Protein 1U2W (pdb70)

Solvent-accessible surface area: 18990 Å² total; per-residue (Å²): 116,99,61,75,86,25,1,81,29,0,55,26,14,18,156,110,37,70,6,63,0,0,7,90,0,0,113,5,0,8,38,114,30,31,0,70,0,0,15,1,2,11,79,19,160,34,0,12,33,42,6,2,6,52,12,17,68,37,94,98,75,52,0,29,86,16,3,151,42,0,109,167,20,26,0,0,64,114,179,179,42,45,33,27,18,15,42,103,52,0,76,64,0,0,66,20,0,21,51,15,59,156,86,144,239,110,107,65,89,154,64,2,93,134,2,71,35,43,16,159,111,31,61,11,72,4,0,9,86,0,0,129,3,0,0,39,62,36,26,0,63,1,0,20,2,2,2,8,9,35,32,1,6,29,41,4,2,4,48,9,27,63,41,96,96,76,56,0,48,99,15,0,155,33,0,98,124,44,30,0,5,70,69,54,124,65,63,147,96,30,32,33,24,17,30,47,67,46,0,13,70,0,0,44,35,0,18,31,9,65,177,130,58,132,104,2,73,27,35,18,156,106,18,79,8,64,3,0,10,94,0,0,83,4,1,0,32,86,40,34,0,74,0,0,16,0,1,10,58,47,157,45,1,10,28,45,5,0,6,48,9,19,65,43,97,97,74,51,0,49,91,17,0,133,16,0,108,126,31,31,0,1,66,96,107,144,87,50,167,87,36,22,30,26,21,18,43,89,17,0,77,21,0,0,75,8,6,47,67,98,118,108,59,72,145,48,1,85,129,0,56,32,43,23,156,118,43,95,8,75,28,3,0,101,38,0,59,21,4,1,35,66,37,32,0,50,0,2,1,1,9,13,8,33,106,73,11,49,42,66,39,0,6,94,9,16,70,40,86,96,74,74,0,49,104,23,4,182,64,59,193,154,78,63,30,85,42,107,44,17,64,10,0,0,6,3,0,3,6,14,46,60,67,141

Secondary structure (DSSP, 8-state):
--SHHHHHHHHHHHHTTTHHHHHHHHHHHHSHHHHHHHHHHHHSS-EEHHHHHHHHT--HHHHHHHHHHHHHTTSEEE---EEEES-HHHHHHHHHHHHHHT---/--SHHHHHHHHHHHHTS-HHHHHHHHHHHHSHHHHHHHHHTTTSS-EEHHHHHHHHT--HHHHHHHHHHHHHTTSEEEEE-SS-EEEEESSHHHHHHHHHHHHHHH-/-HHHHHHHHTS-HHHHHHHHHHHHSHHHHHHHHHTTTSS-EEHHHHHHHHT--HHHHHHHHHHHHHTTSEEEEEETTEEEEEES-HHHHHHHHHHHH-/--SHHHHHHHHHHHHHS-HHHHHHHHHHHHSHHHHHHHHHHHH-S-B-HHHHHHHHT--HHHHHHHHHHH--B--S-HHHHHHHHHHHHHHHH-

Organism: Staphylococcus aureus (NCBI:txid1280)

Nearest PDB structures (foldseek):
  1u2w-assembly2_D  TM=1.011E+00  e=2.960E-14  Staphylococcus aureus
  3f72-assembly3_F  TM=9.836E-01  e=2.219E-11  Staphylococcus aureus
  3f72-assembly2_D  TM=9.922E-01  e=5.862E-11  Staphylococcus aureus
  3f72-assembly3_E  TM=9.466E-01  e=2.370E-10  Staphylococcus aureus
  1u2w-assembly2_C  TM=9.843E-01  e=5.892E-10  Staphylococcus aureus

CATH classification: 1.10.10.10

Structure (mmCIF, N/CA/C/O backbone):
data_1U2W
#
_entry.id   1U2W
#
_cell.length_a   116.536
_cell.length_b   116.536
_cell.length_c   41.842
_cell.angle_alpha   90.00
_cell.angle_beta   90.00
_cell.angle_gamma   90.00
#
_symmetry.space_group_name_H-M   'P 41'
#
loop_
_entity.id
_entity.type
_entity.pdbx_description
1 polymer 'Cadmium efflux system accessory protein'
2 non-polymer 'ZINC ION'
3 water water
#
loop_
_atom_site.group_PDB
_atom_site.id
_atom_site.type_symbol
_atom_site.label_atom_id
_atom_site.label_alt_id
_atom_site.label_comp_id
_atom_site.label_asym_id
_atom_site.label_entity_id
_atom_site.label_seq_id
_atom_site.pdbx_PDB_ins_code
_atom_site.Cartn_x
_atom_site.Cartn_y
_atom_site.Cartn_z
_atom_site.occupancy
_atom_site.B_iso_or_equiv
_atom_site.auth_seq_id
_atom_site.auth_comp_id
_atom_site.auth_asym_id
_atom_site.auth_atom_id
_atom_site.pdbx_PDB_model_num
ATOM 1 N N . GLY A 1 11 ? 49.754 26.796 -25.628 1.00 45.99 11 GLY A N 1
ATOM 2 C CA . GLY A 1 11 ? 49.375 27.317 -24.267 1.00 44.66 11 GLY A CA 1
ATOM 3 C C . GLY A 1 11 ? 48.867 26.237 -23.337 1.00 44.51 11 GLY A C 1
ATOM 4 O O . GLY A 1 11 ? 49.201 25.074 -23.480 1.00 44.71 11 GLY A O 1
ATOM 5 N N . TYR A 1 12 ? 48.010 26.621 -22.400 1.00 43.71 12 TYR A N 1
ATOM 6 C CA . TYR A 1 12 ? 47.512 25.710 -21.406 1.00 43.19 12 TYR A CA 1
ATOM 7 C C . TYR A 1 12 ? 45.993 25.911 -21.203 1.00 43.39 12 TYR A C 1
ATOM 8 O O . TYR A 1 12 ? 45.575 27.014 -20.808 1.00 42.27 12 TYR A O 1
ATOM 17 N N . ASP A 1 13 ? 45.189 24.870 -21.459 1.00 42.20 13 ASP A N 1
ATOM 18 C CA . ASP A 1 13 ? 43.722 24.976 -21.290 1.00 43.96 13 ASP A CA 1
ATOM 19 C C . ASP A 1 13 ? 43.117 26.195 -21.975 1.00 42.17 13 ASP A C 1
ATOM 20 O O . ASP A 1 13 ? 42.205 26.839 -21.390 1.00 41.47 13 ASP A O 1
ATOM 25 N N . GLU A 1 14 ? 43.535 26.491 -23.200 1.00 39.11 14 GLU A N 1
ATOM 26 C CA . GLU A 1 14 ? 43.255 27.815 -23.726 1.00 38.87 14 GLU A CA 1
ATOM 27 C C . GLU A 1 14 ? 41.738 27.973 -23.953 1.00 37.25 14 GLU A C 1
ATOM 28 O O . GLU A 1 14 ? 41.260 29.062 -23.942 1.00 36.60 14 GLU A O 1
ATOM 34 N N . GLU A 1 15 ? 41.033 26.907 -24.229 1.00 35.87 15 GLU A N 1
ATOM 35 C CA . GLU A 1 15 ? 39.596 27.098 -24.557 1.00 38.10 15 GLU A CA 1
ATOM 36 C C . GLU A 1 15 ? 38.848 27.454 -23.278 1.00 38.55 15 GLU A C 1
ATOM 37 O O . GLU A 1 15 ? 38.102 28.446 -23.229 1.00 37.47 15 GLU A O 1
ATOM 43 N N . LYS A 1 16 ? 39.085 26.667 -22.225 1.00 37.19 16 LYS A N 1
ATOM 44 C CA . LYS A 1 16 ? 38.452 27.004 -20.957 1.00 37.43 16 LYS A CA 1
ATOM 45 C C . LYS A 1 16 ? 38.909 28.368 -20.456 1.00 36.84 16 LYS A C 1
ATOM 46 O O . LYS A 1 16 ? 38.103 29.216 -20.030 1.00 33.52 16 LYS A O 1
ATOM 52 N N . VAL A 1 17 ? 40.208 28.624 -20.524 1.00 34.09 17 VAL A N 1
ATOM 53 C CA . VAL A 1 17 ? 40.690 29.938 -20.116 1.00 33.83 17 VAL A CA 1
ATOM 54 C C . VAL A 1 17 ? 40.126 31.101 -20.888 1.00 33.43 17 VAL A C 1
ATOM 55 O O . VAL A 1 17 ? 39.779 32.119 -20.292 1.00 34.65 17 VAL A O 1
ATOM 59 N N . ASN A 1 18 ? 40.026 30.958 -22.194 1.00 32.51 18 ASN A N 1
ATOM 60 C CA . ASN A 1 18 ? 39.540 32.064 -23.022 1.00 34.59 18 ASN A CA 1
ATOM 61 C C . ASN A 1 18 ? 38.083 32.267 -22.683 1.00 32.78 18 ASN A C 1
ATOM 62 O O . ASN A 1 18 ? 37.582 33.403 -22.679 1.00 31.70 18 ASN A O 1
ATOM 67 N N . ARG A 1 19 ? 37.382 31.162 -22.444 1.00 29.25 19 ARG A N 1
ATOM 68 C CA . ARG A 1 19 ? 35.943 31.292 -22.113 1.00 30.47 19 ARG A CA 1
ATOM 69 C C . ARG A 1 19 ? 35.664 32.003 -20.747 1.00 29.29 19 ARG A C 1
ATOM 70 O O . ARG A 1 19 ? 34.821 32.930 -20.658 1.00 29.41 19 ARG A O 1
ATOM 78 N N . ILE A 1 20 ? 36.439 31.651 -19.711 1.00 29.64 20 ILE A N 1
ATOM 79 C CA . ILE A 1 20 ? 36.315 32.361 -18.433 1.00 29.93 20 ILE A CA 1
ATOM 80 C C . ILE A 1 20 ? 36.771 33.830 -18.515 1.00 29.95 20 ILE A C 1
ATOM 81 O O . ILE A 1 20 ? 36.150 34.687 -17.934 1.00 28.61 20 ILE A O 1
ATOM 86 N N . GLN A 1 21 ? 37.818 34.138 -19.286 1.00 31.98 21 GLN A N 1
ATOM 87 C CA . GLN A 1 21 ? 38.155 35.550 -19.537 1.00 31.80 21 GLN A CA 1
ATOM 88 C C . GLN A 1 21 ? 36.978 36.289 -20.176 1.00 35.04 21 GLN A C 1
ATOM 89 O O . GLN A 1 21 ? 36.707 37.441 -19.833 1.00 34.94 21 GLN A O 1
ATOM 95 N N . GLY A 1 22 ? 36.318 35.615 -21.125 1.00 34.09 22 GLY A N 1
ATOM 96 C CA . GLY A 1 22 ? 35.137 36.138 -21.790 1.00 34.65 22 GLY A CA 1
ATOM 97 C C . GLY A 1 22 ? 34.084 36.426 -20.760 1.00 33.60 22 GLY A C 1
ATOM 98 O O . GLY A 1 22 ? 33.553 37.522 -20.748 1.00 34.26 22 GLY A O 1
ATOM 99 N N . ASP A 1 23 ? 33.828 35.469 -19.861 1.00 32.08 23 ASP A N 1
ATOM 100 C CA . ASP A 1 23 ? 32.830 35.564 -18.772 1.00 32.46 23 ASP A CA 1
ATOM 101 C C . ASP A 1 23 ? 33.186 36.782 -17.912 1.00 31.70 23 ASP A C 1
ATOM 102 O O . ASP A 1 23 ? 32.321 37.568 -17.514 1.00 33.13 23 ASP A O 1
ATOM 107 N N . LEU A 1 24 ? 34.475 36.930 -17.569 1.00 31.65 24 LEU A N 1
ATOM 108 C CA . LEU A 1 24 ? 34.871 38.086 -16.762 1.00 32.35 24 LEU A CA 1
ATOM 109 C C . LEU A 1 24 ? 34.684 39.433 -17.496 1.00 33.31 24 LEU A C 1
ATOM 110 O O . LEU A 1 24 ? 34.360 40.441 -16.853 1.00 32.96 24 LEU A O 1
ATOM 115 N N . GLN A 1 25 ? 34.922 39.432 -18.798 1.00 34.03 25 GLN A N 1
ATOM 116 C CA . GLN A 1 25 ? 34.836 40.654 -19.634 1.00 36.12 25 GLN A CA 1
ATOM 117 C C . GLN A 1 25 ? 33.400 41.125 -19.687 1.00 35.56 25 GLN A C 1
ATOM 118 O O . GLN A 1 25 ? 33.112 42.325 -19.796 1.00 35.35 25 GLN A O 1
ATOM 124 N N . THR A 1 26 ? 32.462 40.190 -19.568 1.00 33.25 26 THR A N 1
ATOM 125 C CA . THR A 1 26 ? 31.057 40.579 -19.654 1.00 35.10 26 THR A CA 1
ATOM 126 C C . THR A 1 26 ? 30.405 41.022 -18.361 1.00 35.49 26 THR A C 1
ATOM 127 O O . THR A 1 26 ? 29.193 41.296 -18.370 1.00 36.44 26 THR A O 1
ATOM 131 N N . VAL A 1 27 ? 31.154 41.094 -17.253 1.00 33.91 27 VAL A N 1
ATOM 132 C CA . VAL A 1 27 ? 30.550 41.574 -15.998 1.00 35.47 27 VAL A CA 1
ATOM 133 C C . VAL A 1 27 ? 31.375 42.701 -15.484 1.00 35.19 27 VAL A C 1
ATOM 134 O O . VAL A 1 27 ? 32.572 42.823 -15.804 1.00 34.58 27 VAL A O 1
ATOM 138 N N . ASP A 1 28 ? 30.753 43.515 -14.660 1.00 37.00 28 ASP A N 1
ATOM 139 C CA . ASP A 1 28 ? 31.443 44.685 -14.172 1.00 37.51 28 ASP A CA 1
ATOM 140 C C . ASP A 1 28 ? 32.222 44.290 -12.912 1.00 38.49 28 ASP A C 1
ATOM 141 O O . ASP A 1 28 ? 31.842 44.664 -11.798 1.00 37.70 28 ASP A O 1
ATOM 146 N N . ILE A 1 29 ? 33.299 43.515 -13.095 1.00 39.06 29 ILE A N 1
ATOM 147 C CA . ILE A 1 29 ? 34.126 43.066 -11.970 1.00 39.90 29 ILE A CA 1
ATOM 148 C C . ILE A 1 29 ? 34.785 44.249 -11.271 1.00 40.40 29 ILE A C 1
ATOM 149 O O . ILE A 1 29 ? 34.940 44.266 -10.045 1.00 39.63 29 ILE A O 1
ATOM 154 N N . SER A 1 30 ? 35.140 45.245 -12.075 1.00 39.14 30 SER A N 1
ATOM 155 C CA . SER A 1 30 ? 35.617 46.528 -11.566 1.00 40.43 30 SER A CA 1
ATOM 156 C C . SER A 1 30 ? 34.702 47.212 -10.558 1.00 39.43 30 SER A C 1
ATOM 157 O O . SER A 1 30 ? 35.163 47.716 -9.539 1.00 36.47 30 SER A O 1
ATOM 160 N N . GLY A 1 31 ? 33.415 47.235 -10.903 1.00 39.91 31 GLY A N 1
ATOM 161 C CA . GLY A 1 31 ? 32.336 47.775 -10.076 1.00 39.13 31 GLY A CA 1
ATOM 162 C C . GLY A 1 31 ? 32.096 47.007 -8.811 1.00 39.81 31 GLY A C 1
ATOM 163 O O . GLY A 1 31 ? 31.809 47.622 -7.755 1.00 40.40 31 GLY A O 1
ATOM 164 N N . VAL A 1 32 ? 32.203 45.676 -8.890 1.00 39.08 32 VAL A N 1
ATOM 165 C CA . VAL A 1 32 ? 32.196 44.813 -7.713 1.00 38.96 32 VAL A CA 1
ATOM 166 C C . VAL A 1 32 ? 33.334 45.192 -6.749 1.00 39.17 32 VAL A C 1
ATOM 167 O O . VAL A 1 32 ? 33.099 45.324 -5.553 1.00 37.47 32 VAL A O 1
ATOM 171 N N . SER A 1 33 ? 34.553 45.342 -7.275 1.00 37.90 33 SER A N 1
ATOM 172 C CA . SER A 1 33 ? 35.696 45.709 -6.459 1.00 37.46 33 SER A CA 1
ATOM 173 C C . SER A 1 33 ? 35.438 47.060 -5.768 1.00 36.88 33 SER A C 1
ATOM 174 O O . SER A 1 33 ? 35.781 47.214 -4.628 1.00 35.54 33 SER A O 1
ATOM 177 N N . GLN A 1 34 ? 34.817 48.014 -6.463 1.00 36.46 34 GLN A N 1
ATOM 178 C CA . GLN A 1 34 ? 34.568 49.345 -5.882 1.00 38.04 34 GLN A CA 1
ATOM 179 C C . GLN A 1 34 ? 33.560 49.269 -4.770 1.00 37.62 34 GLN A C 1
ATOM 180 O O . GLN A 1 34 ? 33.739 49.874 -3.727 1.00 36.21 34 GLN A O 1
ATOM 186 N N . ILE A 1 35 ? 32.523 48.486 -4.981 1.00 37.58 35 ILE A N 1
ATOM 187 C CA . ILE A 1 35 ? 31.434 48.430 -4.052 1.00 38.53 35 ILE A CA 1
ATOM 188 C C . ILE A 1 35 ? 31.873 47.667 -2.782 1.00 37.68 35 ILE A C 1
ATOM 189 O O . ILE A 1 35 ? 31.589 48.108 -1.670 1.00 35.72 35 ILE A O 1
ATOM 194 N N . LEU A 1 36 ? 32.566 46.527 -2.950 1.00 36.21 36 LEU A N 1
ATOM 195 C CA . LEU A 1 36 ? 33.136 45.802 -1.828 1.00 36.67 36 LEU A CA 1
ATOM 196 C C . LEU A 1 36 ? 34.184 46.576 -1.048 1.00 38.18 36 LEU A C 1
ATOM 197 O O . LEU A 1 36 ? 34.215 46.498 0.188 1.00 37.10 36 LEU A O 1
ATOM 202 N N . LYS A 1 37 ? 35.016 47.330 -1.762 1.00 37.92 37 LYS A N 1
ATOM 203 C CA . LYS A 1 37 ? 36.028 48.197 -1.121 1.00 41.29 37 LYS A CA 1
ATOM 204 C C . LYS A 1 37 ? 35.375 49.301 -0.284 1.00 40.95 37 LYS A C 1
ATOM 205 O O . LYS A 1 37 ? 35.842 49.629 0.819 1.00 42.48 37 LYS A O 1
ATOM 211 N N . ALA A 1 38 ? 34.312 49.884 -0.807 1.00 40.37 38 ALA A N 1
ATOM 212 C CA . ALA A 1 38 ? 33.565 50.862 -0.034 1.00 40.85 38 ALA A CA 1
ATOM 213 C C . ALA A 1 38 ? 33.035 50.230 1.258 1.00 40.37 38 ALA A C 1
ATOM 214 O O . ALA A 1 38 ? 33.232 50.796 2.344 1.00 40.89 38 ALA A O 1
ATOM 216 N N . ILE A 1 39 ? 32.402 49.053 1.183 1.00 40.15 39 ILE A N 1
ATOM 217 C CA . ILE A 1 39 ? 31.852 48.451 2.398 1.00 39.97 39 ILE A CA 1
ATOM 218 C C . ILE A 1 39 ? 32.956 47.883 3.292 1.00 40.03 39 ILE A C 1
ATOM 219 O O . ILE A 1 39 ? 32.792 47.819 4.491 1.00 41.57 39 ILE A O 1
ATOM 224 N N . ALA A 1 40 ? 34.083 47.484 2.725 1.00 40.75 40 ALA A N 1
ATOM 225 C CA . ALA A 1 40 ? 35.105 46.758 3.491 1.00 40.11 40 ALA A CA 1
ATOM 226 C C . ALA A 1 40 ? 35.811 47.644 4.512 1.00 40.10 40 ALA A C 1
ATOM 227 O O . ALA A 1 40 ? 36.337 47.141 5.477 1.00 41.15 40 ALA A O 1
ATOM 229 N N . ASP A 1 41 ? 35.841 48.957 4.312 1.00 40.08 41 ASP A N 1
ATOM 230 C CA . ASP A 1 41 ? 36.503 49.841 5.274 1.00 40.08 41 ASP A CA 1
ATOM 231 C C . ASP A 1 41 ? 35.899 49.627 6.666 1.00 39.98 41 ASP A C 1
ATOM 232 O O . ASP A 1 41 ? 34.668 49.533 6.831 1.00 38.12 41 ASP A O 1
ATOM 237 N N . GLU A 1 42 ? 36.770 49.484 7.670 1.00 40.53 42 GLU A N 1
ATOM 238 C CA . GLU A 1 42 ? 36.313 49.225 9.032 1.00 40.74 42 GLU A CA 1
ATOM 239 C C . GLU A 1 42 ? 35.130 50.089 9.448 1.00 39.15 42 GLU A C 1
ATOM 240 O O . GLU A 1 42 ? 34.054 49.596 9.857 1.00 38.30 42 GLU A O 1
ATOM 246 N N . ASN A 1 43 ? 35.312 51.394 9.340 1.00 38.58 43 ASN A N 1
ATOM 247 C CA . ASN A 1 43 ? 34.227 52.277 9.702 1.00 38.09 43 ASN A CA 1
ATOM 248 C C . ASN A 1 43 ? 32.980 52.216 8.810 1.00 36.17 43 ASN A C 1
ATOM 249 O O . ASN A 1 43 ? 31.875 52.321 9.328 1.00 36.97 43 ASN A O 1
ATOM 254 N N . ARG A 1 44 ? 33.141 52.026 7.496 1.00 34.89 44 ARG A N 1
ATOM 255 C CA . ARG A 1 44 ? 31.989 51.959 6.596 1.00 33.41 44 ARG A CA 1
ATOM 256 C C . ARG A 1 44 ? 31.198 50.698 6.802 1.00 33.65 44 ARG A C 1
ATOM 257 O O . ARG A 1 44 ? 29.943 50.661 6.723 1.00 33.66 44 ARG A O 1
ATOM 265 N N . ALA A 1 45 ? 31.932 49.636 7.107 1.00 34.47 45 ALA A N 1
ATOM 266 C CA . ALA A 1 45 ? 31.283 48.402 7.494 1.00 33.98 45 ALA A CA 1
ATOM 267 C C . ALA A 1 45 ? 30.417 48.571 8.786 1.00 35.17 45 ALA A C 1
ATOM 268 O O . ALA A 1 45 ? 29.261 48.098 8.866 1.00 34.87 45 ALA A O 1
ATOM 270 N N . LYS A 1 46 ? 30.955 49.302 9.776 1.00 35.53 46 LYS A N 1
ATOM 271 C CA . LYS A 1 46 ? 30.158 49.674 10.944 1.00 35.24 46 LYS A CA 1
ATOM 272 C C . LYS A 1 46 ? 28.901 50.469 10.608 1.00 34.26 46 LYS A C 1
ATOM 273 O O . LYS A 1 46 ? 27.802 50.130 11.068 1.00 32.24 46 LYS A O 1
ATOM 279 N N . ILE A 1 47 ? 29.049 51.514 9.774 1.00 33.59 47 ILE A N 1
ATOM 280 C CA . ILE A 1 47 ? 27.901 52.248 9.280 1.00 33.63 47 ILE A CA 1
ATOM 281 C C . ILE A 1 47 ? 26.869 51.320 8.633 1.00 34.22 47 ILE A C 1
ATOM 282 O O . ILE A 1 47 ? 25.663 51.340 8.978 1.00 32.49 47 ILE A O 1
ATOM 287 N N . THR A 1 48 ? 27.337 50.494 7.692 1.00 35.47 48 THR A N 1
ATOM 288 C CA . THR A 1 48 ? 26.447 49.589 6.992 1.00 36.46 48 THR A CA 1
ATOM 289 C C . THR A 1 48 ? 25.713 48.670 7.973 1.00 37.82 48 THR A C 1
ATOM 290 O O . THR A 1 48 ? 24.481 48.470 7.891 1.00 36.34 48 THR A O 1
ATOM 294 N N . TYR A 1 49 ? 26.466 48.061 8.890 1.00 38.88 49 TYR A N 1
ATOM 295 C CA . TYR A 1 49 ? 25.794 47.261 9.928 1.00 39.34 49 TYR A CA 1
ATOM 296 C C . TYR A 1 49 ? 24.797 48.087 10.785 1.00 38.96 49 TYR A C 1
ATOM 297 O O . TYR A 1 49 ? 23.683 47.626 11.059 1.00 39.40 49 TYR A O 1
ATOM 306 N N . ALA A 1 50 ? 25.166 49.310 11.141 1.00 38.80 50 ALA A N 1
ATOM 307 C CA . ALA A 1 50 ? 24.290 50.168 11.939 1.00 38.12 50 ALA A CA 1
ATOM 308 C C . ALA A 1 50 ? 22.946 50.432 11.258 1.00 39.35 50 ALA A C 1
ATOM 309 O O . ALA A 1 50 ? 21.907 50.383 11.921 1.00 39.47 50 ALA A O 1
ATOM 311 N N . LEU A 1 51 ? 22.978 50.661 9.935 1.00 39.44 51 LEU A N 1
ATOM 312 C CA . LEU A 1 51 ? 21.788 50.865 9.098 1.00 40.66 51 LEU A CA 1
ATOM 313 C C . LEU A 1 51 ? 21.014 49.604 8.744 1.00 42.33 51 LEU A C 1
ATOM 314 O O . LEU A 1 51 ? 19.866 49.684 8.315 1.00 42.26 51 LEU A O 1
ATOM 319 N N . CYS A 1 52 ? 21.632 48.440 8.947 1.00 43.67 52 CYS A N 1
ATOM 320 C CA . CYS A 1 52 ? 20.870 47.190 8.944 1.00 47.07 52 CYS A CA 1
ATOM 321 C C . CYS A 1 52 ? 20.002 47.039 10.209 1.00 48.79 52 CYS A C 1
ATOM 322 O O . CYS A 1 52 ? 19.072 46.218 10.232 1.00 50.10 52 CYS A O 1
ATOM 325 N N . GLN A 1 53 ? 20.314 47.791 11.262 1.00 51.30 53 GLN A N 1
ATOM 326 C CA . GLN A 1 53 ? 19.620 47.606 12.525 1.00 53.28 53 GLN A CA 1
ATOM 327 C C . GLN A 1 53 ? 18.608 48.712 12.777 1.00 54.73 53 GLN A C 1
ATOM 328 O O . GLN A 1 53 ? 17.463 48.415 13.118 1.00 55.67 53 GLN A O 1
ATOM 334 N N . ASP A 1 54 ? 19.007 49.980 12.614 1.00 55.98 54 ASP A N 1
ATOM 335 C CA . ASP A 1 54 ? 18.051 51.115 12.644 1.00 56.22 54 ASP A CA 1
ATOM 336 C C . ASP A 1 54 ? 17.779 51.621 11.245 1.00 56.61 54 ASP A C 1
ATOM 337 O O . ASP A 1 54 ? 18.667 51.575 10.391 1.00 56.62 54 ASP A O 1
ATOM 342 N N . GLU A 1 55 ? 16.559 52.102 11.006 1.00 56.11 55 GLU A N 1
ATOM 343 C CA . GLU A 1 55 ? 16.138 52.415 9.629 1.00 56.43 55 GLU A CA 1
ATOM 344 C C . GLU A 1 55 ? 16.937 53.597 9.087 1.00 54.69 55 GLU A C 1
ATOM 345 O O . GLU A 1 55 ? 17.447 53.560 7.964 1.00 54.84 55 GLU A O 1
ATOM 351 N N . GLU A 1 56 ? 17.043 54.639 9.908 1.00 52.19 56 GLU A N 1
ATOM 352 C CA . GLU A 1 56 ? 17.700 55.861 9.521 1.00 49.57 56 GLU A CA 1
ATOM 353 C C . GLU A 1 56 ? 18.542 56.451 10.649 1.00 47.64 56 GLU A C 1
ATOM 354 O O . GLU A 1 56 ? 18.141 56.450 11.820 1.00 48.29 56 GLU A O 1
ATOM 360 N N . LEU A 1 57 ? 19.700 56.993 10.293 1.00 43.74 57 LEU A N 1
ATOM 361 C CA . LEU A 1 57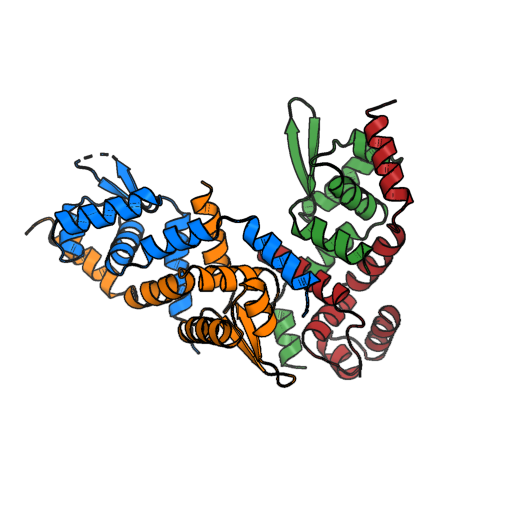 ? 20.527 57.648 11.283 1.00 39.97 57 LEU A CA 1
ATOM 362 C C . LEU A 1 57 ? 20.959 58.980 10.698 1.00 37.47 57 LEU A C 1
ATOM 363 O O . LEU A 1 57 ? 21.090 59.096 9.496 1.00 36.89 57 LEU A O 1
ATOM 368 N N . CYS A 1 58 ? 21.191 59.963 11.541 1.00 34.14 58 CYS A N 1
ATOM 369 C CA . CYS A 1 58 ? 21.741 61.238 11.071 1.00 34.30 58 CYS A CA 1
ATOM 370 C C . CYS A 1 58 ? 23.267 61.155 11.200 1.00 32.62 58 CYS A C 1
ATOM 371 O O . CYS A 1 58 ? 23.804 60.231 11.839 1.00 29.78 58 CYS A O 1
ATOM 374 N N . VAL A 1 59 ? 23.970 62.086 10.565 1.00 30.22 59 VAL A N 1
ATOM 375 C CA . VAL A 1 59 ? 25.430 62.045 10.547 1.0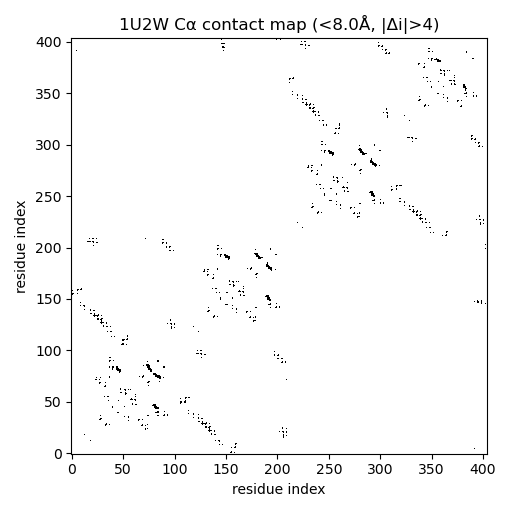0 30.05 59 VAL A CA 1
ATOM 376 C C . VAL A 1 59 ? 26.055 62.165 11.969 1.00 30.37 59 VAL A C 1
ATOM 377 O O . VAL A 1 59 ? 27.120 61.653 12.229 1.00 29.28 59 VAL A O 1
ATOM 381 N N . CYS A 1 60 ? 25.400 62.884 12.867 1.00 29.59 60 CYS A N 1
ATOM 382 C CA . CYS A 1 60 ? 25.932 63.071 14.193 1.00 30.55 60 CYS A CA 1
ATOM 383 C C . CYS A 1 60 ? 25.848 61.733 14.969 1.00 30.09 60 CYS A C 1
ATOM 384 O O . CYS A 1 60 ? 26.803 61.349 15.647 1.00 30.08 60 CYS A O 1
ATOM 387 N N . ASP A 1 61 ? 24.731 61.019 14.832 1.00 29.49 61 ASP A N 1
ATOM 388 C CA . ASP A 1 61 ? 24.586 59.708 15.467 1.00 31.83 61 ASP A CA 1
ATOM 389 C C . ASP A 1 61 ? 25.727 58.828 15.012 1.00 30.51 61 ASP A C 1
ATOM 390 O O . ASP A 1 61 ? 26.315 58.107 15.810 1.00 32.14 61 ASP A O 1
ATOM 395 N N . ILE A 1 62 ? 26.020 58.874 13.715 1.00 31.05 62 ILE A N 1
ATOM 396 C CA . ILE A 1 62 ? 27.017 57.997 13.079 1.00 30.29 62 ILE A CA 1
ATOM 397 C C . ILE A 1 62 ? 28.431 58.330 13.559 1.00 28.99 62 ILE A C 1
ATOM 398 O O . ILE A 1 62 ? 29.179 57.444 13.912 1.00 29.20 62 ILE A O 1
ATOM 403 N N . ALA A 1 63 ? 28.779 59.619 13.577 1.00 28.11 63 ALA A N 1
ATOM 404 C CA . ALA A 1 63 ? 30.082 60.081 14.093 1.00 27.74 63 ALA A CA 1
ATOM 405 C C . ALA A 1 63 ? 30.282 59.661 15.569 1.00 28.60 63 ALA A C 1
ATOM 406 O O . ALA A 1 63 ? 31.356 59.146 15.964 1.00 29.84 63 ALA A O 1
ATOM 408 N N . ASN A 1 64 ? 29.231 59.814 16.375 1.00 27.74 64 ASN A N 1
ATOM 409 C CA . ASN A 1 64 ? 29.302 59.404 17.776 1.00 28.36 64 ASN A CA 1
ATOM 410 C C . ASN A 1 64 ? 29.405 57.860 17.939 1.00 29.03 64 ASN A C 1
ATOM 411 O O . ASN A 1 64 ? 30.190 57.368 18.740 1.00 30.69 64 ASN A O 1
ATOM 416 N N . ILE A 1 65 ? 28.579 57.125 17.220 1.00 29.87 65 ILE A N 1
ATOM 417 C CA . ILE A 1 65 ? 28.682 55.637 17.196 1.00 32.31 65 ILE A CA 1
ATOM 418 C C . ILE A 1 65 ? 30.105 55.163 16.833 1.00 33.43 65 ILE A C 1
ATOM 419 O O . ILE A 1 65 ? 30.685 54.324 17.517 1.00 33.84 65 ILE A O 1
ATOM 424 N N . LEU A 1 66 ? 30.656 55.713 15.759 1.00 33.97 66 LEU A N 1
ATOM 425 C CA . LEU A 1 66 ? 31.999 55.371 15.270 1.00 33.73 66 LEU A CA 1
ATOM 426 C C . LEU A 1 66 ? 33.134 55.927 16.095 1.00 33.33 66 LEU A C 1
ATOM 427 O O . LEU A 1 66 ? 34.260 55.443 16.010 1.00 32.45 66 LEU A O 1
ATOM 432 N N . GLY A 1 67 ? 32.869 57.004 16.844 1.00 32.81 67 GLY A N 1
ATOM 433 C CA . GLY A 1 67 ? 33.932 57.670 17.600 1.00 32.61 67 GLY A CA 1
ATOM 434 C C . GLY A 1 67 ? 34.872 58.419 16.683 1.00 33.03 67 GLY A C 1
ATOM 435 O O . GLY A 1 67 ? 36.085 58.435 16.910 1.00 33.00 67 GLY A O 1
ATOM 436 N N . VAL A 1 68 ? 34.299 59.061 15.659 1.00 31.60 68 VAL A N 1
ATOM 437 C CA . VAL A 1 68 ? 35.051 59.782 14.647 1.00 30.49 68 VAL A CA 1
ATOM 438 C C . VAL A 1 68 ? 34.489 61.238 14.539 1.00 29.71 68 VAL A C 1
ATOM 439 O O . VAL A 1 68 ? 33.454 61.513 15.103 1.00 30.19 68 VAL A O 1
ATOM 443 N N . THR A 1 69 ? 35.158 62.134 13.834 1.00 28.63 69 THR A N 1
ATOM 444 C CA . THR A 1 69 ? 34.687 63.547 13.734 1.00 28.57 69 THR A CA 1
ATOM 445 C C . THR A 1 69 ? 33.488 63.507 12.772 1.00 27.57 69 THR A C 1
ATOM 446 O O . THR A 1 69 ? 33.330 62.570 11.983 1.00 24.52 69 THR A O 1
ATOM 450 N N . ILE A 1 70 ? 32.628 64.517 12.876 1.00 26.92 70 ILE A N 1
ATOM 451 C CA . ILE A 1 70 ? 31.511 64.686 11.943 1.00 26.15 70 ILE A CA 1
ATOM 452 C C . ILE A 1 70 ? 32.015 64.778 10.502 1.00 27.50 70 ILE A C 1
ATOM 453 O O . ILE A 1 70 ? 31.391 64.214 9.591 1.00 26.42 70 ILE A O 1
ATOM 458 N N . ALA A 1 71 ? 33.125 65.489 10.271 1.00 27.10 71 ALA A N 1
ATOM 459 C CA . ALA A 1 71 ? 33.679 65.494 8.910 1.00 28.87 71 ALA A CA 1
ATOM 460 C C . ALA A 1 71 ? 34.010 64.086 8.397 1.00 30.75 71 ALA A C 1
ATOM 461 O O . ALA A 1 71 ? 33.632 63.709 7.257 1.00 30.94 71 ALA A O 1
ATOM 463 N N . ASN A 1 72 ? 34.679 63.303 9.231 1.00 30.94 72 ASN A N 1
ATOM 464 C CA . ASN A 1 72 ? 35.046 61.923 8.839 1.00 32.00 72 ASN A CA 1
ATOM 465 C C . ASN A 1 72 ? 33.830 61.037 8.510 1.00 32.61 72 ASN A C 1
ATOM 466 O O . ASN A 1 72 ? 33.828 60.287 7.501 1.00 34.32 72 ASN A O 1
ATOM 471 N N . ALA A 1 73 ? 32.807 61.080 9.360 1.00 31.05 73 ALA A N 1
ATOM 472 C CA . ALA A 1 73 ? 31.550 60.382 9.096 1.00 30.97 73 ALA A CA 1
ATOM 473 C C . ALA A 1 73 ? 30.892 60.856 7.789 1.00 31.74 73 ALA A C 1
ATOM 474 O O . ALA A 1 73 ? 30.415 60.029 7.005 1.00 31.94 73 ALA A O 1
ATOM 476 N N . SER A 1 74 ? 30.881 62.174 7.540 1.00 32.22 74 SER A N 1
ATOM 477 C CA . SER A 1 74 ? 30.366 62.721 6.274 1.00 32.92 74 SER A CA 1
ATOM 478 C C . SER A 1 74 ? 31.094 62.126 5.075 1.00 33.08 74 SER A C 1
ATOM 479 O O . SER A 1 74 ? 30.478 61.729 4.079 1.00 33.18 74 SER A O 1
ATOM 482 N N . HIS A 1 75 ? 32.415 62.049 5.195 1.00 33.79 75 HIS A N 1
ATOM 483 C CA . HIS A 1 75 ? 33.273 61.512 4.143 1.00 34.44 75 HIS A CA 1
ATOM 484 C C . HIS A 1 75 ? 32.944 60.067 3.880 1.00 35.01 75 HIS A C 1
ATOM 485 O O . HIS A 1 75 ? 32.840 59.634 2.729 1.00 33.98 75 HIS A O 1
ATOM 492 N N . HIS A 1 76 ? 32.765 59.317 4.960 1.00 33.19 76 HIS A N 1
ATOM 493 C CA . HIS A 1 76 ? 32.426 57.904 4.848 1.00 34.00 76 HIS A CA 1
ATOM 494 C C . HIS A 1 76 ? 31.050 57.698 4.225 1.00 34.63 76 HIS A C 1
ATOM 495 O O . HIS A 1 76 ? 30.863 56.777 3.410 1.00 31.84 76 HIS A O 1
ATOM 502 N N . LEU A 1 77 ? 30.103 58.580 4.555 1.00 33.73 77 LEU A N 1
ATOM 503 C CA . LEU A 1 77 ? 28.745 58.493 3.997 1.00 34.92 77 LEU A CA 1
ATOM 504 C C . LEU A 1 77 ? 28.734 58.890 2.519 1.00 35.14 77 LEU A C 1
ATOM 505 O O . LEU A 1 77 ? 27.991 58.316 1.718 1.00 34.42 77 LEU A O 1
ATOM 510 N N . ARG A 1 78 ? 29.566 59.859 2.156 1.00 36.32 78 ARG A N 1
ATOM 511 C CA . ARG A 1 78 ? 29.676 60.284 0.744 1.00 37.41 78 ARG A CA 1
ATOM 512 C C . ARG A 1 78 ? 30.124 59.082 -0.131 1.00 38.14 78 ARG A C 1
ATOM 513 O O . ARG A 1 78 ? 29.544 58.812 -1.213 1.00 39.01 78 ARG A O 1
ATOM 521 N N . THR A 1 79 ? 31.149 58.387 0.356 1.00 35.33 79 THR A N 1
ATOM 522 C CA . THR A 1 79 ? 31.723 57.225 -0.300 1.00 36.31 79 THR A CA 1
ATOM 523 C C . THR A 1 79 ? 30.715 56.077 -0.428 1.00 36.36 79 THR A C 1
ATOM 524 O O . THR A 1 79 ? 30.602 55.456 -1.511 1.00 35.86 79 THR A O 1
ATOM 528 N N . LEU A 1 80 ? 29.987 55.807 0.649 1.00 34.71 80 LEU A N 1
ATOM 529 C CA . LEU A 1 80 ? 28.931 54.793 0.619 1.00 36.16 80 LEU A CA 1
ATOM 530 C C . LEU A 1 80 ? 27.838 55.198 -0.361 1.00 36.64 80 LEU A C 1
ATOM 531 O O . LEU A 1 80 ? 27.334 54.376 -1.129 1.00 37.70 80 LEU A O 1
ATOM 536 N N . TYR A 1 81 ? 27.502 56.479 -0.361 1.00 37.52 81 TYR A N 1
ATOM 537 C CA . TYR A 1 81 ? 26.461 57.020 -1.205 1.00 38.29 81 TYR A CA 1
ATOM 538 C C . TYR A 1 81 ? 26.817 56.878 -2.679 1.00 38.85 81 TYR A C 1
ATOM 539 O O . TYR A 1 81 ? 25.956 56.574 -3.483 1.00 40.34 81 TYR A O 1
ATOM 548 N N . LYS A 1 82 ? 28.079 57.079 -3.037 1.00 38.87 82 LYS A N 1
ATOM 549 C CA . LYS A 1 82 ? 28.466 57.006 -4.439 1.00 40.40 82 LYS A CA 1
ATOM 550 C C . LYS A 1 82 ? 28.293 55.593 -4.986 1.00 40.61 82 LYS A C 1
ATOM 551 O O . LYS A 1 82 ? 28.177 55.417 -6.197 1.00 40.12 82 LYS A O 1
ATOM 557 N N . GLN A 1 83 ? 28.258 54.590 -4.094 1.00 39.85 83 GLN A N 1
ATOM 558 C CA . GLN A 1 83 ? 28.183 53.179 -4.482 1.00 40.88 83 GLN A CA 1
ATOM 559 C C . GLN A 1 83 ? 26.798 52.565 -4.233 1.00 40.85 83 GLN A C 1
ATOM 560 O O . GLN A 1 83 ? 26.608 51.322 -4.294 1.00 42.22 83 GLN A O 1
ATOM 566 N N . GLY A 1 84 ? 25.856 53.436 -3.898 1.00 41.67 84 GLY A N 1
ATOM 567 C CA . GLY A 1 84 ? 24.473 53.071 -3.559 1.00 42.51 84 GLY A CA 1
ATOM 568 C C . GLY A 1 84 ? 24.284 52.262 -2.283 1.00 42.87 84 GLY A C 1
ATOM 569 O O . GLY A 1 84 ? 23.253 51.602 -2.085 1.00 43.45 84 GLY A O 1
ATOM 570 N N . VAL A 1 85 ? 25.272 52.312 -1.405 1.00 42.70 85 VAL A N 1
ATOM 571 C CA . VAL A 1 85 ? 25.242 51.493 -0.190 1.00 42.45 85 VAL A CA 1
ATOM 572 C C . VAL A 1 85 ? 24.282 52.086 0.819 1.00 43.69 85 VAL A C 1
ATOM 573 O O . VAL A 1 85 ? 23.677 51.335 1.580 1.00 44.20 85 VAL A O 1
ATOM 577 N N . VAL A 1 86 ? 24.180 53.431 0.833 1.00 44.03 86 VAL A N 1
ATOM 578 C CA . VAL A 1 86 ? 23.269 54.196 1.672 1.00 44.72 86 VAL A CA 1
ATOM 579 C C . VAL A 1 86 ? 22.476 55.192 0.828 1.00 46.54 86 VAL A C 1
ATOM 580 O O . VAL A 1 86 ? 22.937 55.638 -0.230 1.00 46.97 86 VAL A O 1
ATOM 584 N N . ASN A 1 87 ? 21.282 55.530 1.267 1.00 49.07 87 ASN A N 1
ATOM 585 C CA . ASN A 1 87 ? 20.511 56.601 0.642 1.00 51.92 87 ASN A CA 1
ATOM 586 C C . ASN A 1 87 ? 20.277 57.675 1.693 1.00 52.73 87 ASN A C 1
ATOM 587 O O . ASN A 1 87 ? 20.500 57.432 2.888 1.00 51.95 87 ASN A O 1
ATOM 592 N N . PHE A 1 88 ? 19.834 58.856 1.260 1.00 54.47 88 PHE A N 1
ATOM 593 C CA . PHE A 1 88 ? 19.407 59.875 2.199 1.00 56.17 88 PHE A CA 1
ATOM 594 C C . PHE A 1 88 ? 18.068 60.517 1.838 1.00 57.57 88 PHE A C 1
ATOM 595 O O . PHE A 1 88 ? 17.627 60.508 0.695 1.00 57.41 88 PHE A O 1
ATOM 603 N N . ARG A 1 89 ? 17.464 61.105 2.852 1.00 58.96 89 ARG A N 1
ATOM 604 C CA . ARG A 1 89 ? 16.126 61.643 2.801 1.00 60.26 89 ARG A CA 1
ATOM 605 C C . ARG A 1 89 ? 16.156 62.825 3.743 1.00 60.61 89 ARG A C 1
ATOM 606 O O . ARG A 1 89 ? 16.965 62.842 4.678 1.00 60.82 89 ARG A O 1
ATOM 614 N N . LEU A 1 94 ? 17.420 68.204 8.199 1.00 57.98 94 LEU A N 1
ATOM 615 C CA . LEU A 1 94 ? 18.433 67.186 8.519 1.00 57.65 94 LEU A CA 1
ATOM 616 C C . LEU A 1 94 ? 18.421 65.980 7.567 1.00 57.50 94 LEU A C 1
ATOM 617 O O . LEU A 1 94 ? 17.364 65.411 7.268 1.00 58.34 94 LEU A O 1
ATOM 622 N N . ALA A 1 95 ? 19.600 65.579 7.094 1.00 56.15 95 ALA A N 1
ATOM 623 C CA . ALA A 1 95 ? 19.719 64.369 6.295 1.00 54.62 95 ALA A CA 1
ATOM 624 C C . ALA A 1 95 ? 19.718 63.161 7.217 1.00 53.18 95 ALA A C 1
ATOM 625 O O . ALA A 1 95 ? 20.432 63.126 8.226 1.00 52.53 95 ALA A O 1
ATOM 627 N N . LEU A 1 96 ? 18.861 62.207 6.887 1.00 51.54 96 LEU A N 1
ATOM 628 C CA . LEU A 1 96 ? 18.852 60.917 7.545 1.00 50.15 96 LEU A CA 1
ATOM 629 C C . LEU A 1 96 ? 19.221 59.840 6.556 1.00 48.90 96 LEU A C 1
ATOM 630 O O . LEU A 1 96 ? 18.713 59.796 5.429 1.00 48.23 96 LEU A O 1
ATOM 635 N N . TYR A 1 97 ? 20.108 58.954 6.990 1.00 47.51 97 TYR A N 1
ATOM 636 C CA . TYR A 1 97 ? 20.646 57.945 6.100 1.00 46.32 97 TYR A CA 1
ATOM 637 C C . TYR A 1 97 ? 20.033 56.594 6.371 1.00 46.28 97 TYR A C 1
ATOM 638 O O . TYR A 1 97 ? 19.684 56.269 7.506 1.00 46.11 97 TYR A O 1
ATOM 647 N N . SER A 1 98 ? 19.905 55.816 5.305 1.00 44.95 98 SER A N 1
ATOM 648 C CA . SER A 1 98 ? 19.371 54.465 5.365 1.00 44.26 98 SER A CA 1
ATOM 649 C C . SER A 1 98 ? 20.145 53.610 4.424 1.00 43.82 98 SER A C 1
ATOM 650 O O . SER A 1 98 ? 20.863 54.108 3.548 1.00 42.33 98 SER A O 1
ATOM 653 N N . LEU A 1 99 ? 19.991 52.298 4.595 1.00 42.33 99 LEU A N 1
ATOM 654 C CA . LEU A 1 99 ? 20.588 51.358 3.713 1.00 44.22 99 LEU A CA 1
ATOM 655 C C . LEU A 1 99 ? 20.128 51.590 2.298 1.00 43.53 99 LEU A C 1
ATOM 656 O O . LEU A 1 99 ? 18.954 51.916 2.076 1.00 42.81 99 LEU A O 1
ATOM 661 N N . GLY A 1 100 ? 21.067 51.463 1.360 1.00 43.60 100 GLY A N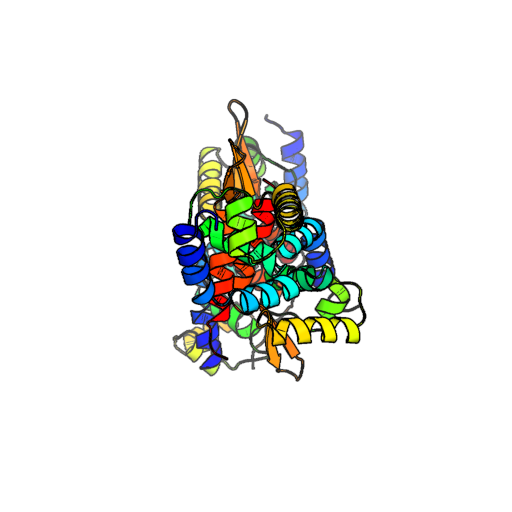 1
ATOM 662 C CA . GLY A 1 100 ? 20.801 51.672 -0.077 1.00 45.05 100 GLY A CA 1
ATOM 663 C C . GLY A 1 100 ? 19.686 50.775 -0.573 1.00 46.34 100 GLY A C 1
ATOM 664 O O . GLY A 1 100 ? 18.721 51.239 -1.184 1.00 46.43 100 GLY A O 1
ATOM 665 N N . ASP A 1 101 ? 19.806 49.481 -0.278 1.00 45.95 101 ASP A N 1
ATOM 666 C CA . ASP A 1 101 ? 18.764 48.535 -0.598 1.00 46.93 101 ASP A CA 1
ATOM 667 C C . ASP A 1 101 ? 19.034 47.218 0.077 1.00 46.30 101 ASP A C 1
ATOM 668 O O . ASP A 1 101 ? 20.052 47.039 0.733 1.00 44.96 101 ASP A O 1
ATOM 673 N N . GLU A 1 102 ? 18.103 46.298 -0.100 1.00 46.01 102 GLU A N 1
ATOM 674 C CA . GLU A 1 102 ? 18.188 44.997 0.524 1.00 46.61 102 GLU A CA 1
ATOM 675 C C . GLU A 1 102 ? 19.427 44.164 0.093 1.00 44.93 102 GLU A C 1
ATOM 676 O O . GLU A 1 102 ? 19.889 43.329 0.865 1.00 44.39 102 GLU A O 1
ATOM 682 N N . HIS A 1 103 ? 19.969 44.382 -1.112 1.00 43.55 103 HIS A N 1
ATOM 683 C CA . HIS A 1 103 ? 21.187 43.658 -1.550 1.00 43.80 103 HIS A CA 1
ATOM 684 C C . HIS A 1 103 ? 22.360 43.928 -0.573 1.00 40.74 103 HIS A C 1
ATOM 685 O O . HIS A 1 103 ? 23.088 43.033 -0.219 1.00 40.92 103 HIS A O 1
ATOM 692 N N . ILE A 1 104 ? 22.528 45.184 -0.175 1.00 39.59 104 ILE A N 1
ATOM 693 C CA . ILE A 1 104 ? 23.546 45.547 0.800 1.00 37.86 104 ILE A CA 1
ATOM 694 C C . ILE A 1 104 ? 23.326 44.838 2.134 1.00 37.18 104 ILE A C 1
ATOM 695 O O . ILE A 1 104 ? 24.267 44.307 2.712 1.00 37.19 104 ILE A O 1
ATOM 700 N N . ARG A 1 105 ? 22.091 44.812 2.635 1.00 36.76 105 ARG A N 1
ATOM 701 C CA . ARG A 1 105 ? 21.791 44.080 3.878 1.00 37.14 105 ARG A CA 1
ATOM 702 C C . ARG A 1 105 ? 22.236 42.609 3.786 1.00 35.33 105 ARG A C 1
ATOM 703 O O . ARG A 1 105 ? 22.887 42.078 4.678 1.00 35.78 105 ARG A O 1
ATOM 711 N N . GLN A 1 106 ? 21.923 41.971 2.666 1.00 34.26 106 GLN A N 1
ATOM 712 C CA . GLN A 1 106 ? 22.183 40.550 2.470 1.00 36.30 106 GLN A CA 1
ATOM 713 C C . GLN A 1 106 ? 23.673 40.272 2.368 1.00 35.05 106 GLN A C 1
ATOM 714 O O . GLN A 1 106 ? 24.165 39.358 3.008 1.00 35.91 106 GLN A O 1
ATOM 720 N N . ILE A 1 107 ? 24.425 41.098 1.632 1.00 36.42 107 ILE A N 1
ATOM 721 C CA . ILE A 1 107 ? 25.889 40.897 1.601 1.00 35.88 107 ILE A CA 1
ATOM 722 C C . ILE A 1 107 ? 26.438 40.936 3.053 1.00 37.16 107 ILE A C 1
ATOM 723 O O . ILE A 1 107 ? 27.245 40.116 3.419 1.00 34.97 107 ILE A O 1
ATOM 728 N N . MET A 1 108 ? 26.000 41.945 3.851 1.00 37.91 108 MET A N 1
ATOM 729 C CA . MET A 1 108 ? 26.465 42.032 5.251 1.00 38.75 108 MET A CA 1
ATOM 730 C C . MET A 1 108 ? 26.169 40.762 6.027 1.00 37.84 108 MET A C 1
ATOM 731 O O . MET A 1 108 ? 27.056 40.223 6.667 1.00 38.12 108 MET A O 1
ATOM 736 N N . MET A 1 109 ? 24.947 40.255 5.937 1.00 37.68 109 MET A N 1
ATOM 737 C CA . MET A 1 109 ? 24.501 39.164 6.794 1.00 36.39 109 MET A CA 1
ATOM 738 C C . MET A 1 109 ? 25.160 37.860 6.348 1.00 35.30 109 MET A C 1
ATOM 739 O O . MET A 1 109 ? 25.497 36.966 7.157 1.00 33.94 109 MET A O 1
ATOM 744 N N . ILE A 1 110 ? 25.377 37.738 5.034 1.00 34.31 110 ILE A N 1
ATOM 745 C CA . ILE A 1 110 ? 26.099 36.578 4.456 1.00 32.02 110 ILE A CA 1
ATOM 746 C C . ILE A 1 110 ? 27.599 36.529 4.845 1.00 32.35 110 ILE A C 1
ATOM 747 O O . ILE A 1 110 ? 28.097 35.496 5.215 1.00 30.32 110 ILE A O 1
ATOM 752 N N . ALA A 1 111 ? 28.276 37.672 4.817 1.00 31.54 111 ALA A N 1
ATOM 753 C CA . ALA A 1 111 ? 29.683 37.697 5.224 1.00 33.46 111 ALA A CA 1
ATOM 754 C C . ALA A 1 111 ? 29.807 37.386 6.714 1.00 33.83 111 ALA A C 1
ATOM 755 O O . ALA A 1 111 ? 30.696 36.647 7.138 1.00 35.78 111 ALA A O 1
ATOM 757 N N . LEU A 1 112 ? 28.847 37.879 7.490 1.00 35.59 112 LEU A N 1
ATOM 758 C CA . LEU A 1 112 ? 28.821 37.588 8.941 1.00 35.83 112 LEU A CA 1
ATOM 759 C C . LEU A 1 112 ? 28.563 36.117 9.164 1.00 34.54 112 LEU A C 1
ATOM 760 O O . LEU A 1 112 ? 29.302 35.463 9.951 1.00 36.51 112 LEU A O 1
ATOM 765 N N . ALA A 1 113 ? 27.588 35.520 8.450 1.00 35.82 113 ALA A N 1
ATOM 766 C CA . ALA A 1 113 ? 27.364 34.059 8.598 1.00 35.51 113 ALA A CA 1
ATOM 767 C C . ALA A 1 113 ? 28.606 33.270 8.242 1.00 34.82 113 ALA A C 1
ATOM 768 O O . ALA A 1 113 ? 29.011 32.308 8.958 1.00 35.24 113 ALA A O 1
ATOM 770 N N . HIS A 1 114 ? 29.231 33.637 7.116 1.00 35.49 114 HIS A N 1
ATOM 771 C CA . HIS A 1 114 ? 30.401 32.907 6.640 1.00 35.35 114 HIS A CA 1
ATOM 772 C C . HIS A 1 114 ? 31.560 32.925 7.621 1.00 36.52 114 HIS A C 1
ATOM 773 O O . HIS A 1 114 ? 32.299 31.921 7.771 1.00 35.39 114 HIS A O 1
ATOM 780 N N . LYS A 1 115 ? 31.761 34.065 8.255 1.00 36.83 115 LYS A N 1
ATOM 781 C CA . LYS A 1 115 ? 32.863 34.249 9.205 1.00 39.29 115 LYS A CA 1
ATOM 782 C C . LYS A 1 115 ? 32.729 33.439 10.500 1.00 40.94 115 LYS A C 1
ATOM 783 O O . LYS A 1 115 ? 33.697 33.188 11.189 1.00 39.25 115 LYS A O 1
ATOM 789 N N . LYS A 1 116 ? 31.514 32.976 10.799 1.00 41.29 116 LYS A N 1
ATOM 790 C CA . LYS A 1 116 ? 31.281 32.120 11.986 1.00 41.42 116 LYS A CA 1
ATOM 791 C C . LYS A 1 116 ? 31.563 30.654 11.802 1.00 42.10 116 LYS A C 1
ATOM 792 O O . LYS A 1 116 ? 31.531 29.866 12.770 1.00 42.52 116 LYS A O 1
ATOM 798 N N . GLU A 1 117 ? 31.779 30.226 10.570 1.00 41.38 117 GLU A N 1
ATOM 799 C CA . GLU A 1 117 ? 32.051 28.853 10.275 1.00 42.47 117 GLU A CA 1
ATOM 800 C C . GLU A 1 117 ? 33.367 28.406 10.852 1.00 43.62 117 GLU A C 1
ATOM 801 O O . GLU A 1 117 ? 34.286 29.240 11.000 1.00 42.26 117 GLU A O 1
ATOM 807 N N . VAL A 1 118 ? 33.426 27.117 11.181 1.00 44.18 118 VAL A N 1
ATOM 808 C CA . VAL A 1 118 ? 34.629 26.413 11.617 1.00 48.54 118 VAL A CA 1
ATOM 809 C C . VAL A 1 118 ? 35.393 25.637 10.499 1.00 51.73 118 VAL A C 1
ATOM 810 O O . VAL A 1 118 ? 34.834 24.716 9.839 1.00 53.10 118 VAL A O 1
ATOM 814 N N . LYS A 1 119 ? 36.658 26.034 10.331 1.00 54.20 119 LYS A N 1
ATOM 815 C CA . LYS A 1 119 ? 37.802 25.189 9.870 1.00 56.27 119 LYS A CA 1
ATOM 816 C C . LYS A 1 119 ? 38.472 25.702 8.600 1.00 56.66 119 LYS A C 1
ATOM 817 O O . LYS A 1 119 ? 39.685 26.015 8.606 1.00 57.96 119 LYS A O 1
ATOM 823 N N . GLY B 1 11 ? 26.495 65.037 25.963 1.00 41.82 11 GLY B N 1
ATOM 824 C CA . GLY B 1 11 ? 26.539 64.210 24.705 1.00 42.60 11 GLY B CA 1
ATOM 825 C C . GLY B 1 11 ? 25.444 64.547 23.703 1.00 43.14 11 GLY B C 1
ATOM 826 O O . GLY B 1 11 ? 24.817 65.605 23.780 1.00 43.56 11 GLY B O 1
ATOM 827 N N . TYR B 1 12 ? 25.240 63.648 22.746 1.00 43.76 12 TYR B N 1
ATOM 828 C CA . TYR B 1 12 ? 24.196 63.736 21.721 1.00 44.01 12 TYR B CA 1
ATOM 829 C C . TYR B 1 12 ? 23.618 62.336 21.482 1.00 44.30 12 TYR B C 1
ATOM 830 O O . TYR B 1 12 ? 24.351 61.446 21.086 1.00 43.78 12 TYR B O 1
ATOM 839 N N . ASP B 1 13 ? 22.312 62.166 21.687 1.00 44.80 13 ASP B N 1
ATOM 840 C CA . ASP B 1 13 ? 21.613 60.892 21.486 1.00 45.80 13 ASP B CA 1
ATOM 841 C C . ASP B 1 13 ? 22.309 59.738 22.194 1.00 45.29 13 ASP B C 1
ATOM 842 O O . ASP B 1 13 ? 22.403 58.647 21.644 1.00 44.86 13 ASP B O 1
ATOM 847 N N . GLU B 1 14 ? 22.779 59.975 23.419 1.00 45.11 14 GLU B N 1
ATOM 848 C CA . GLU B 1 14 ? 23.684 59.021 24.060 1.00 45.74 14 GLU B CA 1
ATOM 849 C C . GLU B 1 14 ? 23.084 57.619 24.169 1.00 45.55 14 GLU B C 1
ATOM 850 O O . GLU B 1 14 ? 23.787 56.614 23.999 1.00 44.89 14 GLU B O 1
ATOM 856 N N . GLU B 1 15 ? 21.777 57.569 24.415 1.00 45.76 15 GLU B N 1
ATOM 857 C CA . GLU B 1 15 ? 21.051 56.292 24.544 1.00 45.97 15 GLU B CA 1
ATOM 858 C C . GLU B 1 15 ? 21.035 55.496 23.236 1.00 44.52 15 GLU B C 1
ATOM 859 O O . GLU B 1 15 ? 21.361 54.291 23.222 1.00 43.99 15 GLU B O 1
ATOM 865 N N . LYS B 1 16 ? 20.656 56.148 22.137 1.00 43.96 16 LYS B N 1
ATOM 866 C CA . LYS B 1 16 ? 20.655 55.469 20.842 1.00 43.24 16 LYS B CA 1
ATOM 867 C C . LYS B 1 16 ? 22.055 55.044 20.398 1.00 42.69 16 LYS B C 1
ATOM 868 O O . LYS B 1 16 ? 22.251 53.885 19.962 1.00 41.49 16 LYS B O 1
ATOM 874 N N . VAL B 1 17 ? 23.003 55.986 20.505 1.00 41.06 17 VAL B N 1
ATOM 875 C CA . VAL B 1 17 ? 24.422 55.701 20.258 1.00 40.52 17 VAL B CA 1
ATOM 876 C C . VAL B 1 17 ? 24.908 54.505 21.109 1.00 40.67 17 VAL B C 1
ATOM 877 O O . VAL B 1 17 ? 25.535 53.596 20.572 1.00 40.34 17 VAL B O 1
ATOM 881 N N . ASN B 1 18 ? 24.615 54.512 22.418 1.00 40.42 18 ASN B N 1
ATOM 882 C CA . ASN B 1 18 ? 25.004 53.418 23.304 1.00 41.45 18 ASN B CA 1
ATOM 883 C C . ASN B 1 18 ? 24.447 52.103 22.811 1.00 40.52 18 ASN B C 1
ATOM 884 O O . ASN B 1 18 ? 25.179 51.114 22.705 1.00 40.81 18 ASN B O 1
ATOM 889 N N . ARG B 1 19 ? 23.163 52.093 22.471 1.00 40.51 19 ARG B N 1
ATOM 890 C CA . ARG B 1 19 ? 22.522 50.840 22.057 1.00 42.35 19 ARG B CA 1
ATOM 891 C C . ARG B 1 19 ? 23.164 50.291 20.794 1.00 40.51 19 ARG B C 1
ATOM 892 O O . ARG B 1 19 ? 23.506 49.117 20.719 1.00 40.25 19 ARG B O 1
ATOM 900 N N . ILE B 1 20 ? 23.314 51.154 19.790 1.00 39.14 20 ILE B N 1
ATOM 901 C CA . ILE B 1 20 ? 23.890 50.712 18.501 1.00 37.27 20 ILE B CA 1
ATOM 902 C C . ILE B 1 20 ? 25.337 50.303 18.684 1.00 35.71 20 ILE B C 1
ATOM 903 O O . ILE B 1 20 ? 25.750 49.339 18.119 1.00 34.22 20 ILE B O 1
ATOM 908 N N . GLN B 1 21 ? 26.104 51.037 19.484 1.00 36.12 21 GLN B N 1
ATOM 909 C CA . GLN B 1 21 ? 27.446 50.587 19.823 1.00 34.82 21 GLN B CA 1
ATOM 910 C C . GLN B 1 21 ? 27.379 49.188 20.412 1.00 37.11 21 GLN B C 1
ATOM 911 O O . GLN B 1 21 ? 28.226 48.341 20.101 1.00 34.79 21 GLN B O 1
ATOM 917 N N . GLY B 1 22 ? 26.368 48.965 21.257 1.00 37.94 22 GLY B N 1
ATOM 918 C CA . GLY B 1 22 ? 26.107 47.678 21.891 1.00 38.66 22 GLY B CA 1
ATOM 919 C C . GLY B 1 22 ? 25.816 46.600 20.884 1.00 40.42 22 GLY B C 1
ATOM 920 O O . GLY B 1 22 ? 26.373 45.531 20.974 1.00 40.19 22 GLY B O 1
ATOM 921 N N . ASP B 1 23 ? 24.977 46.891 19.886 1.00 40.85 23 ASP B N 1
ATOM 922 C CA . ASP B 1 23 ? 24.678 45.900 18.839 1.00 42.46 23 ASP B CA 1
ATOM 923 C C . ASP B 1 23 ? 25.937 45.590 18.013 1.00 40.22 23 ASP B C 1
ATOM 924 O O . ASP B 1 23 ? 26.232 44.446 17.734 1.00 40.35 23 ASP B O 1
ATOM 929 N N . LEU B 1 24 ? 26.668 46.631 17.636 1.00 38.72 24 LEU B N 1
ATOM 930 C CA . LEU B 1 24 ? 27.917 46.472 16.906 1.00 36.38 24 LEU B CA 1
ATOM 931 C C . LEU B 1 24 ? 28.944 45.635 17.659 1.00 36.30 24 LEU B C 1
ATOM 932 O O . LEU B 1 24 ? 29.624 44.825 17.063 1.00 36.97 24 LEU B O 1
ATOM 937 N N . GLN B 1 25 ? 29.085 45.834 18.958 1.00 35.58 25 GLN B N 1
ATOM 938 C CA . GLN B 1 25 ? 30.056 45.037 19.722 1.00 35.61 25 GLN B CA 1
ATOM 939 C C . GLN B 1 25 ? 29.764 43.541 19.641 1.00 35.73 25 GLN B C 1
ATOM 940 O O . GLN B 1 25 ? 30.679 42.740 19.578 1.00 34.97 25 GLN B O 1
ATOM 946 N N . THR B 1 26 ? 28.494 43.162 19.537 1.00 35.71 26 THR B N 1
ATOM 947 C CA . THR B 1 26 ? 28.170 41.733 19.459 1.00 36.58 26 THR B CA 1
ATOM 948 C C . THR B 1 26 ? 28.420 41.106 18.109 1.00 36.34 26 THR B C 1
ATOM 949 O O . THR B 1 26 ? 28.168 39.932 17.909 1.00 37.05 26 THR B O 1
ATOM 953 N N . VAL B 1 27 ? 28.866 41.882 17.147 1.00 37.08 27 VAL B N 1
ATOM 954 C CA . VAL B 1 27 ? 28.996 41.364 15.837 1.00 37.56 27 VAL B CA 1
ATOM 955 C C . VAL B 1 27 ? 30.489 41.480 15.363 1.00 37.45 27 VAL B C 1
ATOM 956 O O . VAL B 1 27 ? 31.190 42.407 15.745 1.00 37.01 27 VAL B O 1
ATOM 960 N N . ASP B 1 28 ? 30.987 40.507 14.596 1.00 35.85 28 ASP B N 1
ATOM 961 C CA . ASP B 1 28 ? 32.395 40.494 14.149 1.00 35.43 28 ASP B CA 1
ATOM 962 C C . ASP B 1 28 ? 32.645 41.413 12.907 1.00 36.71 28 ASP B C 1
ATOM 963 O O . ASP B 1 28 ? 33.009 40.969 11.802 1.00 33.93 28 ASP B O 1
ATOM 968 N N . ILE B 1 29 ? 32.517 42.735 13.103 1.00 35.23 29 ILE B N 1
ATOM 969 C CA . ILE B 1 29 ? 32.603 43.596 11.966 1.00 36.05 29 ILE B CA 1
ATOM 970 C C . ILE B 1 29 ? 34.034 43.607 11.456 1.00 35.67 29 ILE B C 1
ATOM 971 O O . ILE B 1 29 ? 34.272 43.663 10.245 1.00 35.95 29 ILE B O 1
ATOM 976 N N . SER B 1 30 ? 34.996 43.529 12.366 1.00 34.34 30 SER B N 1
ATOM 977 C CA . SER B 1 30 ? 36.393 43.420 11.955 1.00 36.07 30 SER B CA 1
ATOM 978 C C . SER B 1 30 ? 36.582 42.265 10.937 1.00 36.04 30 SER B C 1
ATOM 979 O O . SER B 1 30 ? 37.220 42.434 9.884 1.00 36.23 30 SER B O 1
ATOM 982 N N . GLY B 1 31 ? 35.951 41.125 11.211 1.00 36.50 31 GLY B N 1
ATOM 983 C CA . GLY B 1 31 ? 36.099 39.942 10.340 1.00 35.85 31 GLY B CA 1
ATOM 984 C C . GLY B 1 31 ? 35.420 40.086 9.019 1.00 35.46 31 GLY B C 1
ATOM 985 O O . GLY B 1 31 ? 35.897 39.568 8.009 1.00 36.48 31 GLY B O 1
ATOM 986 N N . VAL B 1 32 ? 34.297 40.794 9.014 1.00 35.72 32 VAL B N 1
ATOM 987 C CA . VAL B 1 32 ? 33.553 41.071 7.807 1.00 34.72 32 VAL B CA 1
ATOM 988 C C . VAL B 1 32 ? 34.423 41.963 6.910 1.00 33.96 32 VAL B C 1
ATOM 989 O O . VAL B 1 32 ? 34.593 41.699 5.733 1.00 32.57 32 VAL B O 1
ATOM 993 N N . SER B 1 33 ? 35.011 43.007 7.493 1.00 34.39 33 SER B N 1
ATOM 994 C CA . SER B 1 33 ? 35.970 43.842 6.797 1.00 35.02 33 SER B CA 1
ATOM 995 C C . SER B 1 33 ? 37.146 43.048 6.130 1.00 34.78 33 SER B C 1
ATOM 996 O O . SER B 1 33 ? 37.477 43.262 4.943 1.00 33.75 33 SER B O 1
ATOM 999 N N . GLN B 1 34 ? 37.776 42.151 6.896 1.00 34.03 34 GLN B N 1
ATOM 1000 C CA . GLN B 1 34 ? 38.865 41.347 6.396 1.00 34.24 34 GLN B CA 1
ATOM 1001 C C . GLN B 1 34 ? 38.412 40.536 5.203 1.00 33.59 34 GLN B C 1
ATOM 1002 O O . GLN B 1 34 ? 39.104 40.532 4.214 1.00 33.42 34 GLN B O 1
ATOM 1008 N N . ILE B 1 35 ? 37.283 39.829 5.301 1.00 32.88 35 ILE B N 1
ATOM 1009 C CA . ILE B 1 35 ? 36.901 39.002 4.169 1.00 34.04 35 ILE B CA 1
ATOM 1010 C C . ILE B 1 35 ? 36.472 39.826 2.932 1.00 33.08 35 ILE B C 1
ATOM 1011 O O . ILE B 1 35 ? 36.783 39.453 1.805 1.00 29.67 35 ILE B O 1
ATOM 1016 N N . LEU B 1 36 ? 35.784 40.959 3.162 1.00 32.38 36 LEU B N 1
ATOM 1017 C CA . LEU B 1 36 ? 35.371 41.794 2.021 1.00 32.68 36 LEU B CA 1
ATOM 1018 C C . LEU B 1 36 ? 36.547 42.427 1.361 1.00 33.20 36 LEU B C 1
ATOM 1019 O O . LEU B 1 36 ? 36.559 42.590 0.131 1.00 34.32 36 LEU B O 1
ATOM 1024 N N . LYS B 1 37 ? 37.532 42.813 2.154 1.00 33.35 37 LYS B N 1
ATOM 1025 C CA . LYS B 1 37 ? 38.783 43.365 1.617 1.00 34.96 37 LYS B CA 1
ATOM 1026 C C . LYS B 1 37 ? 39.521 42.333 0.745 1.00 32.99 37 LYS B C 1
ATOM 1027 O O . LYS B 1 37 ? 40.117 42.680 -0.286 1.00 34.17 37 LYS B O 1
ATOM 1033 N N . ALA B 1 38 ? 39.533 41.082 1.208 1.00 30.79 38 ALA B N 1
ATOM 1034 C CA . ALA B 1 38 ? 40.161 39.980 0.478 1.00 31.06 38 ALA B CA 1
ATOM 1035 C C . ALA B 1 38 ? 39.517 39.833 -0.911 1.00 30.82 38 ALA B C 1
ATOM 1036 O O . ALA B 1 38 ? 40.205 39.763 -1.908 1.00 29.57 38 ALA B O 1
ATOM 1038 N N . ILE B 1 39 ? 38.195 39.893 -0.984 1.00 31.11 39 ILE B N 1
ATOM 1039 C CA . ILE B 1 39 ? 37.514 39.698 -2.267 1.00 31.89 39 ILE B CA 1
ATOM 1040 C C . ILE B 1 39 ? 37.597 40.921 -3.142 1.00 33.02 39 ILE B C 1
ATOM 1041 O O . ILE B 1 39 ? 37.642 40.772 -4.339 1.00 33.38 39 ILE B O 1
ATOM 1046 N N . ALA B 1 40 ? 37.599 42.111 -2.523 1.00 32.77 40 ALA B N 1
ATOM 1047 C CA . ALA B 1 40 ? 37.582 43.411 -3.234 1.00 34.96 40 ALA B CA 1
ATOM 1048 C C . ALA B 1 40 ? 38.785 43.684 -4.127 1.00 34.40 40 ALA B C 1
ATOM 1049 O O . ALA B 1 40 ? 38.692 44.423 -5.127 1.00 36.31 40 ALA B O 1
ATOM 1051 N N . ASP B 1 41 ? 39.942 43.188 -3.735 1.00 34.34 41 ASP B N 1
ATOM 1052 C CA . ASP B 1 41 ? 41.133 43.397 -4.540 1.00 34.66 41 ASP B CA 1
ATOM 1053 C C . ASP B 1 41 ? 40.827 43.029 -6.002 1.00 34.62 41 ASP B C 1
ATOM 1054 O O . ASP B 1 41 ? 40.167 42.026 -6.244 1.00 31.90 41 ASP B O 1
ATOM 1059 N N . GLU B 1 42 ? 41.269 43.841 -6.975 1.00 34.60 42 GLU B N 1
ATOM 1060 C CA . GLU B 1 42 ? 40.757 43.640 -8.342 1.00 35.81 42 GLU B CA 1
ATOM 1061 C C . GLU B 1 42 ? 41.074 42.252 -8.886 1.00 34.32 42 GLU B C 1
ATOM 1062 O O . GLU B 1 42 ? 40.192 41.577 -9.437 1.00 35.03 42 GLU B O 1
ATOM 1068 N N . ASN B 1 43 ? 42.291 41.766 -8.679 1.00 31.89 43 ASN B N 1
ATOM 1069 C CA . ASN B 1 43 ? 42.575 40.375 -9.122 1.00 31.64 43 ASN B CA 1
ATOM 1070 C C . ASN B 1 43 ? 41.880 39.295 -8.321 1.00 29.47 43 ASN B C 1
ATOM 1071 O O . ASN B 1 43 ? 41.535 38.256 -8.854 1.00 29.24 43 ASN B O 1
ATOM 1076 N N . ARG B 1 44 ? 41.750 39.499 -7.009 1.00 28.26 44 ARG B N 1
ATOM 1077 C CA . ARG B 1 44 ? 41.175 38.459 -6.172 1.00 27.70 44 ARG B CA 1
ATOM 1078 C C . ARG B 1 44 ? 39.671 38.443 -6.498 1.00 27.66 44 ARG B C 1
ATOM 1079 O O . ARG B 1 44 ? 39.060 37.393 -6.496 1.00 25.32 44 ARG B O 1
ATOM 1087 N N . ALA B 1 45 ? 39.087 39.592 -6.862 1.00 26.68 45 ALA B N 1
ATOM 1088 C CA . ALA B 1 45 ? 37.634 39.561 -7.267 1.00 29.13 45 ALA B CA 1
ATOM 1089 C C . ALA B 1 45 ? 37.436 38.745 -8.563 1.00 29.75 45 ALA B C 1
ATOM 1090 O O . ALA B 1 45 ? 36.400 38.052 -8.751 1.00 28.53 45 ALA B O 1
ATOM 1092 N N . LYS B 1 46 ? 38.433 38.841 -9.458 1.00 29.05 46 LYS B N 1
ATOM 1093 C CA . LYS B 1 46 ? 38.363 38.115 -10.730 1.00 28.69 46 LYS B CA 1
ATOM 1094 C C . LYS B 1 46 ? 38.509 36.588 -10.469 1.00 28.39 46 LYS B C 1
ATOM 1095 O O . LYS B 1 46 ? 37.840 35.803 -11.104 1.00 27.11 46 LYS B O 1
ATOM 1101 N N . ILE B 1 47 ? 39.398 36.218 -9.561 1.00 28.40 47 ILE B N 1
ATOM 1102 C CA . ILE B 1 47 ? 39.591 34.791 -9.170 1.00 29.41 47 ILE B CA 1
ATOM 1103 C C . ILE B 1 47 ? 38.286 34.252 -8.610 1.00 28.32 47 ILE B C 1
ATOM 1104 O O . ILE B 1 47 ? 37.857 33.121 -8.908 1.00 26.78 47 ILE B O 1
ATOM 1109 N N . THR B 1 48 ? 37.706 35.029 -7.696 1.00 28.29 48 THR B N 1
ATOM 1110 C CA . THR B 1 48 ? 36.471 34.620 -7.039 1.00 29.16 48 THR B CA 1
ATOM 1111 C C . THR B 1 48 ? 35.375 34.401 -8.102 1.00 28.52 48 THR B C 1
ATOM 1112 O O . THR B 1 48 ? 34.702 33.383 -8.090 1.00 27.79 48 THR B O 1
ATOM 1116 N N . TYR B 1 49 ? 35.172 35.363 -8.991 1.00 28.21 49 TYR B N 1
ATOM 1117 C CA . TYR B 1 49 ? 34.199 35.230 -10.101 1.00 27.75 49 TYR B CA 1
ATOM 1118 C C . TYR B 1 49 ? 34.545 34.046 -11.005 1.00 27.65 49 TYR B C 1
ATOM 1119 O O . TYR B 1 49 ? 33.662 33.336 -11.436 1.00 27.32 49 TYR B O 1
ATOM 1128 N N . ALA B 1 50 ? 35.820 33.826 -11.254 1.00 26.82 50 ALA B N 1
ATOM 1129 C CA . ALA B 1 50 ? 36.219 32.744 -12.114 1.00 28.07 50 ALA B CA 1
ATOM 1130 C C . ALA B 1 50 ? 35.872 31.409 -11.494 1.00 28.26 50 ALA B C 1
ATOM 1131 O O . ALA B 1 50 ? 35.438 30.460 -12.169 1.00 30.22 50 ALA B O 1
ATOM 1133 N N . LEU B 1 51 ? 35.961 31.350 -10.181 1.00 27.23 51 LEU B N 1
ATOM 1134 C CA . LEU B 1 51 ? 35.612 30.101 -9.445 1.00 26.33 51 LEU B CA 1
ATOM 1135 C C . LEU B 1 51 ? 34.102 29.942 -9.305 1.00 29.09 51 LEU B C 1
ATOM 1136 O O . LEU B 1 51 ? 33.618 28.915 -8.839 1.00 27.47 51 LEU B O 1
ATOM 1141 N N . CYS B 1 52 ? 33.364 30.952 -9.716 1.00 28.14 52 CYS B N 1
ATOM 1142 C CA . CYS B 1 52 ? 31.931 30.794 -9.920 1.00 30.73 52 CYS B CA 1
ATOM 1143 C C . CYS B 1 52 ? 31.601 30.105 -11.259 1.00 30.58 52 CYS B C 1
ATOM 1144 O O . CYS B 1 52 ? 30.453 29.776 -11.521 1.00 32.66 52 CYS B O 1
ATOM 1147 N N . GLN B 1 53 ? 32.585 29.924 -12.114 1.00 29.81 53 GLN B N 1
ATOM 1148 C CA . GLN B 1 53 ? 32.332 29.336 -13.455 1.00 32.49 53 GLN B CA 1
ATOM 1149 C C . GLN B 1 53 ? 32.772 27.877 -13.637 1.00 32.43 53 GLN B C 1
ATOM 1150 O O . GLN B 1 53 ? 32.406 27.245 -14.628 1.00 34.15 53 GLN B O 1
ATOM 1156 N N . ASP B 1 54 ? 33.585 27.362 -12.711 1.00 32.83 54 ASP B N 1
ATOM 1157 C CA . ASP B 1 54 ? 33.996 25.961 -12.706 1.00 33.89 54 ASP B CA 1
ATOM 1158 C C . ASP B 1 54 ? 33.979 25.524 -11.242 1.00 33.98 54 ASP B C 1
ATOM 1159 O O . ASP B 1 54 ? 34.111 26.335 -10.359 1.00 36.54 54 ASP B O 1
ATOM 1164 N N . GLU B 1 55 ? 33.849 24.228 -10.973 1.00 35.45 55 GLU B N 1
ATOM 1165 C CA . GLU B 1 55 ? 33.871 23.746 -9.563 1.00 35.36 55 GLU B CA 1
ATOM 1166 C C . GLU B 1 55 ? 35.261 23.981 -8.959 1.00 33.78 55 GLU B C 1
ATOM 1167 O O . GLU B 1 55 ? 35.414 24.362 -7.790 1.00 32.74 55 GLU B O 1
ATOM 1173 N N . GLU B 1 56 ? 36.265 23.706 -9.770 1.00 33.46 56 GLU B N 1
ATOM 1174 C CA . GLU B 1 56 ? 37.656 23.767 -9.333 1.00 35.16 56 GLU B CA 1
ATOM 1175 C C . GLU B 1 56 ? 38.530 24.262 -10.466 1.00 33.30 56 GLU B C 1
ATOM 1176 O O . GLU B 1 56 ? 38.305 23.901 -11.616 1.00 34.83 56 GLU B O 1
ATOM 1182 N N . LEU B 1 57 ? 39.559 25.040 -10.138 1.00 30.96 57 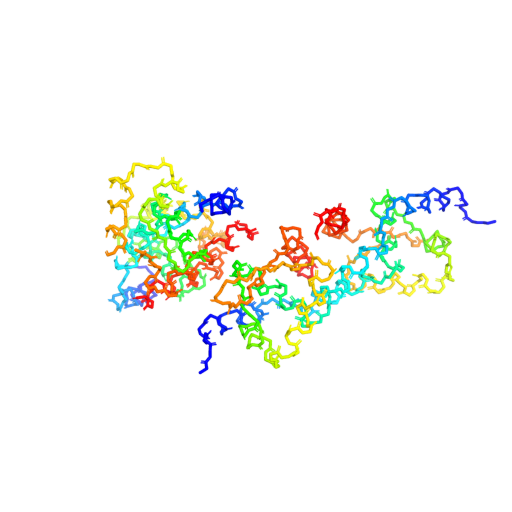LEU B N 1
ATOM 1183 C CA . LEU B 1 57 ? 40.560 25.452 -11.111 1.00 30.51 57 LEU B CA 1
ATOM 1184 C C . LEU B 1 57 ? 41.929 25.315 -10.513 1.00 30.67 57 LEU B C 1
ATOM 1185 O O . LEU B 1 57 ? 42.118 25.482 -9.309 1.00 30.94 57 LEU B O 1
ATOM 1190 N N . CYS B 1 58 ? 42.897 25.008 -11.345 1.00 29.17 58 CYS B N 1
ATOM 1191 C CA . CYS B 1 58 ? 44.259 24.898 -10.853 1.00 30.43 58 CYS B CA 1
ATOM 1192 C C . CYS B 1 58 ? 44.958 26.246 -10.884 1.00 29.06 58 CYS B C 1
ATOM 1193 O O . CYS B 1 58 ? 44.493 27.184 -11.518 1.00 28.05 58 CYS B O 1
ATOM 1196 N N . VAL B 1 59 ? 46.091 26.355 -10.206 1.00 28.52 59 VAL B N 1
ATOM 1197 C CA . VAL B 1 59 ? 46.745 27.642 -10.137 1.00 28.52 59 VAL B CA 1
ATOM 1198 C C . VAL B 1 59 ? 47.134 28.167 -11.539 1.00 27.39 59 VAL B C 1
ATOM 1199 O O . VAL B 1 59 ? 47.118 29.360 -11.761 1.00 25.57 59 VAL B O 1
ATOM 1203 N N . CYS B 1 60 ? 47.473 27.253 -12.448 1.00 27.74 60 CYS B N 1
ATOM 1204 C CA . CYS B 1 60 ? 47.873 27.560 -13.818 1.00 28.36 60 CYS B CA 1
ATOM 1205 C C . CYS B 1 60 ? 46.713 28.159 -14.614 1.00 27.96 60 CYS B C 1
ATOM 1206 O O . CYS B 1 60 ? 46.890 29.178 -15.278 1.00 28.94 60 CYS B O 1
ATOM 1209 N N . ASP B 1 61 ? 45.520 27.583 -14.471 1.00 28.51 61 ASP B N 1
ATOM 1210 C CA . ASP B 1 61 ? 44.342 28.146 -15.118 1.00 28.95 61 ASP B CA 1
ATOM 1211 C C . ASP B 1 61 ? 44.134 29.571 -14.605 1.00 26.63 61 ASP B C 1
ATOM 1212 O O . ASP B 1 61 ? 43.812 30.459 -15.367 1.00 26.05 61 ASP B O 1
ATOM 1217 N N . ILE B 1 62 ? 44.264 29.751 -13.293 1.00 25.92 62 ILE B N 1
ATOM 1218 C CA . ILE B 1 62 ? 43.959 31.053 -12.660 1.00 25.81 62 ILE B CA 1
ATOM 1219 C C . ILE B 1 62 ? 44.932 32.092 -13.136 1.00 25.30 62 ILE B C 1
ATOM 1220 O O . ILE B 1 62 ? 44.579 33.211 -13.469 1.00 24.83 62 ILE B O 1
ATOM 1225 N N . ALA B 1 63 ? 46.195 31.717 -13.177 1.00 24.92 63 ALA B N 1
ATOM 1226 C CA . ALA B 1 63 ? 47.205 32.649 -13.642 1.00 24.47 63 ALA B CA 1
ATOM 1227 C C . ALA B 1 63 ? 46.918 33.071 -15.114 1.00 24.86 63 ALA B C 1
ATOM 1228 O O . ALA B 1 63 ? 47.010 34.254 -15.499 1.00 25.02 63 ALA B O 1
ATOM 1230 N N . ASN B 1 64 ? 46.579 32.094 -15.934 1.00 24.70 64 ASN B N 1
ATOM 1231 C CA . ASN B 1 64 ? 46.373 32.346 -17.362 1.00 24.98 64 ASN B CA 1
ATOM 1232 C C . ASN B 1 64 ? 45.068 33.191 -17.550 1.00 24.95 64 ASN B C 1
ATOM 1233 O O . ASN B 1 64 ? 45.014 34.156 -18.338 1.00 24.35 64 ASN B O 1
ATOM 1238 N N . ILE B 1 65 ? 44.037 32.869 -16.796 1.00 25.32 65 ILE B N 1
ATOM 1239 C CA . ILE B 1 65 ? 42.839 33.722 -16.821 1.00 27.67 65 ILE B CA 1
ATOM 1240 C C . ILE B 1 65 ? 43.139 35.166 -16.424 1.00 27.74 65 ILE B C 1
ATOM 1241 O O . ILE B 1 65 ? 42.738 36.033 -17.151 1.00 27.22 65 ILE B O 1
ATOM 1246 N N . LEU B 1 66 ? 43.862 35.418 -15.309 1.00 28.45 66 LEU B N 1
ATOM 1247 C CA . LEU B 1 66 ? 44.274 36.802 -14.904 1.00 29.99 66 LEU B CA 1
ATOM 1248 C C . LEU B 1 66 ? 45.302 37.457 -15.801 1.00 30.24 66 LEU B C 1
ATOM 1249 O O . LEU B 1 66 ? 45.394 38.707 -15.874 1.00 30.72 66 LEU B O 1
ATOM 1254 N N . GLY B 1 67 ? 46.127 36.620 -16.421 1.00 28.32 67 GLY B N 1
ATOM 1255 C CA . GLY B 1 67 ? 47.298 37.081 -17.184 1.00 28.41 67 GLY B CA 1
ATOM 1256 C C . GLY B 1 67 ? 48.382 37.507 -16.217 1.00 27.74 67 GLY B C 1
ATOM 1257 O O . GLY B 1 67 ? 49.003 38.558 -16.381 1.00 26.45 67 GLY B O 1
ATOM 1258 N N . VAL B 1 68 ? 48.591 36.702 -15.184 1.00 26.09 68 VAL B N 1
ATOM 1259 C CA . VAL B 1 68 ? 49.637 36.977 -14.215 1.00 27.48 68 VAL B CA 1
ATOM 1260 C C . VAL B 1 68 ? 50.568 35.768 -14.129 1.00 25.80 68 VAL B C 1
ATOM 1261 O O . VAL B 1 68 ? 50.303 34.718 -14.686 1.00 24.22 68 VAL B O 1
ATOM 1265 N N . THR B 1 69 ? 51.684 35.923 -13.438 1.00 25.81 69 THR B N 1
ATOM 1266 C CA . THR B 1 69 ? 52.560 34.781 -13.220 1.00 25.32 69 THR B CA 1
ATOM 1267 C C . THR B 1 69 ? 51.902 33.742 -12.289 1.00 25.53 69 THR B C 1
ATOM 1268 O O . THR B 1 69 ? 51.016 34.073 -11.535 1.00 25.85 69 THR B O 1
ATOM 1272 N N . ILE B 1 70 ? 52.351 32.490 -12.381 1.00 25.93 70 ILE B N 1
ATOM 1273 C CA . ILE B 1 70 ? 51.939 31.439 -11.444 1.00 26.06 70 ILE B CA 1
ATOM 1274 C C . ILE B 1 70 ? 52.264 31.804 -9.976 1.00 26.73 70 ILE B C 1
ATOM 1275 O O . ILE B 1 70 ? 51.433 31.598 -9.104 1.00 26.45 70 ILE B O 1
ATOM 1280 N N . ALA B 1 71 ? 53.457 32.349 -9.713 1.00 25.69 71 ALA B N 1
ATOM 1281 C CA . ALA B 1 71 ? 53.747 32.933 -8.375 1.00 27.37 71 ALA B CA 1
ATOM 1282 C C . ALA B 1 71 ? 52.750 34.038 -7.872 1.00 28.04 71 ALA B C 1
ATOM 1283 O O . ALA B 1 71 ? 52.380 34.079 -6.680 1.00 26.57 71 ALA B O 1
ATOM 1285 N N . ASN B 1 72 ? 52.332 34.940 -8.753 1.00 28.29 72 ASN B N 1
ATOM 1286 C CA . ASN B 1 72 ? 51.456 36.019 -8.304 1.00 29.57 72 ASN B CA 1
ATOM 1287 C C . ASN B 1 72 ? 50.043 35.476 -8.034 1.00 28.60 72 ASN B C 1
ATOM 1288 O O . ASN B 1 72 ? 49.398 35.871 -7.065 1.00 28.75 72 ASN B O 1
ATOM 1293 N N . ALA B 1 73 ? 49.593 34.555 -8.888 1.00 27.98 73 ALA B N 1
ATOM 1294 C CA . ALA B 1 73 ? 48.354 33.770 -8.734 1.00 27.94 73 ALA B CA 1
ATOM 1295 C C . ALA B 1 73 ? 48.318 33.002 -7.385 1.00 28.72 73 ALA B C 1
ATOM 1296 O O . ALA B 1 73 ? 47.321 33.055 -6.612 1.00 27.41 73 ALA B O 1
ATOM 1298 N N . SER B 1 74 ? 49.441 32.334 -7.075 1.00 28.82 74 SER B N 1
ATOM 1299 C CA . SER B 1 74 ? 49.612 31.615 -5.818 1.00 29.97 74 SER B CA 1
ATOM 1300 C C . SER B 1 74 ? 49.423 32.523 -4.642 1.00 30.35 74 SER B C 1
ATOM 1301 O O . SER B 1 74 ? 48.791 32.121 -3.667 1.00 31.97 74 SER B O 1
ATOM 1304 N N . HIS B 1 75 ? 50.024 33.715 -4.706 1.00 30.79 75 HIS B N 1
ATOM 1305 C CA . HIS B 1 75 ? 49.964 34.706 -3.651 1.00 31.29 75 HIS B CA 1
ATOM 1306 C C . HIS B 1 75 ? 48.534 35.210 -3.426 1.00 30.60 75 HIS B C 1
ATOM 1307 O O . HIS B 1 75 ? 48.137 35.438 -2.277 1.00 29.82 75 HIS B O 1
ATOM 1314 N N . HIS B 1 76 ? 47.760 35.416 -4.498 1.00 30.23 76 HIS B N 1
ATOM 1315 C CA . HIS B 1 76 ? 46.333 35.794 -4.314 1.00 29.97 76 HIS B CA 1
ATOM 1316 C C . HIS B 1 76 ? 45.518 34.684 -3.726 1.00 30.18 76 HIS B C 1
ATOM 1317 O O . HIS B 1 76 ? 44.681 34.907 -2.838 1.00 31.03 76 HIS B O 1
ATOM 1324 N N . LEU B 1 77 ? 45.733 33.486 -4.238 1.00 29.13 77 LEU B N 1
ATOM 1325 C CA . LEU B 1 77 ? 45.055 32.306 -3.733 1.00 29.73 77 LEU B CA 1
ATOM 1326 C C . LEU B 1 77 ? 45.369 32.059 -2.252 1.00 30.18 77 LEU B C 1
ATOM 1327 O O . LEU B 1 77 ? 44.461 31.702 -1.524 1.00 29.87 77 LEU B O 1
ATOM 1332 N N . ARG B 1 78 ? 46.626 32.250 -1.818 1.00 31.27 78 ARG B N 1
ATOM 1333 C CA . ARG B 1 78 ? 46.974 32.096 -0.377 1.00 32.43 78 ARG B CA 1
ATOM 1334 C C . ARG B 1 78 ? 46.137 33.026 0.478 1.00 32.15 78 ARG B C 1
ATOM 1335 O O . ARG B 1 78 ? 45.643 32.646 1.561 1.00 32.46 78 ARG B O 1
ATOM 1343 N N . THR B 1 79 ? 46.030 34.268 0.021 1.00 31.62 79 THR B N 1
ATOM 1344 C CA . THR B 1 79 ? 45.291 35.298 0.720 1.00 31.26 79 THR B CA 1
ATOM 1345 C C . THR B 1 79 ? 43.822 34.916 0.814 1.00 31.68 79 THR B C 1
ATOM 1346 O O . THR B 1 79 ? 43.230 34.977 1.911 1.00 29.82 79 THR B O 1
ATOM 1350 N N . LEU B 1 80 ? 43.256 34.510 -0.332 1.00 28.37 80 LEU B N 1
ATOM 1351 C CA . LEU B 1 80 ? 41.860 34.105 -0.362 1.00 30.17 80 LEU B CA 1
ATOM 1352 C C . LEU B 1 80 ? 41.636 32.926 0.551 1.00 30.28 80 LEU B C 1
ATOM 1353 O O . LEU B 1 80 ? 40.651 32.899 1.267 1.00 31.70 80 LEU B O 1
ATOM 1358 N N . TYR B 1 81 ? 42.578 31.991 0.536 1.00 30.31 81 TYR B N 1
ATOM 1359 C CA . TYR B 1 81 ? 42.517 30.808 1.369 1.00 32.14 81 TYR B CA 1
ATOM 1360 C C . TYR B 1 81 ? 42.487 31.169 2.862 1.00 32.49 81 TYR B C 1
ATOM 1361 O O . TYR B 1 81 ? 41.631 30.675 3.624 1.00 31.54 81 TYR B O 1
ATOM 1370 N N . LYS B 1 82 ? 43.377 32.073 3.249 1.00 32.16 82 LYS B N 1
ATOM 1371 C CA . LYS B 1 82 ? 43.530 32.487 4.652 1.00 33.70 82 LYS B CA 1
ATOM 1372 C C . LYS B 1 82 ? 42.288 33.208 5.191 1.00 34.34 82 LYS B C 1
ATOM 1373 O O . LYS B 1 82 ? 41.928 33.101 6.377 1.00 34.38 82 LYS B O 1
ATOM 1379 N N . GLN B 1 83 ? 41.603 33.898 4.302 1.00 35.18 83 GLN B N 1
ATOM 1380 C CA . GLN B 1 83 ? 40.406 34.616 4.674 1.00 36.64 83 GLN B CA 1
ATOM 1381 C C . GLN B 1 83 ? 39.155 33.787 4.456 1.00 36.70 83 GLN B C 1
ATOM 1382 O O . GLN B 1 83 ? 38.031 34.271 4.659 1.00 37.85 83 GLN B O 1
ATOM 1388 N N . GLY B 1 84 ? 39.362 32.521 4.107 1.00 36.35 84 GLY B N 1
ATOM 1389 C CA . GLY B 1 84 ? 38.290 31.529 3.950 1.00 35.06 84 GLY B CA 1
ATOM 1390 C C . GLY B 1 84 ? 37.409 31.715 2.718 1.00 33.92 84 GLY B C 1
ATOM 1391 O O . GLY B 1 84 ? 36.259 31.272 2.663 1.00 35.90 84 GLY B O 1
ATOM 1392 N N . VAL B 1 85 ? 37.927 32.398 1.718 1.00 31.37 85 VAL B N 1
ATOM 1393 C CA . VAL B 1 85 ? 37.132 32.615 0.508 1.00 30.22 85 VAL B CA 1
ATOM 1394 C C . VAL B 1 85 ? 37.247 31.434 -0.465 1.00 30.58 85 VAL B C 1
ATOM 1395 O O . VAL B 1 85 ? 36.314 31.206 -1.243 1.00 30.19 85 VAL B O 1
ATOM 1399 N N . VAL B 1 86 ? 38.428 30.788 -0.491 1.00 29.22 86 VAL B N 1
ATOM 1400 C CA . VAL B 1 86 ? 38.628 29.610 -1.371 1.00 28.94 86 VAL B CA 1
ATOM 1401 C C . VAL B 1 86 ? 38.971 28.411 -0.530 1.00 29.28 86 VAL B C 1
ATOM 1402 O O . VAL B 1 86 ? 39.437 28.586 0.590 1.00 31.81 86 VAL B O 1
ATOM 1406 N N . ASN B 1 87 ? 38.680 27.214 -1.013 1.00 31.11 87 ASN B N 1
ATOM 1407 C CA . ASN B 1 87 ? 39.275 26.001 -0.437 1.00 33.55 87 ASN B CA 1
ATOM 1408 C C . ASN B 1 87 ? 40.151 25.323 -1.441 1.00 35.10 87 ASN B C 1
ATOM 1409 O O . ASN B 1 87 ? 40.191 25.711 -2.595 1.00 34.22 87 ASN B O 1
ATOM 1414 N N . PHE B 1 88 ? 40.886 24.304 -1.007 1.00 36.48 88 PHE B N 1
ATOM 1415 C CA . PHE B 1 88 ? 41.610 23.540 -1.975 1.00 39.21 88 PHE B CA 1
ATOM 1416 C C . PHE B 1 88 ? 41.727 22.088 -1.589 1.00 40.29 88 PHE B C 1
ATOM 1417 O O . PHE B 1 88 ? 41.600 21.726 -0.409 1.00 38.33 88 PHE B O 1
ATOM 1425 N N . ARG B 1 89 ? 41.939 21.273 -2.617 1.00 41.83 89 ARG B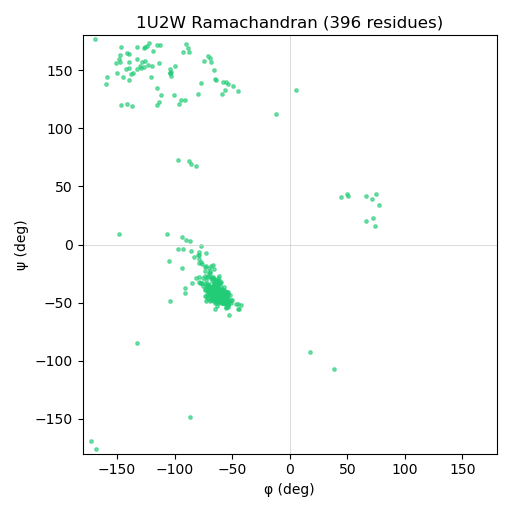 N 1
ATOM 1426 C CA . ARG B 1 89 ? 42.396 19.908 -2.421 1.00 44.56 89 ARG B CA 1
ATOM 1427 C C . ARG B 1 89 ? 43.621 19.621 -3.283 1.00 46.17 89 ARG B C 1
ATOM 1428 O O . ARG B 1 89 ? 43.872 20.287 -4.289 1.00 45.42 89 ARG B O 1
ATOM 1436 N N . LYS B 1 90 ? 44.393 18.626 -2.868 1.00 48.50 90 LYS B N 1
ATOM 1437 C CA . LYS B 1 90 ? 45.478 18.128 -3.698 1.00 51.58 90 LYS B CA 1
ATOM 1438 C C . LYS B 1 90 ? 45.010 16.823 -4.303 1.00 52.68 90 LYS B C 1
ATOM 1439 O O . LYS B 1 90 ? 44.201 16.112 -3.695 1.00 52.87 90 LYS B O 1
ATOM 1445 N N . GLU B 1 91 ? 45.492 16.532 -5.506 1.00 54.45 91 GLU B N 1
ATOM 1446 C CA . GLU B 1 91 ? 45.235 15.241 -6.142 1.00 56.40 91 GLU B CA 1
ATOM 1447 C C . GLU B 1 91 ? 46.511 14.626 -6.705 1.00 57.09 91 GLU B C 1
ATOM 1448 O O . GLU B 1 91 ? 47.170 13.817 -6.036 1.00 57.87 91 GLU B O 1
ATOM 1454 N N . GLY B 1 92 ? 46.851 15.040 -7.927 1.00 57.85 92 GLY B N 1
ATOM 1455 C CA . GLY B 1 92 ? 47.881 14.414 -8.770 1.00 57.73 92 GLY B CA 1
ATOM 1456 C C . GLY B 1 92 ? 49.234 13.927 -8.247 1.00 58.19 92 GLY B C 1
ATOM 1457 O O . GLY B 1 92 ? 49.612 12.762 -8.501 1.00 58.20 92 GLY B O 1
ATOM 1458 N N . LYS B 1 93 ? 49.994 14.760 -7.525 1.00 57.86 93 LYS B N 1
ATOM 1459 C CA . LYS B 1 93 ? 49.583 16.038 -6.955 1.00 56.72 93 LYS B CA 1
ATOM 1460 C C . LYS B 1 93 ? 49.494 17.205 -7.933 1.00 56.14 93 LYS B C 1
ATOM 1461 O O . LYS B 1 93 ? 50.343 17.381 -8.825 1.00 55.94 93 LYS B O 1
ATOM 1467 N N . LEU B 1 94 ? 48.429 17.978 -7.729 1.00 54.48 94 LEU B N 1
ATOM 1468 C CA . LEU B 1 94 ? 48.205 19.279 -8.317 1.00 53.33 94 LEU B CA 1
ATOM 1469 C C . LEU B 1 94 ? 47.177 19.881 -7.371 1.00 51.96 94 LEU B C 1
ATOM 1470 O O . LEU B 1 94 ? 46.279 19.156 -6.929 1.00 52.18 94 LEU B O 1
ATOM 1475 N N . ALA B 1 95 ? 47.321 21.166 -7.022 1.00 49.71 95 ALA B N 1
ATOM 1476 C CA . ALA B 1 95 ? 46.415 21.807 -6.060 1.00 48.03 95 ALA B CA 1
ATOM 1477 C C . ALA B 1 95 ? 45.247 22.429 -6.790 1.00 45.89 95 ALA B C 1
ATOM 1478 O O . ALA B 1 95 ? 45.452 23.250 -7.679 1.00 45.90 95 ALA B O 1
ATOM 1480 N N . LEU B 1 96 ? 44.035 22.032 -6.396 1.00 43.57 96 LEU B N 1
ATOM 1481 C CA . LEU B 1 96 ? 42.797 22.485 -7.029 1.00 41.02 96 LEU B CA 1
ATOM 1482 C C . LEU B 1 96 ? 41.945 23.365 -6.078 1.00 39.02 96 LEU B C 1
ATOM 1483 O O . LEU B 1 96 ? 41.609 22.943 -4.965 1.00 38.34 96 LEU B O 1
ATOM 1488 N N . TYR B 1 97 ? 41.645 24.592 -6.513 1.00 36.52 97 TYR B N 1
ATOM 1489 C CA . TYR B 1 97 ? 40.999 25.594 -5.672 1.00 35.37 97 TYR B CA 1
ATOM 1490 C C . TYR B 1 97 ? 39.522 25.677 -6.066 1.00 33.48 97 TYR B C 1
ATOM 1491 O O . TYR B 1 97 ? 39.213 25.481 -7.218 1.00 32.33 97 TYR B O 1
ATOM 1500 N N . SER B 1 98 ? 38.645 25.915 -5.096 1.00 32.83 98 SER B N 1
ATOM 1501 C CA . SER B 1 98 ? 37.209 26.081 -5.320 1.00 31.81 98 SER B CA 1
ATOM 1502 C C . SER B 1 98 ? 36.674 27.223 -4.436 1.00 31.48 98 SER B C 1
ATOM 1503 O O . SER B 1 98 ? 37.301 27.619 -3.468 1.00 30.77 98 SER B O 1
ATOM 1506 N N . LEU B 1 99 ? 35.490 27.746 -4.726 1.00 31.76 99 LEU B N 1
ATOM 1507 C CA . LEU B 1 99 ? 34.814 28.643 -3.760 1.00 32.47 99 LEU B CA 1
ATOM 1508 C C . LEU B 1 99 ? 34.662 27.973 -2.439 1.00 31.84 99 LEU B C 1
ATOM 1509 O O . LEU B 1 99 ? 34.322 26.768 -2.383 1.00 32.40 99 LEU B O 1
ATOM 1514 N N . GLY B 1 100 ? 34.881 28.738 -1.383 1.00 33.70 100 GLY B N 1
ATOM 1515 C CA . GLY B 1 100 ? 34.677 28.282 -0.013 1.00 33.19 100 GLY B CA 1
ATOM 1516 C C . GLY B 1 100 ? 33.365 27.532 0.134 1.00 35.51 100 GLY B C 1
ATOM 1517 O O . GLY B 1 100 ? 33.359 26.363 0.504 1.00 35.43 100 GLY B O 1
ATOM 1518 N N . ASP B 1 101 ? 32.269 28.183 -0.258 1.00 35.31 101 ASP B N 1
ATOM 1519 C CA . ASP B 1 101 ? 30.913 27.607 -0.185 1.00 33.62 101 ASP B CA 1
ATOM 1520 C C . ASP B 1 101 ? 29.969 28.626 -0.912 1.00 32.60 101 ASP B C 1
ATOM 1521 O O . ASP B 1 101 ? 30.457 29.590 -1.557 1.00 31.65 101 ASP B O 1
ATOM 1526 N N . GLU B 1 102 ? 28.636 28.469 -0.802 1.00 31.21 102 GLU B N 1
ATOM 1527 C CA . GLU B 1 102 ? 27.752 29.301 -1.615 1.00 30.57 102 GLU B CA 1
ATOM 1528 C C . GLU B 1 102 ? 27.690 30.731 -1.131 1.00 29.20 102 GLU B C 1
ATOM 1529 O O . GLU B 1 102 ? 27.291 31.602 -1.891 1.00 30.55 102 GLU B O 1
ATOM 1535 N N . HIS B 1 103 ? 28.065 30.990 0.117 1.00 27.73 103 HIS B N 1
ATOM 1536 C CA . HIS B 1 103 ? 28.098 32.389 0.643 1.00 26.49 103 HIS B CA 1
ATOM 1537 C C . HIS B 1 103 ? 28.934 33.294 -0.272 1.00 28.09 103 HIS B C 1
ATOM 1538 O O . HIS B 1 103 ? 28.597 34.429 -0.541 1.00 29.54 103 HIS B O 1
ATOM 1545 N N . ILE B 1 104 ? 30.045 32.762 -0.732 1.00 29.63 104 ILE B N 1
ATOM 1546 C CA . ILE B 1 104 ? 30.959 33.553 -1.563 1.00 30.62 104 ILE B CA 1
ATOM 1547 C C . ILE B 1 104 ? 30.336 33.792 -2.919 1.00 30.04 104 ILE B C 1
ATOM 1548 O O . ILE B 1 104 ? 30.356 34.908 -3.407 1.00 30.61 104 ILE B O 1
ATOM 1553 N N . ARG B 1 105 ? 29.769 32.741 -3.521 1.00 30.52 105 ARG B N 1
ATOM 1554 C CA . ARG B 1 105 ? 29.036 32.936 -4.779 1.00 30.76 105 ARG B CA 1
ATOM 1555 C C . ARG B 1 105 ? 27.914 33.977 -4.606 1.00 29.70 105 ARG B C 1
ATOM 1556 O O . ARG B 1 105 ? 27.685 34.825 -5.472 1.00 29.44 105 ARG B O 1
ATOM 1564 N N . GLN B 1 106 ? 27.204 33.927 -3.483 1.00 28.86 106 GLN B N 1
ATOM 1565 C CA . GLN B 1 106 ? 26.091 34.894 -3.272 1.00 28.36 106 GLN B CA 1
ATOM 1566 C C . GLN B 1 106 ? 26.578 36.319 -3.156 1.00 29.39 106 GLN B C 1
ATOM 1567 O O . GLN B 1 106 ? 26.036 37.256 -3.782 1.00 29.18 106 GLN B O 1
ATOM 1573 N N . ILE B 1 107 ? 27.610 36.501 -2.360 1.00 30.97 107 ILE B N 1
ATOM 1574 C CA . ILE B 1 107 ? 28.241 37.830 -2.222 1.00 31.04 107 ILE B CA 1
ATOM 1575 C C . ILE B 1 107 ? 28.640 38.405 -3.592 1.00 30.01 107 ILE B C 1
ATOM 1576 O O . ILE B 1 107 ? 28.343 39.566 -3.902 1.00 32.35 107 ILE B O 1
ATOM 1581 N N . MET B 1 108 ? 29.364 37.624 -4.368 1.00 30.18 108 MET B N 1
ATOM 1582 C CA . MET B 1 108 ? 29.754 38.042 -5.724 1.00 31.10 108 MET B CA 1
ATOM 1583 C C . MET B 1 108 ? 28.559 38.388 -6.618 1.00 30.02 108 MET B C 1
ATOM 1584 O O . MET B 1 108 ? 28.487 39.482 -7.262 1.00 32.12 108 MET B O 1
ATOM 1589 N N . MET B 1 109 ? 27.588 37.480 -6.665 1.00 31.88 109 MET B N 1
ATOM 1590 C CA . MET B 1 109 ? 26.405 37.678 -7.546 1.00 31.74 109 MET B CA 1
ATOM 1591 C C . MET B 1 109 ? 25.503 38.812 -7.090 1.00 31.92 109 MET B C 1
ATOM 1592 O O . MET B 1 109 ? 24.999 39.548 -7.948 1.00 31.10 109 MET B O 1
ATOM 1597 N N . ILE B 1 110 ? 25.283 38.950 -5.766 1.00 30.42 110 ILE B N 1
ATOM 1598 C CA . ILE B 1 110 ? 24.526 40.115 -5.225 1.00 30.35 110 ILE B CA 1
ATOM 1599 C C . ILE B 1 110 ? 25.264 41.428 -5.430 1.00 30.77 110 ILE B C 1
ATOM 1600 O O . ILE B 1 110 ? 24.675 42.455 -5.774 1.00 31.81 110 ILE B O 1
ATOM 1605 N N . ALA B 1 111 ? 26.580 41.417 -5.249 1.0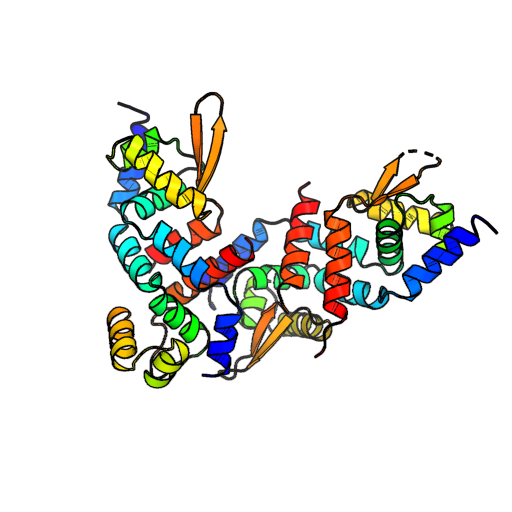0 31.26 111 ALA B N 1
ATOM 1606 C CA . ALA B 1 111 ? 27.336 42.659 -5.537 1.00 31.96 111 ALA B CA 1
ATOM 1607 C C . ALA B 1 111 ? 27.188 43.089 -7.008 1.00 32.93 111 ALA B C 1
ATOM 1608 O O . ALA B 1 111 ? 26.941 44.290 -7.312 1.00 32.49 111 ALA B O 1
ATOM 1610 N N . LEU B 1 112 ? 27.294 42.129 -7.933 1.00 33.80 112 LEU B N 1
ATOM 1611 C CA . LEU B 1 112 ? 27.072 42.400 -9.366 1.00 35.26 112 LEU B CA 1
ATOM 1612 C C . LEU B 1 112 ? 25.678 42.924 -9.683 1.00 36.48 112 LEU B C 1
ATOM 1613 O O . LEU B 1 112 ? 25.519 43.865 -10.472 1.00 36.94 112 LEU B O 1
ATOM 1618 N N . ALA B 1 113 ? 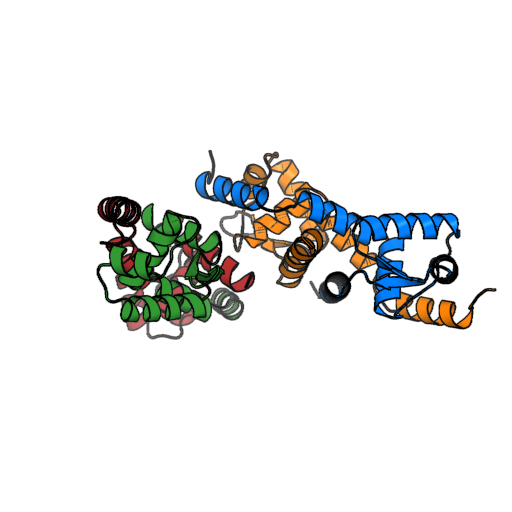24.668 42.311 -9.094 1.00 36.82 113 ALA B N 1
ATOM 1619 C CA . ALA B 1 113 ? 23.293 42.754 -9.251 1.00 36.59 113 ALA B CA 1
ATOM 1620 C C . ALA B 1 113 ? 23.083 44.200 -8.776 1.00 38.05 113 ALA B C 1
ATOM 1621 O O . ALA B 1 113 ? 22.486 45.004 -9.485 1.00 37.61 113 ALA B O 1
ATOM 1623 N N . HIS B 1 114 ? 23.594 44.526 -7.597 1.00 38.52 114 HIS B N 1
ATOM 1624 C CA . HIS B 1 114 ? 23.445 45.878 -7.057 1.00 40.59 114 HIS B CA 1
ATOM 1625 C C . HIS B 1 114 ? 24.087 46.957 -7.921 1.00 41.73 114 HIS B C 1
ATOM 1626 O O . HIS B 1 114 ? 23.507 48.044 -8.121 1.00 40.60 114 HIS B O 1
ATOM 1633 N N . LYS B 1 115 ? 25.293 46.679 -8.392 1.00 43.48 115 LYS B N 1
ATOM 1634 C CA . LYS B 1 115 ? 26.020 47.624 -9.219 1.00 46.25 115 LYS B CA 1
ATOM 1635 C C . LYS B 1 115 ? 25.302 47.903 -10.552 1.00 47.80 115 LYS B C 1
ATOM 1636 O O . LYS B 1 115 ? 25.394 49.017 -11.080 1.00 47.20 115 LYS B O 1
ATOM 1642 N N . LYS B 1 116 ? 24.581 46.926 -11.105 1.00 49.75 116 LYS B N 1
ATOM 1643 C CA . LYS B 1 116 ? 23.852 47.212 -12.355 1.00 52.32 116 LYS B CA 1
ATOM 1644 C C . LYS B 1 116 ? 22.480 47.827 -12.162 1.00 53.42 116 LYS B C 1
ATOM 1645 O O . LYS B 1 116 ? 21.819 48.200 -13.142 1.00 54.28 116 LYS B O 1
ATOM 1651 N N . GLU B 1 117 ? 22.052 47.926 -10.909 1.00 54.43 117 GLU B N 1
ATOM 1652 C CA . GLU B 1 117 ? 20.886 48.737 -10.568 1.00 55.31 117 GLU B CA 1
ATOM 1653 C C . GLU B 1 117 ? 21.276 50.020 -9.807 1.00 55.53 117 GLU B C 1
ATOM 1654 O O . GLU B 1 117 ? 22.389 50.150 -9.270 1.00 55.34 117 GLU B O 1
ATOM 1660 N N . VAL C 1 17 ? 35.191 6.798 -2.361 1.00 52.73 17 VAL C N 1
ATOM 1661 C CA . VAL C 1 17 ? 33.719 6.521 -2.367 1.00 52.71 17 VAL C CA 1
ATOM 1662 C C . VAL C 1 17 ? 32.965 7.444 -1.407 1.00 53.09 17 VAL C C 1
ATOM 1663 O O . VAL C 1 17 ? 32.047 8.141 -1.838 1.00 53.07 17 VAL C O 1
ATOM 1667 N N . ASN C 1 18 ? 33.340 7.429 -0.123 1.00 53.41 18 ASN C N 1
ATOM 1668 C CA . ASN C 1 18 ? 32.706 8.285 0.893 1.00 53.45 18 ASN C CA 1
ATOM 1669 C C . ASN C 1 18 ? 32.710 9.746 0.503 1.00 52.73 18 ASN C C 1
ATOM 1670 O O . ASN C 1 18 ? 31.716 10.454 0.681 1.00 52.67 18 ASN C O 1
ATOM 1675 N N . ARG C 1 19 ? 33.846 10.193 -0.024 1.00 51.98 19 ARG C N 1
ATOM 1676 C CA . ARG C 1 19 ? 34.022 11.587 -0.381 1.00 51.36 19 ARG C CA 1
ATOM 1677 C C . ARG C 1 19 ? 33.233 11.907 -1.649 1.00 49.73 19 ARG C C 1
ATOM 1678 O O . ARG C 1 19 ? 32.614 12.940 -1.722 1.00 48.94 19 ARG C O 1
ATOM 1686 N N . ILE C 1 20 ? 33.190 10.995 -2.623 1.00 48.00 20 ILE C N 1
ATOM 1687 C CA . ILE C 1 20 ? 32.453 11.334 -3.842 1.00 45.86 20 ILE C CA 1
ATOM 1688 C C . ILE C 1 20 ? 30.935 11.356 -3.599 1.00 45.14 20 ILE C C 1
ATOM 1689 O O . ILE C 1 20 ? 30.219 12.220 -4.106 1.00 43.20 20 ILE C O 1
ATOM 1694 N N . GLN C 1 21 ? 30.465 10.410 -2.790 1.00 44.47 21 GLN C N 1
ATOM 1695 C CA . GLN C 1 21 ? 29.058 10.369 -2.409 1.00 44.16 21 GLN C CA 1
ATOM 1696 C C . GLN C 1 21 ? 28.704 11.678 -1.723 1.00 43.15 21 GLN C C 1
ATOM 1697 O O . GLN C 1 21 ? 27.618 12.208 -1.939 1.00 42.24 21 GLN C O 1
ATOM 1703 N N . GLY C 1 22 ? 29.612 12.154 -0.862 1.00 42.39 22 GLY C N 1
ATOM 1704 C CA . GLY C 1 22 ? 29.526 13.513 -0.270 1.00 42.93 22 GLY C CA 1
ATOM 1705 C C . GLY C 1 22 ? 29.474 14.686 -1.234 1.00 42.72 22 GLY C C 1
ATOM 1706 O O . GLY C 1 22 ? 28.590 15.557 -1.109 1.00 42.74 22 GLY C O 1
ATOM 1707 N N . ASP C 1 23 ? 30.400 14.749 -2.202 1.00 41.72 23 ASP C N 1
ATOM 1708 C CA . ASP C 1 23 ? 30.338 15.838 -3.203 1.00 40.98 23 ASP C CA 1
ATOM 1709 C C . ASP C 1 23 ? 28.973 15.811 -3.860 1.00 40.03 23 ASP C C 1
ATOM 1710 O O . ASP C 1 23 ? 28.331 16.844 -4.039 1.00 38.42 23 ASP C O 1
ATOM 1715 N N . LEU C 1 24 ? 28.545 14.619 -4.248 1.00 38.34 24 LEU C N 1
ATOM 1716 C CA . LEU C 1 24 ? 27.230 14.443 -4.885 1.00 38.27 24 LEU C CA 1
ATOM 1717 C C . LEU C 1 24 ? 26.068 14.986 -4.090 1.00 37.61 24 LEU C C 1
ATOM 1718 O O . LEU C 1 24 ? 25.190 15.606 -4.657 1.00 37.40 24 LEU C O 1
ATOM 1723 N N . GLN C 1 25 ? 26.072 14.750 -2.786 1.00 37.48 25 GLN C N 1
ATOM 1724 C CA . GLN C 1 25 ? 25.005 15.253 -1.925 1.00 39.62 25 GLN C CA 1
ATOM 1725 C C . GLN C 1 25 ? 25.017 16.772 -1.846 1.00 38.39 25 GLN C C 1
ATOM 1726 O O . GLN C 1 25 ? 24.028 17.375 -1.449 1.00 38.04 25 GLN C O 1
ATOM 1732 N N . THR C 1 26 ? 26.132 17.388 -2.232 1.00 38.12 26 THR C N 1
ATOM 1733 C CA . THR C 1 26 ? 26.264 18.864 -2.114 1.00 39.57 26 THR C CA 1
ATOM 1734 C C . THR C 1 26 ? 25.948 19.552 -3.428 1.00 38.14 26 THR C C 1
ATOM 1735 O O . THR C 1 26 ? 25.950 20.744 -3.503 1.00 37.84 26 THR C O 1
ATOM 1739 N N . VAL C 1 27 ? 25.680 18.786 -4.488 1.00 37.94 27 VAL C N 1
ATOM 1740 C CA . VAL C 1 27 ? 25.309 19.429 -5.750 1.00 37.35 27 VAL C CA 1
ATOM 1741 C C . VAL C 1 27 ? 23.981 18.929 -6.222 1.00 37.27 27 VAL C C 1
ATOM 1742 O O . VAL C 1 27 ? 23.588 17.780 -5.944 1.00 35.77 27 VAL C O 1
ATOM 1746 N N . ASP C 1 28 ? 23.329 19.776 -7.001 1.00 36.81 28 ASP C N 1
ATOM 1747 C CA . ASP C 1 28 ? 22.030 19.503 -7.552 1.00 36.13 28 ASP C CA 1
ATOM 1748 C C . ASP C 1 28 ? 22.172 18.713 -8.860 1.00 35.33 28 ASP C C 1
ATOM 1749 O O . ASP C 1 28 ? 21.846 19.199 -9.946 1.00 33.19 28 ASP C O 1
ATOM 1754 N N . ILE C 1 29 ? 22.614 17.446 -8.755 1.00 35.19 29 ILE C N 1
ATOM 1755 C CA . ILE C 1 29 ? 22.800 16.653 -9.936 1.00 35.73 29 ILE C CA 1
ATOM 1756 C C . ILE C 1 29 ? 21.456 16.413 -10.591 1.00 35.62 29 ILE C C 1
ATOM 1757 O O . ILE C 1 29 ? 21.369 16.311 -11.803 1.00 36.94 29 ILE C O 1
ATOM 1762 N N . SER C 1 30 ? 20.406 16.274 -9.788 1.00 34.92 30 SER C N 1
ATOM 1763 C CA . SER C 1 30 ? 19.052 16.096 -10.340 1.00 34.19 30 SER C CA 1
ATOM 1764 C C . SER C 1 30 ? 18.692 17.268 -11.283 1.00 34.70 30 SER C C 1
ATOM 1765 O O . SER C 1 30 ? 18.161 17.076 -12.382 1.00 32.85 30 SER C O 1
ATOM 1768 N N . GLY C 1 31 ? 18.985 18.483 -10.818 1.00 32.69 31 GLY C N 1
ATOM 1769 C CA . GLY C 1 31 ? 18.758 19.702 -11.584 1.00 32.98 31 GLY C CA 1
ATOM 1770 C C . GLY C 1 31 ? 19.579 19.776 -12.829 1.00 32.82 31 GLY C C 1
ATOM 1771 O O . GLY C 1 31 ? 19.092 20.218 -13.886 1.00 33.28 31 GLY C O 1
ATOM 1772 N N . VAL C 1 32 ? 20.840 19.359 -12.717 1.00 33.70 32 VAL C N 1
ATOM 1773 C CA . VAL C 1 32 ? 21.686 19.186 -13.897 1.00 33.28 32 VAL C CA 1
ATOM 1774 C C . VAL C 1 32 ? 21.137 18.200 -14.941 1.00 32.45 32 VAL C C 1
ATOM 1775 O O . VAL C 1 32 ? 21.177 18.511 -16.118 1.00 32.89 32 VAL C O 1
ATOM 1779 N N . SER C 1 33 ? 20.673 17.006 -14.535 1.00 33.09 33 SER C N 1
ATOM 1780 C CA . SER C 1 33 ? 20.040 16.105 -15.456 1.00 32.56 33 SER C CA 1
ATOM 1781 C C . SER C 1 33 ? 18.846 16.788 -16.110 1.00 32.26 33 SER C C 1
ATOM 1782 O O . SER C 1 33 ? 18.635 16.639 -17.318 1.00 33.20 33 SER C O 1
ATOM 1785 N N . GLN C 1 34 ? 18.047 17.499 -15.330 1.00 31.93 34 GLN C N 1
ATOM 1786 C CA . GLN C 1 34 ? 16.838 18.146 -15.894 1.00 34.73 34 GLN C CA 1
ATOM 1787 C C . GLN C 1 34 ? 17.119 19.152 -17.019 1.00 34.48 34 GLN C C 1
ATOM 1788 O O . GLN C 1 34 ? 16.402 19.181 -18.052 1.00 33.63 34 GLN C O 1
ATOM 1794 N N . ILE C 1 35 ? 18.127 19.981 -16.783 1.00 34.67 35 ILE C N 1
ATOM 1795 C CA . ILE C 1 35 ? 18.475 21.054 -17.739 1.00 35.38 35 ILE C CA 1
ATOM 1796 C C . ILE C 1 35 ? 19.124 20.459 -19.004 1.00 35.41 35 ILE C C 1
ATOM 1797 O O . ILE C 1 35 ? 18.773 20.830 -20.134 1.00 35.36 35 ILE C O 1
ATOM 1802 N N . LEU C 1 36 ? 19.993 19.471 -18.822 1.00 34.76 36 LEU C N 1
ATOM 1803 C CA . LEU C 1 36 ? 20.501 18.707 -19.954 1.00 35.07 36 LEU C CA 1
ATOM 1804 C C . LEU C 1 36 ? 19.459 17.891 -20.726 1.00 34.74 36 LEU C C 1
ATOM 1805 O O . LEU C 1 36 ? 19.542 17.847 -21.949 1.00 34.15 36 LEU C O 1
ATOM 1810 N N . LYS C 1 37 ? 18.514 17.219 -20.047 1.00 35.22 37 LYS C N 1
ATOM 1811 C CA . LYS C 1 37 ? 17.475 16.471 -20.742 1.00 35.76 37 LYS C CA 1
ATOM 1812 C C . LYS C 1 37 ? 16.605 17.418 -21.550 1.00 35.16 37 LYS C C 1
ATOM 1813 O O . LYS C 1 37 ? 16.178 17.053 -22.623 1.00 33.68 37 LYS C O 1
ATOM 1819 N N . ALA C 1 38 ? 16.342 18.607 -21.012 1.00 33.99 38 ALA C N 1
ATOM 1820 C CA . ALA C 1 38 ? 15.584 19.632 -21.709 1.00 34.20 38 ALA C CA 1
ATOM 1821 C C . ALA C 1 38 ? 16.217 20.036 -23.053 1.00 33.97 38 ALA C C 1
ATOM 1822 O O . ALA C 1 38 ? 15.529 20.046 -24.059 1.00 33.85 38 ALA C O 1
ATOM 1824 N N . ILE C 1 39 ? 17.516 20.348 -23.047 1.00 32.87 39 ILE C N 1
ATOM 1825 C CA . ILE C 1 39 ? 18.277 20.675 -24.261 1.00 33.75 39 ILE C CA 1
ATOM 1826 C C . ILE C 1 39 ? 18.470 19.510 -25.215 1.00 34.55 39 ILE C C 1
ATOM 1827 O O . ILE C 1 39 ? 18.538 19.709 -26.428 1.00 35.03 39 ILE C O 1
ATOM 1832 N N . ALA C 1 40 ? 18.556 18.299 -24.670 1.00 32.84 40 ALA C N 1
ATOM 1833 C CA . ALA C 1 40 ? 18.919 17.119 -25.438 1.00 33.15 40 ALA C CA 1
ATOM 1834 C C . ALA C 1 40 ? 17.857 16.658 -26.416 1.00 34.22 40 ALA C C 1
ATOM 1835 O O . ALA C 1 40 ? 18.176 16.030 -27.411 1.00 33.74 40 ALA C O 1
ATOM 1837 N N . ASP C 1 41 ? 16.583 16.943 -26.136 1.00 34.37 41 ASP C N 1
ATOM 1838 C CA . ASP C 1 41 ? 15.498 16.531 -27.032 1.00 34.42 41 ASP C CA 1
ATOM 1839 C C . ASP C 1 41 ? 15.809 17.036 -28.433 1.00 35.00 41 ASP C C 1
ATOM 1840 O O . ASP C 1 41 ? 16.251 18.152 -28.612 1.00 32.84 41 ASP C O 1
ATOM 1845 N N . GLU C 1 42 ? 15.566 16.213 -29.449 1.00 34.75 42 GLU C N 1
ATOM 1846 C CA . GLU C 1 42 ? 16.004 16.619 -30.798 1.00 35.13 42 GLU C CA 1
ATOM 1847 C C . GLU C 1 42 ? 15.460 17.979 -31.253 1.00 34.62 42 GLU C C 1
ATOM 1848 O O . GLU C 1 42 ? 16.204 18.802 -31.762 1.00 33.91 42 GLU C O 1
ATOM 1854 N N . ASN C 1 43 ? 14.182 18.258 -31.046 1.00 32.64 43 ASN C N 1
ATOM 1855 C CA . ASN C 1 43 ? 13.721 19.568 -31.455 1.00 33.63 43 ASN C CA 1
ATOM 1856 C C . ASN C 1 43 ? 14.135 20.687 -30.534 1.00 30.98 43 ASN C C 1
ATOM 1857 O O . ASN C 1 43 ? 14.262 21.815 -30.941 1.00 34.70 43 ASN C O 1
ATOM 1862 N N . ARG C 1 44 ? 14.308 20.381 -29.269 1.00 29.59 44 ARG C N 1
ATOM 1863 C CA . ARG C 1 44 ? 14.691 21.372 -28.304 1.00 29.51 44 ARG C CA 1
ATOM 1864 C C . ARG C 1 44 ? 16.138 21.767 -28.522 1.00 29.63 44 ARG C C 1
ATOM 1865 O O . ARG C 1 44 ? 16.470 22.869 -28.246 1.00 29.12 44 ARG C O 1
ATOM 1873 N N . ALA C 1 45 ? 16.952 20.857 -29.067 1.00 30.02 45 ALA C N 1
ATOM 1874 C CA . ALA C 1 45 ? 18.394 21.128 -29.248 1.00 28.97 45 ALA C CA 1
ATOM 1875 C C . ALA C 1 45 ? 18.451 22.066 -30.445 1.00 28.76 45 ALA C C 1
ATOM 1876 O O . ALA C 1 45 ? 19.231 22.997 -30.465 1.00 28.64 45 ALA C O 1
ATOM 1878 N N . LYS C 1 46 ? 17.544 21.850 -31.412 1.00 29.44 46 LYS C N 1
ATOM 1879 C CA . LYS C 1 46 ? 17.489 22.696 -32.604 1.00 29.77 46 LYS C CA 1
ATOM 1880 C C . LYS C 1 46 ? 17.027 24.105 -32.263 1.00 29.79 46 LYS C C 1
ATOM 1881 O O . LYS C 1 46 ? 17.583 25.055 -32.792 1.00 29.92 46 LYS C O 1
ATOM 1887 N N . ILE C 1 47 ? 16.019 24.231 -31.408 1.00 27.80 47 ILE C N 1
ATOM 1888 C CA . ILE C 1 47 ? 15.586 25.507 -30.876 1.00 30.19 47 ILE C CA 1
ATOM 1889 C C . ILE C 1 47 ? 16.722 26.228 -30.161 1.00 30.19 47 ILE C C 1
ATOM 1890 O O . ILE C 1 47 ? 16.913 27.413 -30.332 1.00 31.73 47 ILE C O 1
ATOM 1895 N N . THR C 1 48 ? 17.403 25.526 -29.252 1.00 29.97 48 THR C N 1
ATOM 1896 C CA . THR C 1 48 ? 18.509 26.113 -28.493 1.00 30.87 48 THR C CA 1
ATOM 1897 C C . THR C 1 48 ? 19.604 26.602 -29.439 1.00 29.54 48 THR C C 1
ATOM 1898 O O . THR C 1 48 ? 20.141 27.736 -29.295 1.00 29.29 48 THR C O 1
ATOM 1902 N N . TYR C 1 49 ? 19.901 25.780 -30.436 1.00 29.07 49 TYR C N 1
ATOM 1903 C CA . TYR C 1 49 ? 20.897 26.189 -31.437 1.00 30.61 49 TYR C CA 1
ATOM 1904 C C . TYR C 1 49 ? 20.405 27.414 -32.267 1.00 29.94 49 TYR C C 1
ATOM 1905 O O . TYR C 1 49 ? 21.149 28.284 -32.586 1.00 30.30 49 TYR C O 1
ATOM 1914 N N . ALA C 1 50 ? 19.099 27.466 -32.599 1.00 29.33 50 ALA C N 1
ATOM 1915 C CA . ALA C 1 50 ? 18.615 28.546 -33.390 1.00 28.96 50 ALA C CA 1
ATOM 1916 C C . ALA C 1 50 ? 18.721 29.853 -32.621 1.00 29.20 50 ALA C C 1
ATOM 1917 O O . ALA C 1 50 ? 18.997 30.919 -33.199 1.00 30.34 50 ALA C O 1
ATOM 1919 N N . LEU C 1 51 ? 18.450 29.780 -31.321 1.00 29.56 51 LEU C N 1
ATOM 1920 C CA . LEU C 1 51 ? 18.543 30.952 -30.449 1.00 29.48 51 LEU C CA 1
ATOM 1921 C C . LEU C 1 51 ? 20.005 31.380 -30.166 1.00 30.56 51 LEU C C 1
ATOM 1922 O O . LEU C 1 51 ? 20.224 32.464 -29.589 1.00 33.18 51 LEU C O 1
ATOM 1927 N N . CYS C 1 52 ? 20.990 30.587 -30.603 1.00 29.83 52 CYS C N 1
ATOM 1928 C CA . CYS C 1 52 ? 22.372 31.080 -30.697 1.00 32.21 52 CYS C CA 1
ATOM 1929 C C . CYS C 1 52 ? 22.667 31.954 -31.939 1.00 31.13 52 CYS C C 1
ATOM 1930 O O . CYS C 1 52 ? 23.723 32.552 -32.049 1.00 32.60 52 CYS C O 1
ATOM 1933 N N . GLN C 1 53 ? 21.752 31.960 -32.897 1.00 32.22 53 GLN C N 1
ATOM 1934 C CA . GLN C 1 53 ? 21.963 32.638 -34.195 1.00 33.56 53 GLN C CA 1
ATOM 1935 C C . GLN C 1 53 ? 21.433 34.067 -34.232 1.00 34.69 53 GLN C C 1
ATOM 1936 O O . GLN C 1 53 ? 21.819 34.881 -35.106 1.00 36.27 53 GLN C O 1
ATOM 1942 N N . ASP C 1 54 ? 20.521 34.405 -33.322 1.00 36.43 54 ASP C N 1
ATOM 1943 C CA . ASP C 1 54 ? 20.020 35.801 -33.306 1.00 36.88 54 ASP C CA 1
ATOM 1944 C C . ASP C 1 54 ? 19.732 36.110 -31.867 1.00 37.02 54 ASP C C 1
ATOM 1945 O O . ASP C 1 54 ? 19.631 35.214 -31.080 1.00 38.48 54 ASP C O 1
ATOM 1950 N N . GLU C 1 55 ? 19.592 37.369 -31.511 1.00 36.65 55 GLU C N 1
ATOM 1951 C CA . GLU C 1 55 ? 19.389 37.672 -30.105 1.00 37.04 55 GLU C CA 1
ATOM 1952 C C . GLU C 1 55 ? 18.055 37.163 -29.586 1.00 36.15 55 GLU C C 1
ATOM 1953 O O . GLU C 1 55 ? 17.995 36.671 -28.457 1.00 36.07 55 GLU C O 1
ATOM 1959 N N . GLU C 1 56 ? 17.035 37.237 -30.449 1.00 34.57 56 GLU C N 1
ATOM 1960 C CA . GLU C 1 56 ? 15.685 36.825 -30.130 1.00 36.39 56 GLU C CA 1
ATOM 1961 C C . GLU C 1 56 ? 15.038 36.154 -31.323 1.00 36.11 56 GLU C C 1
ATOM 1962 O O . GLU C 1 56 ? 15.348 36.527 -32.452 1.00 37.17 56 GLU C O 1
ATOM 1968 N N . LEU C 1 57 ? 14.096 35.221 -31.095 1.00 34.08 57 LEU C N 1
ATOM 1969 C CA . LEU C 1 57 ? 13.277 34.745 -32.211 1.00 33.00 57 LEU C CA 1
ATOM 1970 C C . LEU C 1 57 ? 11.831 34.622 -31.741 1.00 32.72 57 LEU C C 1
ATOM 1971 O O . LEU C 1 57 ? 11.591 34.281 -30.586 1.00 33.30 57 LEU C O 1
ATOM 1976 N N . CYS C 1 58 ? 10.882 34.871 -32.617 1.00 34.07 58 CYS C N 1
ATOM 1977 C CA . CYS C 1 58 ? 9.501 34.672 -32.177 1.00 35.66 58 CYS C CA 1
ATOM 1978 C C . CYS C 1 58 ? 9.110 33.221 -32.440 1.00 34.98 58 CYS C C 1
ATOM 1979 O O . CYS C 1 58 ? 9.814 32.493 -33.129 1.00 34.37 58 CYS C O 1
ATOM 1982 N N . VAL C 1 59 ? 7.976 32.822 -31.905 1.00 34.38 59 VAL C N 1
ATOM 1983 C CA . VAL C 1 59 ? 7.563 31.434 -31.955 1.00 34.53 59 VAL C CA 1
ATOM 1984 C C . VAL C 1 59 ? 7.309 30.957 -33.397 1.00 33.06 59 VAL C C 1
ATOM 1985 O O . VAL C 1 59 ? 7.526 29.786 -33.726 1.00 30.90 59 VAL C O 1
ATOM 1989 N N . CYS C 1 60 ? 6.808 31.863 -34.242 1.00 32.85 60 CYS C N 1
ATOM 1990 C CA . CYS C 1 60 ? 6.535 31.520 -35.631 1.00 33.96 60 CYS C CA 1
ATOM 1991 C C . CYS C 1 60 ? 7.862 31.295 -36.395 1.00 32.59 60 CYS C C 1
ATOM 1992 O O . CYS C 1 60 ? 7.967 30.394 -37.234 1.00 32.72 60 CYS C O 1
ATOM 1995 N N . ASP C 1 61 ? 8.844 32.149 -36.159 1.00 32.49 61 ASP C N 1
ATOM 1996 C CA . ASP C 1 61 ? 10.191 31.862 -36.670 1.00 32.56 61 ASP C CA 1
ATOM 1997 C C . ASP C 1 61 ? 10.634 30.454 -36.272 1.00 31.31 61 ASP C C 1
ATOM 1998 O O . ASP C 1 61 ? 11.083 29.669 -37.094 1.00 31.70 61 ASP C O 1
ATOM 2003 N N . ILE C 1 62 ? 10.508 30.121 -34.995 1.00 30.50 62 ILE C N 1
ATOM 2004 C CA . ILE C 1 62 ? 11.026 28.863 -34.488 1.00 30.65 62 ILE C CA 1
ATOM 2005 C C . ILE C 1 62 ? 10.308 27.645 -35.104 1.00 30.82 62 ILE C C 1
ATOM 2006 O O . ILE C 1 62 ? 10.961 26.692 -35.554 1.00 29.58 62 ILE C O 1
ATOM 2011 N N . ALA C 1 63 ? 8.964 27.696 -35.104 1.00 30.20 63 ALA C N 1
ATOM 2012 C CA . ALA C 1 63 ? 8.086 26.773 -35.836 1.00 30.28 63 ALA C CA 1
ATOM 2013 C C . ALA C 1 63 ? 8.534 26.557 -37.260 1.00 29.46 63 ALA C C 1
ATOM 2014 O O . ALA C 1 63 ? 8.657 25.443 -37.692 1.00 31.05 63 ALA C O 1
ATOM 2016 N N . ASN C 1 64 ? 8.759 27.642 -37.983 1.00 29.39 64 ASN C N 1
ATOM 2017 C CA . ASN C 1 64 ? 9.139 27.576 -39.402 1.00 29.90 64 ASN C CA 1
ATOM 2018 C C . ASN C 1 64 ? 10.572 27.015 -39.599 1.00 29.93 64 ASN C C 1
ATOM 2019 O O . ASN C 1 64 ? 10.790 26.172 -40.469 1.00 29.35 64 ASN C O 1
ATOM 2024 N N . ILE C 1 65 ? 11.525 27.420 -38.755 1.00 29.52 65 ILE C N 1
ATOM 2025 C CA . ILE C 1 65 ? 12.847 26.767 -38.702 1.00 30.58 65 ILE C CA 1
ATOM 2026 C C . ILE C 1 65 ? 12.776 25.248 -38.490 1.00 31.79 65 ILE C C 1
ATOM 2027 O O . ILE C 1 65 ? 13.361 24.497 -39.274 1.00 31.42 65 ILE C O 1
ATOM 2032 N N . LEU C 1 66 ? 12.074 24.807 -37.447 1.00 30.77 66 LEU C N 1
ATOM 2033 C CA . LEU C 1 66 ? 11.912 23.371 -37.162 1.00 33.01 66 LEU C CA 1
ATOM 2034 C C . LEU C 1 66 ? 11.023 22.610 -38.134 1.00 33.05 66 LEU C C 1
ATOM 2035 O O . LEU C 1 66 ? 11.077 21.381 -38.231 1.00 34.28 66 LEU C O 1
ATOM 2040 N N . GLY C 1 67 ? 10.185 23.331 -38.859 1.00 32.17 67 GLY C N 1
ATOM 2041 C CA . GLY C 1 67 ? 9.173 22.688 -39.666 1.00 31.61 67 GLY C CA 1
ATOM 2042 C C . GLY C 1 67 ? 8.154 21.970 -38.812 1.00 31.88 67 GLY C C 1
ATOM 2043 O O . GLY C 1 67 ? 7.743 20.858 -39.155 1.00 31.24 67 GLY C O 1
ATOM 2044 N N . VAL C 1 68 ? 7.735 22.591 -37.708 1.00 31.74 68 VAL C N 1
ATOM 2045 C CA . VAL C 1 68 ? 6.660 22.020 -36.833 1.00 31.15 68 VAL C CA 1
ATOM 2046 C C . VAL C 1 68 ? 5.478 23.018 -36.700 1.00 31.08 68 VAL C C 1
ATOM 2047 O O . VAL C 1 68 ? 5.559 24.137 -37.222 1.00 30.79 68 VAL C O 1
ATOM 2051 N N . THR C 1 69 ? 4.373 22.622 -36.058 1.00 30.19 69 THR C N 1
ATOM 2052 C CA . THR C 1 69 ? 3.243 23.562 -35.888 1.00 30.39 69 THR C CA 1
ATOM 2053 C C . THR C 1 69 ? 3.640 24.650 -34.862 1.00 31.17 69 THR C C 1
ATOM 2054 O O . THR C 1 69 ? 4.612 24.488 -34.114 1.00 28.23 69 THR C O 1
ATOM 2058 N N . ILE C 1 70 ? 2.922 25.778 -34.842 1.00 31.26 70 ILE C N 1
ATOM 2059 C CA . ILE C 1 70 ? 3.225 26.829 -33.827 1.00 31.12 70 ILE C CA 1
ATOM 2060 C C . ILE C 1 70 ? 2.934 26.247 -32.406 1.00 30.73 70 ILE C C 1
ATOM 2061 O O . ILE C 1 70 ? 3.671 26.452 -31.435 1.00 28.67 70 ILE C O 1
ATOM 2066 N N . ALA C 1 71 ? 1.863 25.462 -32.294 1.00 29.78 71 ALA C N 1
ATOM 2067 C CA . ALA C 1 71 ? 1.546 24.846 -31.013 1.00 30.24 71 ALA C CA 1
ATOM 2068 C C . ALA C 1 71 ? 2.671 23.926 -30.505 1.00 30.19 71 ALA C C 1
ATOM 2069 O O . ALA C 1 71 ? 3.059 23.971 -29.294 1.00 28.91 71 ALA C O 1
ATOM 2071 N N . ASN C 1 72 ? 3.173 23.075 -31.409 1.00 30.81 72 ASN C N 1
ATOM 2072 C CA . ASN C 1 72 ? 4.315 22.213 -31.071 1.00 32.37 72 ASN C CA 1
ATOM 2073 C C . ASN C 1 72 ? 5.524 22.984 -30.599 1.00 33.21 72 ASN C C 1
ATOM 2074 O O . ASN C 1 72 ? 6.215 22.574 -29.653 1.00 32.93 72 ASN C O 1
ATOM 2079 N N . ALA C 1 73 ? 5.811 24.087 -31.287 1.00 32.88 73 ALA C N 1
ATOM 2080 C CA . ALA C 1 73 ? 6.925 24.922 -30.953 1.00 32.56 73 ALA C CA 1
ATOM 2081 C C . ALA C 1 73 ? 6.687 25.591 -29.602 1.00 31.93 73 ALA C C 1
ATOM 2082 O O . ALA C 1 73 ? 7.614 25.683 -28.789 1.00 31.56 73 ALA C O 1
ATOM 2084 N N . SER C 1 74 ? 5.462 26.061 -29.370 1.00 31.29 74 SER C N 1
ATOM 2085 C CA . SER C 1 74 ? 5.070 26.661 -28.099 1.00 30.71 74 SER C CA 1
ATOM 2086 C C . SER C 1 74 ? 5.294 25.677 -26.970 1.00 30.73 74 SER C C 1
ATOM 2087 O O . SER C 1 74 ? 5.783 26.062 -25.913 1.00 32.85 74 SER C O 1
ATOM 2090 N N . HIS C 1 75 ? 4.921 24.408 -27.186 1.00 31.70 75 HIS C N 1
ATOM 2091 C CA . HIS C 1 75 ? 5.090 23.349 -26.189 1.00 31.83 75 HIS C CA 1
ATOM 2092 C C . HIS C 1 75 ? 6.578 23.126 -25.831 1.00 30.93 75 HIS C C 1
ATOM 2093 O O . HIS C 1 75 ? 6.929 22.864 -24.643 1.00 29.60 75 HIS C O 1
ATOM 2100 N N . HIS C 1 76 ? 7.419 23.099 -26.865 1.00 29.97 76 HIS C N 1
ATOM 2101 C CA . HIS C 1 76 ? 8.891 22.927 -26.635 1.00 29.93 76 HIS C CA 1
ATOM 2102 C C . HIS C 1 76 ? 9.470 24.111 -25.926 1.00 31.19 76 HIS C C 1
ATOM 2103 O O . HIS C 1 76 ? 10.350 23.994 -25.039 1.00 30.38 76 HIS C O 1
ATOM 2110 N N . LEU C 1 77 ? 8.980 25.286 -26.282 1.00 30.68 77 LEU C N 1
ATOM 2111 C CA . LEU C 1 77 ? 9.503 26.483 -25.643 1.00 31.01 77 LEU C CA 1
ATOM 2112 C C . LEU C 1 77 ? 9.186 26.827 -24.177 1.00 31.93 77 LEU C C 1
ATOM 2113 O O . LEU C 1 77 ? 10.093 26.996 -23.443 1.00 30.64 77 LEU C O 1
ATOM 2118 N N . ARG C 1 78 ? 7.947 26.762 -23.687 1.00 33.58 78 ARG C N 1
ATOM 2119 C CA . ARG C 1 78 ? 7.448 25.796 -22.679 1.00 36.05 78 ARG C CA 1
ATOM 2120 C C . ARG C 1 78 ? 8.375 24.983 -21.786 1.00 36.75 78 ARG C C 1
ATOM 2121 O O . ARG C 1 78 ? 8.718 25.442 -20.685 1.00 36.65 78 ARG C O 1
ATOM 2129 N N . THR C 1 79 ? 8.718 23.776 -22.230 1.00 37.50 79 THR C N 1
ATOM 2130 C CA . THR C 1 79 ? 9.689 22.899 -21.579 1.00 37.45 79 THR C CA 1
ATOM 2131 C C . THR C 1 79 ? 11.012 23.572 -21.277 1.00 37.96 79 THR C C 1
ATOM 2132 O O . THR C 1 79 ? 11.522 23.473 -20.157 1.00 36.57 79 THR C O 1
ATOM 2136 N N . LEU C 1 80 ? 11.551 24.272 -22.271 1.00 36.05 80 LEU C N 1
ATOM 2137 C CA . LEU C 1 80 ? 12.826 24.964 -22.119 1.00 36.55 80 LEU C CA 1
ATOM 2138 C C . LEU C 1 80 ? 12.748 26.111 -21.108 1.00 36.52 80 LEU C C 1
ATOM 2139 O O . LEU C 1 80 ? 13.689 26.324 -20.328 1.00 36.30 80 LEU C O 1
ATOM 2144 N N . TYR C 1 81 ? 11.627 26.840 -21.141 1.00 36.63 81 TYR C N 1
ATOM 2145 C CA . TYR C 1 81 ? 11.419 28.016 -20.309 1.00 37.07 81 TYR C CA 1
ATOM 2146 C C . TYR C 1 81 ? 11.339 27.577 -18.833 1.00 37.87 81 TYR C C 1
ATOM 2147 O O . TYR C 1 81 ? 11.953 28.193 -17.964 1.00 37.53 81 TYR C O 1
ATOM 2156 N N . LYS C 1 82 ? 10.668 26.464 -18.564 1.00 38.83 82 LYS C N 1
ATOM 2157 C CA . LYS C 1 82 ? 10.594 25.956 -17.179 1.00 40.51 82 LYS C CA 1
ATOM 2158 C C . LYS C 1 82 ? 11.963 25.487 -16.652 1.00 40.13 82 LYS C C 1
ATOM 2159 O O . LYS C 1 82 ? 12.248 25.572 -15.451 1.00 38.18 82 LYS C O 1
ATOM 2165 N N . GLN C 1 83 ? 12.836 25.046 -17.557 1.00 38.57 83 GLN C N 1
ATOM 2166 C CA . GLN C 1 83 ? 14.158 24.620 -17.136 1.00 38.82 83 GLN C CA 1
ATOM 2167 C C . GLN C 1 83 ? 15.156 25.740 -17.138 1.00 38.22 83 GLN C C 1
ATOM 2168 O O . GLN C 1 83 ? 16.340 25.536 -16.850 1.00 38.12 83 GLN C O 1
ATOM 2174 N N . GLY C 1 84 ? 14.688 26.947 -17.438 1.00 38.73 84 GLY C N 1
ATOM 2175 C CA . GLY C 1 84 ? 15.554 28.131 -17.460 1.00 37.24 84 GLY C CA 1
ATOM 2176 C C . GLY C 1 84 ? 16.493 28.213 -18.643 1.00 37.52 84 GLY C C 1
ATOM 2177 O O . GLY C 1 84 ? 17.482 28.941 -18.592 1.00 39.47 84 GLY C O 1
ATOM 2178 N N . VAL C 1 85 ? 16.230 27.422 -19.681 1.00 35.19 85 VAL C N 1
ATOM 2179 C CA . VAL C 1 85 ? 17.100 27.341 -20.853 1.00 34.58 85 VAL C CA 1
ATOM 2180 C C . VAL C 1 85 ? 16.835 28.501 -21.807 1.00 34.46 85 VAL C C 1
ATOM 2181 O O . VAL C 1 85 ? 17.750 28.962 -22.520 1.00 36.31 85 VAL C O 1
ATOM 2185 N N . VAL C 1 86 ? 15.592 28.995 -21.804 1.00 34.46 86 VAL C N 1
ATOM 2186 C CA . VAL C 1 86 ? 15.192 30.148 -22.581 1.00 35.68 86 VAL C CA 1
ATOM 2187 C C . VAL C 1 86 ? 14.449 31.177 -21.741 1.00 35.76 86 VAL C C 1
ATOM 2188 O O . VAL C 1 86 ? 13.840 30.860 -20.723 1.00 36.55 86 VAL C O 1
ATOM 2192 N N . ASN C 1 87 ? 14.525 32.428 -22.166 1.00 37.49 87 ASN C N 1
ATOM 2193 C CA . ASN C 1 87 ? 13.692 33.501 -21.609 1.00 38.74 87 ASN C CA 1
ATOM 2194 C C . ASN C 1 87 ? 12.707 33.993 -22.641 1.00 39.49 87 ASN C C 1
ATOM 2195 O O . ASN C 1 87 ? 12.793 33.653 -23.824 1.00 36.64 87 ASN C O 1
ATOM 2200 N N . PHE C 1 88 ? 11.785 34.840 -22.219 1.00 40.47 88 PHE C N 1
ATOM 2201 C CA . PHE C 1 88 ? 11.004 35.564 -23.210 1.00 44.33 88 PHE C CA 1
ATOM 2202 C C . PHE C 1 88 ? 10.551 36.917 -22.700 1.00 44.90 88 PHE C C 1
ATOM 2203 O O . PHE C 1 88 ? 10.473 37.130 -21.495 1.00 45.00 88 PHE C O 1
ATOM 2211 N N . ARG C 1 89 ? 10.281 37.811 -23.647 1.00 45.65 89 ARG C N 1
ATOM 2212 C CA . ARG C 1 89 ? 9.614 39.077 -23.382 1.00 47.13 89 ARG C CA 1
ATOM 2213 C C . ARG C 1 89 ? 8.507 39.270 -24.413 1.00 47.59 89 ARG C C 1
ATOM 2214 O O . ARG C 1 89 ? 8.418 38.519 -25.384 1.00 47.13 89 ARG C O 1
ATOM 2222 N N . LYS C 1 90 ? 7.659 40.279 -24.206 1.00 49.25 90 LYS C N 1
ATOM 2223 C CA . LYS C 1 90 ? 6.635 40.624 -25.179 1.00 50.41 90 LYS C CA 1
ATOM 2224 C C . LYS C 1 90 ? 6.928 42.022 -25.721 1.00 51.65 90 LYS C C 1
ATOM 2225 O O . LYS C 1 90 ? 7.043 42.962 -24.955 1.00 52.13 90 LYS C O 1
ATOM 2231 N N . GLU C 1 91 ? 7.137 42.133 -27.035 1.00 53.48 91 GLU C N 1
ATOM 2232 C CA . GLU C 1 91 ? 7.171 43.432 -27.729 1.00 55.29 91 GLU C CA 1
ATOM 2233 C C . GLU C 1 91 ? 5.829 43.587 -28.392 1.00 55.62 91 GLU C C 1
ATOM 2234 O O . GLU C 1 91 ? 5.382 42.703 -29.123 1.00 55.98 91 GLU C O 1
ATOM 2240 N N . GLY C 1 92 ? 5.181 44.724 -28.170 1.00 57.14 92 GLY C N 1
ATOM 2241 C CA . GLY C 1 92 ? 3.803 44.878 -28.653 1.00 58.00 92 GLY C CA 1
ATOM 2242 C C . GLY C 1 92 ? 3.061 43.556 -28.467 1.00 58.15 92 GLY C C 1
ATOM 2243 O O . GLY C 1 92 ? 2.773 43.148 -27.338 1.00 58.30 92 GLY C O 1
ATOM 2244 N N . LYS C 1 93 ? 2.816 42.861 -29.579 1.00 58.09 93 LYS C N 1
ATOM 2245 C CA . LYS C 1 93 ? 2.073 41.597 -29.595 1.00 57.64 93 LYS C CA 1
ATOM 2246 C C . LYS C 1 93 ? 2.974 40.369 -29.439 1.00 57.47 93 LYS C C 1
ATOM 2247 O O . LYS C 1 93 ? 2.601 39.403 -28.754 1.00 58.38 93 LYS C O 1
ATOM 2253 N N . LEU C 1 94 ? 4.160 40.428 -30.050 1.00 55.74 94 LEU C N 1
ATOM 2254 C CA . LEU C 1 94 ? 5.065 39.296 -30.154 1.00 54.07 94 LEU C CA 1
ATOM 2255 C C . LEU C 1 94 ? 5.564 38.825 -28.805 1.00 52.29 94 LEU C C 1
ATOM 2256 O O . LEU C 1 94 ? 5.851 39.631 -27.927 1.00 52.48 94 LEU C O 1
ATOM 2261 N N . ALA C 1 95 ? 5.672 37.509 -28.658 1.00 49.02 95 ALA C N 1
ATOM 2262 C CA . ALA C 1 95 ? 6.536 36.925 -27.649 1.00 46.20 95 ALA C CA 1
ATOM 2263 C C . ALA C 1 95 ? 7.858 36.642 -28.348 1.00 43.88 95 ALA C C 1
ATOM 2264 O O . ALA C 1 95 ? 7.910 35.977 -29.384 1.00 43.33 95 ALA C O 1
ATOM 2266 N N . LEU C 1 96 ? 8.926 37.191 -27.796 1.00 41.74 96 LEU C N 1
ATOM 2267 C CA . LEU C 1 96 ? 10.256 36.962 -28.326 1.00 39.02 96 LEU C CA 1
ATOM 2268 C C . LEU C 1 96 ? 11.039 36.130 -27.322 1.00 37.76 96 LEU C C 1
ATOM 2269 O O . LEU C 1 96 ? 11.075 36.471 -26.137 1.00 37.27 96 LEU C O 1
ATOM 2274 N N . TYR C 1 97 ? 11.639 35.032 -27.803 1.00 34.91 97 TYR C N 1
ATOM 2275 C CA . TYR C 1 97 ? 12.359 34.086 -26.939 1.00 32.71 97 TYR C CA 1
ATOM 2276 C C . TYR C 1 97 ? 13.828 34.320 -27.146 1.00 31.21 97 TYR C C 1
ATOM 2277 O O . TYR C 1 97 ? 14.196 34.740 -28.201 1.00 30.59 97 TYR C O 1
ATOM 2286 N N . SER C 1 98 ? 14.631 34.059 -26.131 1.00 30.50 98 SER C N 1
ATOM 2287 C CA . SER C 1 98 ? 16.102 34.198 -26.244 1.00 31.95 98 SER C CA 1
ATOM 2288 C C . SER C 1 98 ? 16.744 33.134 -25.365 1.00 32.22 98 SER C C 1
ATOM 2289 O O . SER C 1 98 ? 16.078 32.510 -24.552 1.00 33.41 98 SER C O 1
ATOM 2292 N N . LEU C 1 99 ? 18.050 32.952 -25.472 1.00 31.74 99 LEU C N 1
ATOM 2293 C CA . LEU C 1 99 ? 18.732 32.059 -24.577 1.00 33.77 99 LEU C CA 1
ATOM 2294 C C . LEU C 1 99 ? 18.659 32.586 -23.157 1.00 32.47 99 LEU C C 1
ATOM 2295 O O . LEU C 1 99 ? 18.799 33.779 -22.951 1.00 32.43 99 LEU C O 1
ATOM 2300 N N . GLY C 1 100 ? 18.500 31.689 -22.206 1.00 33.69 100 GLY C N 1
ATOM 2301 C CA . GLY C 1 100 ? 18.364 32.044 -20.770 1.00 34.50 100 GLY C CA 1
ATOM 2302 C C . GLY C 1 100 ? 19.582 32.802 -20.291 1.00 36.24 100 GLY C C 1
ATOM 2303 O O . GLY C 1 100 ? 19.455 33.833 -19.624 1.00 36.90 100 GLY C O 1
ATOM 2304 N N . ASP C 1 101 ? 20.764 32.339 -20.679 1.00 34.32 101 ASP C N 1
ATOM 2305 C CA . ASP C 1 101 ? 21.974 33.112 -20.495 1.00 36.10 101 ASP C CA 1
ATOM 2306 C C . ASP C 1 101 ? 23.127 32.489 -21.267 1.00 34.63 101 ASP C C 1
ATOM 2307 O O . ASP C 1 101 ? 22.902 31.572 -22.019 1.00 32.43 101 ASP C O 1
ATOM 2312 N N . GLU C 1 102 ? 24.333 33.049 -21.117 1.00 34.54 102 GLU C N 1
ATOM 2313 C CA . GLU C 1 102 ? 25.464 32.663 -21.941 1.00 34.07 102 GLU C CA 1
ATOM 2314 C C . GLU C 1 102 ? 25.912 31.237 -21.632 1.00 32.16 102 GLU C C 1
ATOM 2315 O O . GLU C 1 102 ? 26.475 30.584 -22.488 1.00 30.4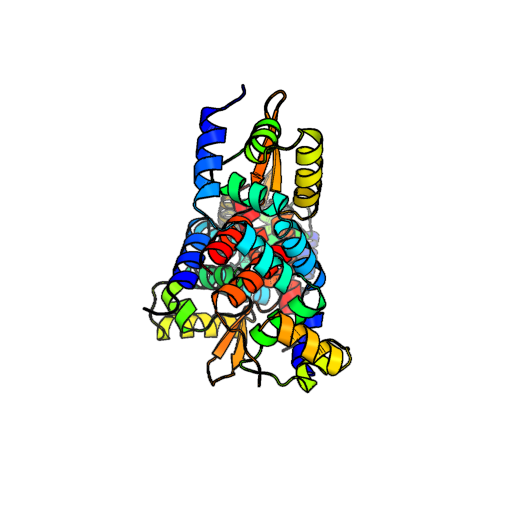2 102 GLU C O 1
ATOM 2321 N N . HIS C 1 103 ? 25.686 30.762 -20.411 1.00 30.19 103 HIS C N 1
ATOM 2322 C CA . HIS C 1 103 ? 26.034 29.333 -20.111 1.00 30.25 103 HIS C CA 1
ATOM 2323 C C . HIS C 1 103 ? 25.387 28.373 -21.081 1.00 28.76 103 HIS C C 1
ATOM 2324 O O . HIS C 1 103 ? 25.933 27.365 -21.421 1.00 32.15 103 HIS C O 1
ATOM 2331 N N . ILE C 1 104 ? 24.125 28.652 -21.417 1.00 29.86 104 ILE C N 1
ATOM 2332 C CA . ILE C 1 104 ? 23.417 27.809 -22.356 1.00 30.70 104 ILE C CA 1
ATOM 2333 C C . ILE C 1 104 ? 24.078 27.757 -23.746 1.00 29.80 104 ILE C C 1
ATOM 2334 O O . ILE C 1 104 ? 24.204 26.655 -24.287 1.00 31.54 104 ILE C O 1
ATOM 2339 N N . ARG C 1 105 ? 24.411 28.932 -24.327 1.00 31.53 105 ARG C N 1
ATOM 2340 C CA . ARG C 1 105 ? 25.160 29.041 -25.552 1.00 31.99 105 ARG C CA 1
ATOM 2341 C C . ARG C 1 105 ? 26.485 28.280 -25.419 1.00 29.37 105 ARG C C 1
ATOM 2342 O O . ARG C 1 105 ? 26.820 27.476 -26.285 1.00 29.32 105 ARG C O 1
ATOM 2350 N N . GLN C 1 106 ? 27.175 28.419 -24.279 1.00 29.27 106 GLN C N 1
ATOM 2351 C CA . GLN C 1 106 ? 28.488 27.769 -24.095 1.00 28.33 106 GLN C CA 1
ATOM 2352 C C . GLN C 1 106 ? 28.356 26.234 -24.124 1.00 30.21 106 GLN C C 1
ATOM 2353 O O . GLN C 1 106 ? 29.201 25.614 -24.711 1.00 28.23 106 GLN C O 1
ATOM 2359 N N . ILE C 1 107 ? 27.312 25.687 -23.464 1.00 30.12 107 ILE C N 1
ATOM 2360 C CA . ILE C 1 107 ? 27.016 24.266 -23.526 1.00 30.63 107 ILE C CA 1
ATOM 2361 C C . ILE C 1 107 ? 26.783 23.797 -24.968 1.00 30.52 107 ILE C C 1
ATOM 2362 O O . ILE C 1 107 ? 27.339 22.753 -25.338 1.00 31.16 107 ILE C O 1
ATOM 2367 N N . MET C 1 108 ? 25.934 24.513 -25.714 1.00 29.93 108 MET C N 1
ATOM 2368 C CA . MET C 1 108 ? 25.700 24.185 -27.151 1.00 31.22 108 MET C CA 1
ATOM 2369 C C . MET C 1 108 ? 27.000 24.163 -27.899 1.00 31.62 108 MET C C 1
ATOM 2370 O O . MET C 1 108 ? 27.285 23.186 -28.636 1.00 30.51 108 MET C O 1
ATOM 2375 N N . MET C 1 109 ? 27.800 25.233 -27.750 1.00 30.34 109 MET C N 1
ATOM 2376 C CA . MET C 1 109 ? 29.033 25.325 -28.541 1.00 30.98 109 MET C CA 1
ATOM 2377 C C . MET C 1 109 ? 30.014 24.182 -28.241 1.00 30.83 109 MET C C 1
ATOM 2378 O O . MET C 1 109 ? 30.660 23.662 -29.140 1.00 30.96 109 MET C O 1
ATOM 2383 N N . ILE C 1 110 ? 30.150 23.826 -26.970 1.00 29.08 110 ILE C N 1
ATOM 2384 C CA . ILE C 1 110 ? 31.113 22.777 -26.588 1.00 29.67 110 ILE C CA 1
ATOM 2385 C C . ILE C 1 110 ? 30.606 21.405 -27.098 1.00 29.96 110 ILE C C 1
ATOM 2386 O O . ILE C 1 110 ? 31.397 20.617 -27.594 1.00 32.68 110 ILE C O 1
ATOM 2391 N N . ALA C 1 111 ? 29.294 21.148 -26.957 1.00 32.58 111 ALA C N 1
ATOM 2392 C CA . ALA C 1 111 ? 28.614 19.918 -27.473 1.00 31.88 111 ALA C CA 1
ATOM 2393 C C . ALA C 1 111 ? 28.846 19.809 -28.981 1.00 32.84 111 ALA C C 1
ATOM 2394 O O . ALA C 1 111 ? 29.201 18.738 -29.504 1.00 33.25 111 ALA C O 1
ATOM 2396 N N . LEU C 1 112 ? 28.784 20.930 -29.678 1.00 33.34 112 LEU C N 1
ATOM 2397 C CA . LEU C 1 112 ? 29.040 20.906 -31.119 1.00 35.28 112 LEU C CA 1
ATOM 2398 C C . LEU C 1 112 ? 30.500 20.670 -31.441 1.00 36.84 112 LEU C C 1
ATOM 2399 O O . LEU C 1 112 ? 30.816 19.977 -32.434 1.00 38.89 112 LEU C O 1
ATOM 2404 N N . ALA C 1 113 ? 31.393 21.243 -30.639 1.00 36.36 113 ALA C N 1
ATOM 2405 C CA . ALA C 1 113 ? 32.840 21.029 -30.811 1.00 37.40 113 ALA C CA 1
ATOM 2406 C C . ALA C 1 113 ? 33.158 19.577 -30.570 1.00 39.92 113 ALA C C 1
ATOM 2407 O O . ALA C 1 113 ? 34.026 19.029 -31.209 1.00 39.54 113 ALA C O 1
ATOM 2409 N N . HIS C 1 114 ? 32.473 18.958 -29.614 1.00 42.48 114 HIS C N 1
ATOM 2410 C CA . HIS C 1 114 ? 32.781 17.583 -29.218 1.00 44.84 114 HIS C CA 1
ATOM 2411 C C . HIS C 1 114 ? 32.770 16.590 -30.369 1.00 45.82 114 HIS C C 1
ATOM 2412 O O . HIS C 1 114 ? 33.457 15.558 -30.281 1.00 47.19 114 HIS C O 1
ATOM 2419 N N . GLY D 1 11 ? 4.704 32.981 -47.318 1.00 48.34 11 GLY D N 1
ATOM 2420 C CA . GLY D 1 11 ? 5.735 32.613 -46.275 1.00 48.41 11 GLY D CA 1
ATOM 2421 C C . GLY D 1 11 ? 5.998 33.665 -45.201 1.00 48.51 11 GLY D C 1
ATOM 2422 O O . GLY D 1 11 ? 5.392 34.738 -45.212 1.00 47.87 11 GLY D O 1
ATOM 2423 N N . TYR D 1 12 ? 6.925 33.379 -44.282 1.00 48.33 12 TYR D N 1
ATOM 2424 C CA . TYR D 1 12 ? 7.117 34.239 -43.108 1.00 48.91 12 TYR D CA 1
ATOM 2425 C C . TYR D 1 12 ? 8.550 34.354 -42.571 1.00 47.95 12 TYR D C 1
ATOM 2426 O O . TYR D 1 12 ? 9.081 33.351 -42.121 1.00 46.93 12 TYR D O 1
ATOM 2435 N N . ASP D 1 13 ? 9.100 35.582 -42.553 1.00 46.95 13 ASP D N 1
ATOM 2436 C CA . ASP D 1 13 ? 10.483 35.896 -42.121 1.00 47.71 13 ASP D CA 1
ATOM 2437 C C . ASP D 1 13 ? 11.428 34.854 -42.744 1.00 46.38 13 ASP D C 1
ATOM 2438 O O . ASP D 1 13 ? 12.412 34.389 -42.139 1.00 46.59 13 ASP D O 1
ATOM 2443 N N . GLU D 1 14 ? 11.137 34.547 -44.009 1.00 44.79 14 GLU D N 1
ATOM 2444 C CA . GLU D 1 14 ? 11.731 33.396 -44.692 1.00 43.17 14 GLU D CA 1
ATOM 2445 C C . GLU D 1 14 ? 13.259 33.503 -44.799 1.00 42.16 14 GLU D C 1
ATOM 2446 O O . GLU D 1 14 ? 13.965 32.502 -44.812 1.00 40.19 14 GLU D O 1
ATOM 2452 N N . GLU D 1 15 ? 13.746 34.733 -44.886 1.00 41.15 15 GLU D N 1
ATOM 2453 C CA . GLU D 1 15 ? 15.157 34.963 -45.096 1.00 43.08 15 GLU D CA 1
ATOM 2454 C C . GLU D 1 15 ? 15.894 34.535 -43.858 1.00 41.20 15 GLU D C 1
ATOM 2455 O O . GLU D 1 15 ? 16.883 33.819 -43.939 1.00 41.22 15 GLU D O 1
ATOM 2461 N N . LYS D 1 16 ? 15.412 34.970 -42.709 1.00 39.20 16 LYS D N 1
ATOM 2462 C CA . LYS D 1 16 ? 16.102 34.612 -41.515 1.00 38.88 16 LYS D CA 1
ATOM 2463 C C . LYS D 1 16 ? 15.896 33.130 -41.257 1.00 37.24 16 LYS D C 1
ATOM 2464 O O . LYS D 1 16 ? 16.795 32.440 -40.815 1.00 36.74 16 LYS D O 1
ATOM 2470 N N . VAL D 1 17 ? 14.666 32.663 -41.438 1.00 34.26 17 VAL D N 1
ATOM 2471 C CA . VAL D 1 17 ? 14.381 31.227 -41.304 1.00 33.27 17 VAL D CA 1
ATOM 2472 C C . VAL D 1 17 ? 15.325 30.375 -42.159 1.00 32.79 17 VAL D C 1
ATOM 2473 O O . VAL D 1 17 ? 15.858 29.428 -41.658 1.00 32.93 17 VAL D O 1
ATOM 2477 N N . ASN D 1 18 ? 15.512 30.708 -43.435 1.00 32.41 18 ASN D N 1
ATOM 2478 C CA . ASN D 1 18 ? 16.353 29.882 -44.320 1.00 32.95 18 ASN D CA 1
ATOM 2479 C C . ASN D 1 18 ? 17.815 29.933 -43.893 1.00 32.10 18 ASN D C 1
ATOM 2480 O O . ASN D 1 18 ? 18.540 28.952 -44.007 1.00 29.48 18 ASN D O 1
ATOM 2485 N N . ARG D 1 19 ? 18.258 31.101 -43.466 1.00 32.34 19 ARG D N 1
ATOM 2486 C CA . ARG D 1 19 ? 19.649 31.198 -43.007 1.00 33.16 19 ARG D CA 1
ATOM 2487 C C . ARG D 1 19 ? 19.878 30.304 -41.804 1.00 32.65 19 ARG D C 1
ATOM 2488 O O . ARG D 1 19 ? 20.913 29.686 -41.694 1.00 32.01 19 ARG D O 1
ATOM 2496 N N . ILE D 1 20 ? 18.936 30.284 -40.849 1.00 30.63 20 ILE D N 1
ATOM 2497 C CA . ILE D 1 20 ? 19.173 29.496 -39.651 1.00 31.55 20 ILE D CA 1
ATOM 2498 C C . ILE D 1 20 ? 19.074 27.982 -39.984 1.00 30.77 20 ILE D C 1
ATOM 2499 O O . ILE D 1 20 ? 19.820 27.127 -39.408 1.00 31.01 20 ILE D O 1
ATOM 2504 N N . GLN D 1 21 ? 18.157 27.660 -40.915 1.00 31.85 21 GLN D N 1
ATOM 2505 C CA . GLN D 1 21 ? 18.056 26.279 -41.484 1.00 31.17 21 GLN D CA 1
ATOM 2506 C C . GLN D 1 21 ? 19.369 25.892 -42.127 1.00 31.64 21 GLN D C 1
ATOM 2507 O O . GLN D 1 21 ? 19.805 24.737 -42.026 1.00 31.88 21 GLN D O 1
ATOM 2513 N N . GLY D 1 22 ? 19.972 26.863 -42.795 1.00 32.11 22 GLY D N 1
ATOM 2514 C CA . GLY D 1 22 ? 21.311 26.740 -43.429 1.00 31.13 22 GLY D CA 1
ATOM 2515 C C . GLY D 1 22 ? 22.387 26.493 -42.418 1.00 31.81 22 GLY D C 1
ATOM 2516 O O . GLY D 1 22 ? 23.207 25.604 -42.636 1.00 33.20 22 GLY D O 1
ATOM 2517 N N . ASP D 1 23 ? 22.325 27.189 -41.270 1.00 29.64 23 ASP D N 1
ATOM 2518 C CA . ASP D 1 23 ? 23.223 26.946 -40.128 1.00 30.34 23 ASP D CA 1
ATOM 2519 C C . ASP D 1 23 ? 22.975 25.539 -39.597 1.00 30.53 23 ASP D C 1
ATOM 2520 O O . ASP D 1 23 ? 23.903 24.780 -39.459 1.00 30.90 23 ASP D O 1
ATOM 2525 N N . LEU D 1 24 ? 21.722 25.170 -39.364 1.00 30.03 24 LEU D N 1
ATOM 2526 C CA . LEU D 1 24 ? 21.424 23.855 -38.791 1.00 31.33 24 LEU D CA 1
ATOM 2527 C C . LEU D 1 24 ? 21.875 22.727 -39.696 1.00 33.24 24 LEU D C 1
ATOM 2528 O O . LEU D 1 24 ? 22.293 21.646 -39.215 1.00 35.02 24 LEU D O 1
ATOM 2533 N N . GLN D 1 25 ? 21.785 22.912 -41.011 1.00 35.16 25 GLN D N 1
ATOM 2534 C CA . GLN D 1 25 ? 22.163 21.825 -41.917 1.00 37.49 25 GLN D CA 1
ATOM 2535 C C . GLN D 1 25 ? 23.647 21.463 -41.803 1.00 36.36 25 GLN D C 1
ATOM 2536 O O . GLN D 1 25 ? 24.028 20.315 -41.980 1.00 35.48 25 GLN D O 1
ATOM 2542 N N . THR D 1 26 ? 24.478 22.441 -41.476 1.00 35.46 26 THR D N 1
ATOM 2543 C CA . THR D 1 26 ? 25.914 22.235 -41.510 1.00 37.48 26 THR D CA 1
ATOM 2544 C C . THR D 1 26 ? 26.483 21.788 -40.193 1.00 37.80 26 THR D C 1
ATOM 2545 O O . THR D 1 26 ? 27.684 21.477 -40.102 1.00 39.47 26 THR D O 1
ATOM 2549 N N . VAL D 1 27 ? 25.626 21.714 -39.175 1.00 36.51 27 VAL D N 1
ATOM 2550 C CA . VAL D 1 27 ? 26.039 21.256 -37.882 1.00 37.72 27 VAL D CA 1
ATOM 2551 C C . VAL D 1 27 ? 25.381 19.928 -37.533 1.00 37.06 27 VAL D C 1
ATOM 2552 O O . VAL D 1 27 ? 24.306 19.587 -38.010 1.00 38.45 27 VAL D O 1
ATOM 2556 N N . ASP D 1 28 ? 26.004 19.183 -36.659 1.00 37.03 28 ASP D N 1
ATOM 2557 C CA . ASP D 1 28 ? 25.442 17.907 -36.334 1.00 38.40 28 ASP D CA 1
ATOM 2558 C C . ASP D 1 28 ? 24.617 18.031 -35.052 1.00 38.09 28 ASP D C 1
ATOM 2559 O O . ASP D 1 28 ? 25.013 17.542 -33.988 1.00 36.94 28 ASP D O 1
ATOM 2564 N N . ILE D 1 29 ? 23.452 18.682 -35.163 1.00 38.88 29 ILE D N 1
ATOM 2565 C CA . ILE D 1 29 ? 22.514 18.758 -34.000 1.00 40.42 29 ILE D CA 1
ATOM 2566 C C . ILE D 1 29 ? 22.039 17.397 -33.490 1.00 39.36 29 ILE D C 1
ATOM 2567 O O . ILE D 1 29 ? 21.908 17.206 -32.287 1.00 40.01 29 ILE D O 1
ATOM 2572 N N . SER D 1 30 ? 21.810 16.430 -34.367 1.00 39.70 30 SER D N 1
ATOM 2573 C CA . SER D 1 30 ? 21.421 15.115 -33.856 1.00 39.68 30 SER D CA 1
ATOM 2574 C C . SER D 1 30 ? 22.526 14.478 -32.988 1.00 39.21 30 SER D C 1
ATOM 2575 O O . SER D 1 30 ? 22.215 13.829 -32.009 1.00 37.90 30 SER D O 1
ATOM 2578 N N . GLY D 1 31 ? 23.792 14.692 -33.331 1.00 38.31 31 GLY D N 1
ATOM 2579 C CA . GLY D 1 31 ? 24.906 14.280 -32.453 1.00 37.66 31 GLY D CA 1
ATOM 2580 C C . GLY D 1 31 ? 24.967 15.031 -31.120 1.00 36.03 31 GLY D C 1
ATOM 2581 O O . GLY D 1 31 ? 25.348 14.490 -30.103 1.00 37.88 31 GLY D O 1
ATOM 2582 N N . VAL D 1 32 ? 24.556 16.286 -31.099 1.00 34.82 32 VAL D N 1
ATOM 2583 C CA . VAL D 1 32 ? 24.458 17.020 -29.872 1.00 33.58 32 VAL D CA 1
ATOM 2584 C C . VAL D 1 32 ? 23.341 16.415 -29.056 1.00 33.29 32 VAL D C 1
ATOM 2585 O O . VAL D 1 32 ? 23.475 16.305 -27.853 1.00 32.09 32 VAL D O 1
ATOM 2589 N N . SER D 1 33 ? 22.223 16.017 -29.702 1.00 30.85 33 SER D N 1
ATOM 2590 C CA . SER D 1 33 ? 21.157 15.394 -28.963 1.00 33.78 33 SER D CA 1
ATOM 2591 C C . SER D 1 33 ? 21.648 14.108 -28.329 1.00 34.26 33 SER D C 1
ATOM 2592 O O . SER D 1 33 ? 21.310 13.785 -27.198 1.00 33.77 33 SER D O 1
ATOM 2595 N N . GLN D 1 34 ? 22.433 13.360 -29.080 1.00 36.35 34 GLN D N 1
ATOM 2596 C CA . GLN D 1 34 ? 22.819 12.060 -28.616 1.00 37.87 34 GLN D CA 1
ATOM 2597 C C . GLN D 1 34 ? 23.750 12.082 -27.398 1.00 38.04 34 GLN D C 1
ATOM 2598 O O . GLN D 1 34 ? 23.533 11.334 -26.425 1.00 37.58 34 GLN D O 1
ATOM 2604 N N . ILE D 1 35 ? 24.776 12.901 -27.464 1.00 36.79 35 ILE D N 1
ATOM 2605 C CA . ILE D 1 35 ? 25.734 13.020 -26.368 1.00 38.12 35 ILE D CA 1
ATOM 2606 C C . ILE D 1 35 ? 25.093 13.658 -25.115 1.00 38.34 35 ILE D C 1
ATOM 2607 O O . ILE D 1 35 ? 25.382 13.247 -24.003 1.00 39.04 35 ILE D O 1
ATOM 2612 N N . LEU D 1 36 ? 24.233 14.675 -25.283 1.00 37.13 36 LEU D N 1
ATOM 2613 C CA . LEU D 1 36 ? 23.505 15.246 -24.149 1.00 36.54 36 LEU D CA 1
ATOM 2614 C C . LEU D 1 36 ? 22.561 14.277 -23.491 1.00 37.13 36 LEU D C 1
ATOM 2615 O O . LEU D 1 36 ? 22.437 14.229 -22.259 1.00 36.96 36 LEU D O 1
ATOM 2620 N N . LYS D 1 37 ? 21.883 13.477 -24.307 1.00 36.60 37 LYS D N 1
ATOM 2621 C CA . LYS D 1 37 ? 21.019 12.458 -23.785 1.00 38.06 37 LYS D CA 1
ATOM 2622 C C . LYS D 1 37 ? 21.830 11.417 -22.971 1.00 39.07 37 LYS D C 1
ATOM 2623 O O . LYS D 1 37 ? 21.361 10.874 -21.961 1.00 39.52 37 LYS D O 1
ATOM 2629 N N . ALA D 1 38 ? 23.055 11.166 -23.416 1.00 39.46 38 ALA D N 1
ATOM 2630 C CA . ALA D 1 38 ? 23.918 10.192 -22.787 1.00 38.92 38 ALA D CA 1
ATOM 2631 C C . ALA D 1 38 ? 24.183 10.695 -21.372 1.00 39.49 38 ALA D C 1
ATOM 2632 O O . ALA D 1 38 ? 23.980 9.989 -20.382 1.00 38.70 38 ALA D O 1
ATOM 2634 N N . ILE D 1 39 ? 24.638 11.937 -21.262 1.00 39.07 39 ILE D N 1
ATOM 2635 C CA . ILE D 1 39 ? 24.984 12.480 -19.936 1.00 39.81 39 ILE D CA 1
ATOM 2636 C C . ILE D 1 39 ? 23.821 12.947 -19.047 1.00 39.48 39 ILE D C 1
ATOM 2637 O O . ILE D 1 39 ? 23.993 13.058 -17.820 1.00 39.31 39 ILE D O 1
ATOM 2642 N N . ALA D 1 40 ? 22.639 13.130 -19.639 1.00 38.22 40 ALA D N 1
ATOM 2643 C CA . ALA D 1 40 ? 21.479 13.667 -18.937 1.00 38.52 40 ALA D CA 1
ATOM 2644 C C . ALA D 1 40 ? 20.774 12.663 -18.068 1.00 38.32 40 ALA D C 1
ATOM 2645 O O . ALA D 1 40 ? 20.179 13.025 -17.052 1.00 39.06 40 ALA D O 1
ATOM 2647 N N . ASP D 1 41 ? 20.870 11.393 -18.443 1.00 37.91 41 ASP D N 1
ATOM 2648 C CA . ASP D 1 41 ? 20.367 10.315 -17.604 1.00 38.05 41 ASP D CA 1
ATOM 2649 C C . ASP D 1 41 ? 20.793 10.538 -16.153 1.00 38.44 41 ASP D C 1
ATOM 2650 O O . ASP D 1 41 ? 21.961 10.807 -15.851 1.00 36.47 41 ASP D O 1
ATOM 2655 N N . GLU D 1 42 ? 19.868 10.418 -15.226 1.00 39.50 42 GLU D N 1
ATOM 2656 C CA . GLU D 1 42 ? 20.273 10.808 -13.879 1.00 40.58 42 GLU D CA 1
ATOM 2657 C C . GLU D 1 42 ? 21.463 9.991 -13.353 1.00 38.60 42 GLU D C 1
ATOM 2658 O O . GLU D 1 42 ? 22.360 10.544 -12.776 1.00 38.27 42 GLU D O 1
ATOM 2664 N N . ASN D 1 43 ? 21.506 8.687 -13.629 1.00 37.98 43 ASN D N 1
ATOM 2665 C CA . ASN D 1 43 ? 22.626 7.884 -13.155 1.00 36.36 43 ASN D CA 1
ATOM 2666 C C . ASN D 1 43 ? 23.884 8.231 -13.894 1.00 34.75 43 ASN D C 1
ATOM 2667 O O . ASN D 1 43 ? 24.947 8.384 -13.277 1.00 33.86 43 ASN D O 1
ATOM 2672 N N . ARG D 1 44 ? 23.772 8.392 -15.217 1.00 32.83 44 ARG D N 1
ATOM 2673 C CA . ARG D 1 44 ? 24.951 8.734 -16.014 1.00 33.02 44 ARG D CA 1
ATOM 2674 C C . ARG D 1 44 ? 25.540 10.131 -15.740 1.00 31.90 44 ARG D C 1
ATOM 2675 O O . ARG D 1 44 ? 26.762 10.343 -15.854 1.00 29.69 44 ARG D O 1
ATOM 2683 N N . ALA D 1 45 ? 24.680 11.057 -15.319 1.00 32.80 45 ALA D N 1
ATOM 2684 C CA . ALA D 1 45 ? 25.123 12.400 -14.911 1.00 32.81 45 ALA D CA 1
ATOM 2685 C C . ALA D 1 45 ? 25.954 12.278 -13.649 1.00 33.53 45 ALA D C 1
ATOM 2686 O O . ALA D 1 45 ? 26.959 12.974 -13.473 1.00 32.63 45 ALA D O 1
ATOM 2688 N N . LYS D 1 46 ? 25.515 11.370 -12.766 1.00 33.55 46 LYS D N 1
ATOM 2689 C CA . LYS D 1 46 ? 26.243 11.148 -11.506 1.00 34.24 46 LYS D CA 1
ATOM 2690 C C . LYS D 1 46 ? 27.592 10.545 -11.816 1.00 33.87 46 LYS D C 1
ATOM 2691 O O . LYS D 1 46 ? 28.571 10.959 -11.245 1.00 34.81 46 LYS D O 1
ATOM 2697 N N . ILE D 1 47 ? 27.646 9.591 -12.739 1.00 33.60 47 ILE D N 1
ATOM 2698 C CA . ILE D 1 47 ? 28.925 9.036 -13.172 1.00 34.37 47 ILE D CA 1
ATOM 2699 C C . ILE D 1 47 ? 29.846 10.112 -13.736 1.00 34.26 47 ILE D C 1
ATOM 2700 O O . ILE D 1 47 ? 31.026 10.226 -13.375 1.00 34.49 47 ILE D O 1
ATOM 2705 N N . THR D 1 48 ? 29.290 10.887 -14.649 1.00 34.72 48 THR D N 1
ATOM 2706 C CA . THR D 1 48 ? 30.011 12.021 -15.259 1.00 34.68 48 THR D CA 1
ATOM 2707 C C . THR D 1 48 ? 30.521 12.966 -14.185 1.00 34.83 48 THR D C 1
ATOM 2708 O O . THR D 1 48 ? 31.735 13.243 -14.133 1.00 35.45 48 THR D O 1
ATOM 2712 N N . TYR D 1 49 ? 29.619 13.447 -13.316 1.00 34.23 49 TYR D N 1
ATOM 2713 C CA . TYR D 1 49 ? 30.069 14.226 -12.176 1.00 35.11 49 TYR D CA 1
ATOM 2714 C C . TYR D 1 49 ? 31.187 13.569 -11.382 1.00 35.03 49 TYR D C 1
ATOM 2715 O O . TYR D 1 49 ? 32.190 14.220 -11.054 1.00 34.19 49 TYR D O 1
ATOM 2724 N N . ALA D 1 50 ? 31.013 12.269 -11.059 1.00 35.42 50 ALA D N 1
ATOM 2725 C CA . ALA D 1 50 ? 31.996 11.561 -10.243 1.00 35.80 50 ALA D CA 1
ATOM 2726 C C . ALA D 1 50 ? 33.362 11.541 -10.900 1.00 36.07 50 ALA D C 1
ATOM 2727 O O . ALA D 1 50 ? 34.381 11.699 -10.221 1.00 36.48 50 ALA D O 1
ATOM 2729 N N . LEU D 1 51 ? 33.399 11.340 -12.210 1.00 37.58 51 LEU D N 1
ATOM 2730 C CA . LEU D 1 51 ? 34.689 11.284 -12.909 1.00 39.28 51 LEU D CA 1
ATOM 2731 C C . LEU D 1 51 ? 35.297 12.674 -13.162 1.00 41.40 51 LEU D C 1
ATOM 2732 O O . LEU D 1 51 ? 36.462 12.794 -13.589 1.00 41.97 51 LEU D O 1
ATOM 2737 N N . CYS D 1 52 ? 34.510 13.706 -12.886 1.00 42.18 52 CYS D N 1
ATOM 2738 C CA . CYS D 1 52 ? 35.033 15.078 -12.779 1.00 45.31 52 CYS D CA 1
ATOM 2739 C C . CYS D 1 52 ? 35.751 15.260 -11.448 1.00 47.19 52 CYS D C 1
ATOM 2740 O O . CYS D 1 52 ? 36.514 16.199 -11.290 1.00 49.18 52 CYS D O 1
ATOM 2743 N N . GLN D 1 53 ? 35.510 14.357 -10.497 1.00 49.49 53 GLN D N 1
ATOM 2744 C CA . GLN D 1 53 ? 36.124 14.462 -9.180 1.00 50.97 53 GLN D CA 1
ATOM 2745 C C . GLN D 1 53 ? 37.431 13.719 -9.163 1.00 52.50 53 GLN D C 1
ATOM 2746 O O . GLN D 1 53 ? 38.401 14.192 -8.570 1.00 53.39 53 GLN D O 1
ATOM 2752 N N . ASP D 1 54 ? 37.449 12.543 -9.785 1.00 54.19 54 ASP D N 1
ATOM 2753 C CA . ASP D 1 54 ? 38.638 11.701 -9.752 1.00 55.44 54 ASP D CA 1
ATOM 2754 C C . ASP D 1 54 ? 39.126 11.275 -11.118 1.00 55.96 54 ASP D C 1
ATOM 2755 O O . ASP D 1 54 ? 38.355 11.212 -12.092 1.00 56.20 54 ASP D O 1
ATOM 2760 N N . GLU D 1 55 ? 40.429 11.022 -11.190 1.00 55.55 55 GLU D N 1
ATOM 2761 C CA . GLU D 1 55 ? 41.041 10.710 -12.463 1.00 55.62 55 GLU D CA 1
ATOM 2762 C C . GLU D 1 55 ? 40.352 9.465 -13.002 1.00 54.09 55 GLU D C 1
ATOM 2763 O O . GLU D 1 55 ? 39.862 9.447 -14.137 1.00 54.13 55 GLU D O 1
ATOM 2769 N N . GLU D 1 56 ? 40.251 8.457 -12.145 1.00 52.77 56 GLU D N 1
ATOM 2770 C CA . GLU D 1 56 ? 39.724 7.159 -12.540 1.00 51.29 56 GLU D CA 1
ATOM 2771 C C . GLU D 1 56 ? 39.057 6.498 -11.357 1.00 49.73 56 GLU D C 1
ATOM 2772 O O . GLU D 1 56 ? 39.466 6.687 -10.211 1.00 50.00 56 GLU D O 1
ATOM 2778 N N . LEU D 1 57 ? 38.019 5.730 -11.648 1.00 48.02 57 LEU D N 1
ATOM 2779 C CA . LEU D 1 57 ? 37.287 5.009 -10.625 1.00 46.27 57 LEU D CA 1
ATOM 2780 C C . LEU D 1 57 ? 36.965 3.635 -11.189 1.00 45.65 57 LEU D C 1
ATOM 2781 O O . LEU D 1 57 ? 36.819 3.491 -12.395 1.00 45.26 57 LEU D O 1
ATOM 2786 N N . CYS D 1 58 ? 36.824 2.638 -10.335 1.00 44.18 58 CYS D N 1
ATOM 2787 C CA . CYS D 1 58 ? 36.476 1.311 -10.846 1.00 44.05 58 CYS D CA 1
ATOM 2788 C C . CYS D 1 58 ? 34.957 1.139 -10.900 1.00 42.51 58 CYS D C 1
ATOM 2789 O O . CYS D 1 58 ? 34.237 1.990 -10.402 1.00 41.87 58 CYS D O 1
ATOM 2792 N N . VAL D 1 59 ? 34.467 0.045 -11.487 1.00 40.36 59 VAL D N 1
ATOM 2793 C CA . VAL D 1 59 ? 33.016 -0.123 -11.600 1.00 38.56 59 VAL D CA 1
ATOM 2794 C C . VAL D 1 59 ? 32.325 -0.274 -10.226 1.00 37.53 59 VAL D C 1
ATOM 2795 O O . VAL D 1 59 ? 31.197 0.164 -10.060 1.00 35.52 59 VAL D O 1
ATOM 2799 N N . CYS D 1 60 ? 32.999 -0.941 -9.288 1.00 36.87 60 CYS D N 1
ATOM 2800 C CA . CYS D 1 60 ? 32.533 -1.093 -7.906 1.00 36.37 60 CYS D CA 1
ATOM 2801 C C . CYS D 1 60 ? 32.368 0.228 -7.171 1.00 36.20 60 CYS D C 1
ATOM 2802 O O . CYS D 1 60 ? 31.368 0.439 -6.479 1.00 35.19 60 CYS D O 1
ATOM 2805 N N . ASP D 1 61 ? 33.364 1.099 -7.316 1.00 35.42 61 ASP D N 1
ATOM 2806 C CA . ASP D 1 61 ? 33.294 2.472 -6.809 1.00 35.38 61 ASP D CA 1
ATOM 2807 C C . ASP D 1 61 ? 32.069 3.161 -7.345 1.00 33.34 61 ASP D C 1
ATOM 2808 O O . ASP D 1 61 ? 31.271 3.695 -6.576 1.00 34.09 61 ASP D O 1
ATOM 2813 N N . ILE D 1 62 ? 31.922 3.137 -8.663 1.00 32.29 62 ILE D N 1
ATOM 2814 C CA . ILE D 1 62 ? 30.770 3.740 -9.337 1.00 31.59 62 ILE D CA 1
ATOM 2815 C C . ILE D 1 62 ? 29.419 3.179 -8.861 1.00 30.95 62 ILE D C 1
ATOM 2816 O O . ILE D 1 62 ? 28.488 3.952 -8.591 1.00 31.12 62 ILE D O 1
ATOM 2821 N N . ALA D 1 63 ? 29.309 1.848 -8.777 1.00 28.88 63 ALA D N 1
ATOM 2822 C CA . ALA D 1 63 ? 28.087 1.212 -8.332 1.00 28.18 63 ALA D CA 1
ATOM 2823 C C . ALA D 1 63 ? 27.773 1.684 -6.908 1.00 28.36 63 ALA D C 1
ATOM 2824 O O . ALA D 1 63 ? 26.615 1.993 -6.584 1.00 28.53 63 ALA D O 1
ATOM 2826 N N . ASN D 1 64 ? 28.809 1.829 -6.085 1.00 26.48 64 ASN D N 1
ATOM 2827 C CA . ASN D 1 64 ? 28.602 2.157 -4.676 1.00 28.83 64 ASN D CA 1
ATOM 2828 C C . ASN D 1 64 ? 28.295 3.625 -4.558 1.00 29.11 64 ASN D C 1
ATOM 2829 O O . ASN D 1 64 ? 27.473 4.029 -3.749 1.00 30.35 64 ASN D O 1
ATOM 2834 N N . ILE D 1 65 ? 28.885 4.420 -5.434 1.00 29.40 65 ILE D N 1
ATOM 2835 C CA . ILE D 1 65 ? 28.561 5.897 -5.452 1.00 30.95 65 ILE D CA 1
ATOM 2836 C C . ILE D 1 65 ? 27.118 6.171 -5.939 1.00 32.59 65 ILE D C 1
ATOM 2837 O O . ILE D 1 65 ? 26.405 6.947 -5.311 1.00 33.62 65 ILE D O 1
ATOM 2842 N N . LEU D 1 66 ? 26.700 5.575 -7.054 1.00 32.30 66 LEU D N 1
ATOM 2843 C CA . LEU D 1 66 ? 25.267 5.572 -7.482 1.00 32.74 66 LEU D CA 1
ATOM 2844 C C . LEU D 1 66 ? 24.204 4.893 -6.595 1.00 33.86 66 LEU D C 1
ATOM 2845 O O . LEU D 1 66 ? 23.007 5.245 -6.625 1.00 34.23 66 LEU D O 1
ATOM 2850 N N . GLY D 1 67 ? 24.593 3.872 -5.835 1.00 31.75 67 GLY D N 1
ATOM 2851 C CA . GLY D 1 67 ? 23.614 3.106 -5.118 1.00 31.88 67 GLY D CA 1
ATOM 2852 C C . GLY D 1 67 ? 22.878 2.141 -6.026 1.00 31.50 67 GLY D C 1
ATOM 2853 O O . GLY D 1 67 ? 21.706 1.823 -5.751 1.00 33.48 67 GLY D O 1
ATOM 2854 N N . VAL D 1 68 ? 23.575 1.594 -7.043 1.00 30.27 68 VAL D N 1
ATOM 2855 C CA . VAL D 1 68 ? 22.990 0.635 -8.001 1.00 29.36 68 VAL D CA 1
ATOM 2856 C C . VAL D 1 68 ? 23.811 -0.669 -8.084 1.00 30.35 68 VAL D C 1
ATOM 2857 O O . VAL D 1 68 ? 24.920 -0.707 -7.552 1.00 31.45 68 VAL D O 1
ATOM 2861 N N . THR D 1 69 ? 23.286 -1.694 -8.752 1.00 30.10 69 THR D N 1
ATOM 2862 C CA . THR D 1 69 ? 23.972 -3.020 -8.831 1.00 30.94 69 THR D CA 1
ATOM 2863 C C . THR D 1 69 ? 25.214 -2.810 -9.691 1.00 30.62 69 THR D C 1
ATOM 2864 O O . THR D 1 69 ? 25.296 -1.860 -10.443 1.00 29.58 69 THR D O 1
ATOM 2868 N N . ILE D 1 70 ? 26.172 -3.722 -9.581 1.00 30.44 70 ILE D N 1
ATOM 2869 C CA . ILE D 1 70 ? 27.366 -3.621 -10.409 1.00 29.88 70 ILE D CA 1
ATOM 2870 C C . ILE D 1 70 ? 26.976 -3.804 -11.886 1.00 30.49 70 ILE D C 1
ATOM 2871 O O . ILE D 1 70 ? 27.443 -3.028 -12.734 1.00 29.18 70 ILE D O 1
ATOM 2876 N N . ALA D 1 71 ? 26.154 -4.864 -12.182 1.00 31.09 71 ALA D N 1
ATOM 2877 C CA . ALA D 1 71 ? 25.577 -5.003 -13.556 1.00 32.35 71 ALA D CA 1
ATOM 2878 C C . ALA D 1 71 ? 25.028 -3.677 -14.103 1.00 32.54 71 ALA D C 1
ATOM 2879 O O . ALA D 1 71 ? 25.362 -3.279 -15.255 1.00 33.45 71 ALA D O 1
ATOM 2881 N N . ASN D 1 72 ? 24.178 -3.004 -13.317 1.00 32.79 72 ASN D N 1
ATOM 2882 C CA . ASN D 1 72 ? 23.697 -1.645 -13.733 1.00 33.90 72 ASN D CA 1
ATOM 2883 C C . ASN D 1 72 ? 24.751 -0.577 -13.939 1.00 34.05 72 ASN D C 1
ATOM 2884 O O . ASN D 1 72 ? 24.631 0.284 -14.864 1.00 33.42 72 ASN D O 1
ATOM 2889 N N . ALA D 1 73 ? 25.753 -0.554 -13.067 1.00 33.64 73 ALA D N 1
ATOM 2890 C CA . ALA D 1 73 ? 26.890 0.342 -13.296 1.00 33.49 73 ALA D CA 1
ATOM 2891 C C . ALA D 1 73 ? 27.708 -0.045 -14.566 1.00 34.58 73 ALA D C 1
ATOM 2892 O O . ALA D 1 73 ? 28.025 0.865 -15.352 1.00 36.95 73 ALA D O 1
ATOM 2894 N N . SER D 1 74 ? 28.077 -1.350 -14.730 1.00 36.73 74 SER D N 1
ATOM 2895 C CA . SER D 1 74 ? 28.727 -1.770 -15.991 1.00 37.12 74 SER D CA 1
ATOM 2896 C C . SER D 1 74 ? 27.869 -1.463 -17.228 1.00 37.75 74 SER D C 1
ATOM 2897 O O . SER D 1 74 ? 28.424 -0.855 -18.233 1.00 38.29 74 SER D O 1
ATOM 2900 N N . HIS D 1 75 ? 26.557 -1.634 -17.185 1.00 37.76 75 HIS D N 1
ATOM 2901 C CA . HIS D 1 75 ? 25.641 -1.180 -18.192 1.00 38.66 75 HIS D CA 1
ATOM 2902 C C . HIS D 1 75 ? 25.811 0.351 -18.519 1.00 38.04 75 HIS D C 1
ATOM 2903 O O . HIS D 1 75 ? 26.083 0.720 -19.680 1.00 37.74 75 HIS D O 1
ATOM 2910 N N . HIS D 1 76 ? 25.629 1.245 -17.541 1.00 38.37 76 HIS D N 1
ATOM 2911 C CA . HIS D 1 76 ? 25.770 2.705 -17.812 1.00 37.87 76 HIS D CA 1
ATOM 2912 C C . HIS D 1 76 ? 27.145 3.184 -18.312 1.00 38.44 76 HIS D C 1
ATOM 2913 O O . HIS D 1 76 ? 27.260 4.213 -19.085 1.00 38.66 76 HIS D O 1
ATOM 2920 N N . LEU D 1 77 ? 28.202 2.523 -17.834 1.00 38.08 77 LEU D N 1
ATOM 2921 C CA . LEU D 1 77 ? 29.579 2.843 -18.236 1.00 38.87 77 LEU D CA 1
ATOM 2922 C C . LEU D 1 77 ? 29.826 2.407 -19.682 1.00 40.55 77 LEU D C 1
ATOM 2923 O O . LEU D 1 77 ? 30.512 3.106 -20.449 1.00 39.82 77 LEU D O 1
ATOM 2928 N N . ARG D 1 78 ? 29.266 1.242 -20.030 1.00 41.64 78 ARG D N 1
ATOM 2929 C CA . ARG D 1 78 ? 29.233 0.809 -21.413 1.00 43.71 78 ARG D CA 1
ATOM 2930 C C . ARG D 1 78 ? 28.559 1.894 -22.256 1.00 44.34 78 ARG D C 1
ATOM 2931 O O . ARG D 1 78 ? 29.160 2.377 -23.220 1.00 44.95 78 ARG D O 1
ATOM 2939 N N . THR D 1 79 ? 27.348 2.319 -21.871 1.00 45.20 79 THR D N 1
ATOM 2940 C CA . THR D 1 79 ? 26.628 3.329 -22.640 1.00 45.71 79 THR D CA 1
ATOM 2941 C C . THR D 1 79 ? 27.466 4.595 -22.817 1.00 46.92 79 THR D C 1
ATOM 2942 O O . THR D 1 79 ? 27.503 5.158 -23.918 1.00 47.18 79 THR D O 1
ATOM 2946 N N . LEU D 1 80 ? 28.131 5.042 -21.748 1.00 47.40 80 LEU D N 1
ATOM 2947 C CA . LEU D 1 80 ? 28.994 6.233 -21.824 1.00 48.69 80 LEU D CA 1
ATOM 2948 C C . LEU D 1 80 ? 30.292 6.047 -22.654 1.00 49.93 80 LEU D C 1
ATOM 2949 O O . LEU D 1 80 ? 30.842 7.038 -23.175 1.00 49.84 80 LEU D O 1
ATOM 2954 N N . TYR D 1 81 ? 30.729 4.798 -22.804 1.00 50.31 81 TYR D N 1
ATOM 2955 C CA . TYR D 1 81 ? 31.919 4.381 -23.597 1.00 52.17 81 TYR D CA 1
ATOM 2956 C C . TYR D 1 81 ? 31.567 4.149 -25.065 1.00 52.46 81 TYR D C 1
ATOM 2957 O O . TYR D 1 81 ? 30.395 4.195 -25.449 1.00 53.54 81 TYR D O 1
ATOM 2965 N N . LEU D 1 96 ? 39.605 0.591 -14.346 1.00 56.98 96 LEU D N 1
ATOM 2966 C CA . LEU D 1 96 ? 39.739 2.032 -14.088 1.00 57.03 96 LEU D CA 1
ATOM 2967 C C . LEU D 1 96 ? 39.216 2.919 -15.228 1.00 56.76 96 LEU D C 1
ATOM 2968 O O . LEU D 1 96 ? 39.781 2.945 -16.333 1.00 57.62 96 LEU D O 1
ATOM 2973 N N . TYR D 1 97 ? 38.119 3.623 -14.932 1.00 55.92 97 TYR D N 1
ATOM 2974 C CA . TYR D 1 97 ? 37.365 4.466 -15.873 1.00 55.41 97 TYR D CA 1
ATOM 2975 C C . TYR D 1 97 ? 37.684 5.968 -15.750 1.00 54.14 97 TYR D C 1
ATOM 2976 O O . TYR D 1 97 ? 38.090 6.412 -14.684 1.00 54.35 97 TYR D O 1
ATOM 2985 N N . SER D 1 98 ? 37.497 6.723 -16.837 1.00 53.29 98 SER D N 1
ATOM 2986 C CA . SER D 1 98 ? 37.765 8.201 -16.877 1.00 51.90 98 SER D CA 1
ATOM 2987 C C . SER D 1 98 ? 36.866 8.981 -17.809 1.00 51.13 98 SER D C 1
ATOM 2988 O O . SER D 1 98 ? 36.287 8.393 -18.739 1.00 51.53 98 SER D O 1
ATOM 2991 N N . LEU D 1 99 ? 36.748 10.309 -17.597 1.00 48.93 99 LEU D N 1
ATOM 2992 C CA . LEU D 1 99 ? 36.219 11.148 -18.639 1.00 47.41 99 LEU D CA 1
ATOM 2993 C C . LEU D 1 99 ? 37.084 11.027 -19.866 1.00 46.11 99 LEU D C 1
ATOM 2994 O O . LEU D 1 99 ? 38.306 11.171 -19.797 1.00 43.71 99 LEU D O 1
ATOM 2999 N N . GLY D 1 100 ? 36.428 10.776 -20.991 1.00 46.00 100 GLY D N 1
ATOM 3000 C CA . GLY D 1 100 ? 37.148 10.660 -22.258 1.00 45.98 100 GLY D CA 1
ATOM 3001 C C . GLY D 1 100 ? 37.693 12.012 -22.694 1.00 45.21 100 GLY D C 1
ATOM 3002 O O . GLY D 1 100 ? 38.713 12.096 -23.388 1.00 44.83 100 GLY D O 1
ATOM 3003 N N . ASP D 1 101 ? 37.053 13.075 -22.222 1.00 43.76 101 ASP D N 1
ATOM 3004 C CA . ASP D 1 101 ? 37.310 14.372 -22.790 1.00 43.38 101 ASP D CA 1
ATOM 3005 C C . ASP D 1 101 ? 36.948 15.545 -21.901 1.00 41.76 101 ASP D C 1
ATOM 3006 O O . ASP D 1 101 ? 35.953 15.511 -21.167 1.00 39.93 101 ASP D O 1
ATOM 3011 N N . GLU D 1 102 ? 37.777 16.582 -21.993 1.00 40.29 102 GLU D N 1
ATOM 3012 C CA . GLU D 1 102 ? 37.566 17.812 -21.231 1.00 39.57 102 GLU D CA 1
ATOM 3013 C C . GLU D 1 102 ? 36.312 18.556 -21.615 1.00 37.93 102 GLU D C 1
ATOM 3014 O O . GLU D 1 102 ? 35.714 19.276 -20.770 1.00 37.76 102 GLU D O 1
ATOM 3020 N N . HIS D 1 103 ? 35.918 18.452 -22.888 1.00 36.31 103 HIS D N 1
ATOM 3021 C CA . HIS D 1 103 ? 34.690 19.099 -23.290 1.00 35.67 103 HIS D CA 1
ATOM 3022 C C . HIS D 1 103 ? 33.526 18.573 -22.455 1.00 34.36 103 HIS D C 1
ATOM 3023 O O . HIS D 1 103 ? 32.698 19.335 -21.998 1.00 31.93 103 HIS D O 1
ATOM 3030 N N . ILE D 1 104 ? 33.451 17.266 -22.259 1.00 33.26 104 ILE D N 1
ATOM 3031 C CA . ILE D 1 104 ? 32.388 16.707 -21.412 1.00 33.44 104 ILE D CA 1
ATOM 3032 C C . ILE D 1 104 ? 32.471 17.266 -19.990 1.00 33.67 104 ILE D C 1
ATOM 3033 O O . ILE D 1 104 ? 31.452 17.709 -19.434 1.00 34.89 104 ILE D O 1
ATOM 3038 N N . ARG D 1 105 ? 33.672 17.313 -19.411 1.00 33.43 105 ARG D N 1
ATOM 3039 C CA . ARG D 1 105 ? 33.851 17.879 -18.098 1.00 35.57 105 ARG D CA 1
ATOM 3040 C C . ARG D 1 105 ? 33.285 19.294 -18.081 1.00 34.44 105 ARG D C 1
ATOM 3041 O O . ARG D 1 105 ? 32.571 19.724 -17.147 1.00 36.37 105 ARG D O 1
ATOM 3049 N N . GLN D 1 106 ? 33.559 20.043 -19.137 1.00 33.32 106 GLN D N 1
ATOM 3050 C CA . GLN D 1 106 ? 33.183 21.465 -19.105 1.00 32.65 106 GLN D CA 1
ATOM 3051 C C . GLN D 1 106 ? 31.673 21.643 -19.225 1.00 31.15 106 GLN D C 1
ATOM 3052 O O . GLN D 1 106 ? 31.087 22.550 -18.615 1.00 31.75 106 GLN D O 1
ATOM 3058 N N . ILE D 1 107 ? 31.022 20.772 -19.984 1.00 31.65 107 ILE D N 1
ATOM 3059 C CA . ILE D 1 107 ? 29.533 20.796 -20.045 1.00 33.01 107 ILE D CA 1
ATOM 3060 C C . ILE D 1 107 ? 28.890 20.656 -18.645 1.00 33.16 107 ILE D C 1
ATOM 3061 O O . ILE D 1 107 ? 27.949 21.398 -18.295 1.00 31.85 107 ILE D O 1
ATOM 3066 N N . MET D 1 108 ? 29.401 19.687 -17.890 1.00 34.01 108 MET D N 1
ATOM 3067 C CA . MET D 1 108 ? 28.975 19.415 -16.519 1.00 35.50 108 MET D CA 1
ATOM 3068 C C . MET D 1 108 ? 29.288 20.629 -15.678 1.00 34.18 108 MET D C 1
ATOM 3069 O O . MET D 1 108 ? 28.427 21.137 -14.978 1.00 34.93 108 MET D O 1
ATOM 3074 N N . MET D 1 109 ? 30.512 21.146 -15.743 1.00 33.44 109 MET D N 1
ATOM 3075 C CA . MET D 1 109 ? 30.837 22.253 -14.890 1.00 34.02 109 MET D CA 1
ATOM 3076 C C . MET D 1 109 ? 29.969 23.474 -15.190 1.00 32.66 109 MET D C 1
ATOM 3077 O O . MET D 1 109 ? 29.556 24.183 -14.282 1.00 33.61 109 MET D O 1
ATOM 3082 N N . ILE D 1 110 ? 29.747 23.782 -16.459 1.00 31.88 110 ILE D N 1
ATOM 3083 C CA . ILE D 1 110 ? 28.940 24.962 -16.824 1.00 30.77 110 ILE D CA 1
ATOM 3084 C C . ILE D 1 110 ? 27.463 24.730 -16.391 1.00 30.48 110 ILE D C 1
ATOM 3085 O O . ILE D 1 110 ? 26.821 25.681 -15.903 1.00 31.22 110 ILE D O 1
ATOM 3090 N N . ALA D 1 111 ? 26.951 23.503 -16.582 1.00 31.89 111 ALA D N 1
ATOM 3091 C CA . ALA D 1 111 ? 25.531 23.185 -16.206 1.00 33.12 111 ALA D CA 1
ATOM 3092 C C . ALA D 1 111 ? 25.366 23.398 -14.705 1.00 34.70 111 ALA D C 1
ATOM 3093 O O . ALA D 1 111 ? 24.358 23.914 -14.252 1.00 36.16 111 ALA D O 1
ATOM 3095 N N . LEU D 1 112 ? 26.393 23.023 -13.947 1.00 36.77 112 LEU D N 1
ATOM 3096 C CA . LEU D 1 112 ? 26.370 23.098 -12.469 1.00 38.59 112 LEU D CA 1
ATOM 3097 C C . LEU D 1 112 ? 26.485 24.520 -12.023 1.00 38.99 112 LEU D C 1
ATOM 3098 O O . LEU D 1 112 ? 25.796 24.969 -11.083 1.00 38.86 112 LEU D O 1
ATOM 3103 N N . ALA D 1 113 ? 27.412 25.236 -12.664 1.00 38.37 113 ALA D N 1
ATOM 3104 C CA . ALA D 1 113 ? 27.550 26.684 -12.433 1.00 39.85 113 ALA D CA 1
ATOM 3105 C C . ALA D 1 113 ? 26.254 27.392 -12.710 1.00 38.72 113 ALA D C 1
ATOM 3106 O O . ALA D 1 113 ? 25.865 28.297 -11.959 1.00 40.23 113 ALA D O 1
ATOM 3108 N N . HIS D 1 114 ? 25.584 27.038 -13.811 1.00 37.72 114 HIS D N 1
ATOM 3109 C CA . HIS D 1 114 ? 24.337 27.652 -14.146 1.00 37.55 114 HIS D CA 1
ATOM 3110 C C . HIS D 1 114 ? 23.276 27.305 -13.116 1.00 38.22 114 HIS D C 1
ATOM 3111 O O . HIS D 1 114 ? 22.490 28.185 -12.727 1.00 40.55 114 HIS D O 1
ATOM 3118 N N . LYS D 1 115 ? 23.206 26.042 -12.700 1.00 37.74 115 LYS D N 1
ATOM 3119 C CA . LYS D 1 115 ? 22.221 25.630 -11.674 1.00 39.09 115 LYS D CA 1
ATOM 3120 C C . LYS D 1 115 ? 22.479 26.347 -10.324 1.00 40.27 115 LYS D C 1
ATOM 3121 O O . LYS D 1 115 ? 21.511 26.737 -9.633 1.00 40.64 115 LYS D O 1
ATOM 3127 N N . LYS D 1 116 ? 23.755 26.572 -9.977 1.00 39.30 116 LYS D N 1
ATOM 3128 C CA . LYS D 1 116 ? 24.087 27.256 -8.692 1.00 40.15 116 LYS D CA 1
ATOM 3129 C C . LYS D 1 116 ? 23.916 28.735 -8.741 1.00 41.25 116 LYS D C 1
ATOM 3130 O O . LYS D 1 116 ? 23.673 29.366 -7.724 1.00 41.19 116 LYS D O 1
ATOM 3136 N N . GLU D 1 117 ? 24.159 29.302 -9.915 1.00 42.72 117 GLU D N 1
ATOM 3137 C CA . GLU D 1 117 ? 24.009 30.731 -10.159 1.00 46.60 117 GLU D CA 1
ATOM 3138 C C . GLU D 1 117 ? 22.544 31.041 -10.006 1.00 48.08 117 GLU D C 1
ATOM 3139 O O . GLU D 1 117 ? 22.160 31.963 -9.255 1.00 47.86 117 GLU D O 1
ATOM 3145 N N . VAL D 1 118 ? 21.753 30.312 -10.785 1.00 49.47 118 VAL D N 1
ATOM 3146 C CA . VAL D 1 118 ? 20.343 29.995 -10.469 1.00 53.12 118 VAL D CA 1
ATOM 3147 C C . VAL D 1 118 ? 19.447 29.722 -11.657 1.00 54.29 118 VAL D C 1
ATOM 3148 O O . VAL D 1 118 ? 19.206 28.521 -11.915 1.00 57.28 118 VAL D O 1
#

Radius of gyration: 24.93 Å; Cα contacts (8 Å, |Δi|>4): 587; chains: 4; bounding box: 52×72×71 Å

Sequence (404 aa):
GYDEEKVNRIQGDLQTVDISGVSQILKAIADENRAKITYALCQDEELCVCDIANILGVTIANASHHLRTLYKQGVVNFRLALYSLGDEHIRQIMMIALAHKKEVKGYDEEKVNRIQGDLQTVDISGVSQILKAIADENRAKITYALCQDEELCVCDIANILGVTIANASHHLRTLYKQGVVNFRKEGKLALYSLGDEHIRQIMMIALAHKKEVNRIQGDLQTVDISGVSQILKAIADENRAKITYALCQDEELCVCDIANILGVTIANASHHLRTLYKQGVVNFRKEGKLALYSLGDEHIRQIMMIALAHGYDEEKVNRIQGDLQTVDISGVSQILKAIADENRAKITYALCQDEELCVCDIANILGVTIANASHHLRTLYLYSLGDEHIRQIMMIALAHKKEV

Foldseek 3Di:
DPPVVVVVVVVVVVVPDPVVLVVLQCVLCVPPLNVVVLVVQLVPAKDALVRSCVSSVHDSVVSVVSVVSCVVSQQWDWDVTIIHGSDVVNVVVSVVVVVVVPDDD/DPPVVVVVVVVVVVVPDPVVLVVLLCVLCPDVLNVVVLVVLVVDQKDFLVVSCVSSVHDSVVSVVSQVSCVVSQQWDWDADPRTIIIHGSDCVSVCVSVVVVVVVVD/DVVVVVVVVVDPVVLVVLQVVLCVPVLNVVVLVVLLVDAWDFLVRSCVSSVHDSVVSVVSVVSNVVSLQKDWDDDPHTIIIHGSDVVNVVVSVVVVVD/DPPVVVVVVVVVVVVVDDVVVVVQLCVLCVPPLNVQVLVVLLVDAADDLVRSCVSSVHDSVVSVVSQVSNPVDHDPDPVSSVVSVVVVVVVVVD

B-factor: mean 42.06, std 12.43, range [21.77, 104.12]

InterPro domains:
  IPR001845 HTH ArsR-type DNA-binding domain [PF01022] (41-87)
  IPR001845 HTH ArsR-type DNA-binding domain [PR00778] (36-51)
  IPR001845 HTH ArsR-type DNA-binding domain [PR00778] (56-67)
  IPR001845 HTH ArsR-type DNA-binding domain [PR00778] (69-84)
  IPR001845 HTH ArsR-type DNA-binding domain [PR00778] (84-99)
  IPR001845 HTH ArsR-type DNA-binding domain [PS50987] (24-119)
  IPR001845 HTH ArsR-type DNA-binding domain [SM00418] (34-113)
  IPR011991 ArsR-like helix-turn-helix domain [cd00090] (36-109)
  IPR018334 ArsR-type transcription regulator, HTH motif [PS00846] (58-76)
  IPR036388 Winged helix-like DNA-binding domain superfamily [G3DSA:1.10.10.10] (1-122)
  IPR036390 Winged helix DNA-binding domain superfamily [SSF46785] (20-111)
  IPR051011 Metal-responsive transcriptional regulator [PTHR43132] (32-113)